Protein AF-0000000074258470 (afdb_homodimer)

Solvent-accessible surface area (backbone atoms only — not comparable to full-atom values): 28058 Å² total; per-residue (Å²): 128,80,61,56,44,29,86,65,36,49,59,51,48,69,75,36,41,70,65,49,59,72,17,57,89,40,72,42,45,65,78,63,46,34,70,73,66,73,46,57,66,68,59,48,52,48,48,52,49,54,35,34,76,55,54,28,29,44,79,52,97,84,20,34,22,38,29,35,35,23,44,48,46,49,53,50,50,51,49,46,39,46,28,39,32,20,40,32,66,36,26,75,51,38,55,65,44,69,85,88,45,95,72,46,58,67,44,31,41,75,31,51,65,37,67,38,38,89,92,47,45,59,58,34,52,48,58,54,41,64,58,26,40,80,19,71,37,34,40,36,38,35,58,57,68,54,67,83,43,49,60,56,48,47,62,29,24,31,37,94,71,18,50,27,35,38,37,24,21,64,68,30,48,52,51,44,40,71,76,38,32,70,61,51,31,51,35,37,68,71,56,54,36,44,46,27,38,25,73,62,98,50,81,45,28,38,39,33,22,49,97,59,36,30,37,38,36,34,54,48,99,85,46,56,46,22,28,35,37,27,59,49,68,62,24,40,52,50,51,50,52,56,47,51,63,34,54,73,58,38,40,81,57,49,40,63,57,52,49,50,51,48,50,51,57,60,63,66,64,56,72,128,129,80,61,55,44,30,83,66,37,50,60,51,48,69,76,36,41,67,62,49,59,72,18,59,87,40,72,41,45,66,76,61,46,34,70,74,66,74,46,59,65,69,58,48,52,50,47,52,48,55,35,34,76,54,54,28,29,43,77,52,96,84,20,34,20,37,30,34,34,23,46,46,47,48,52,50,51,51,50,48,38,46,29,41,32,19,40,31,66,36,25,75,51,38,54,67,44,68,90,82,49,94,72,46,56,66,44,30,40,76,32,50,65,39,68,37,40,89,93,48,42,61,58,34,50,48,56,56,43,59,58,27,44,72,20,70,37,33,41,35,38,33,58,60,69,55,67,83,44,51,60,55,48,48,62,34,23,31,38,94,72,19,50,27,36,38,36,23,20,63,69,30,50,52,49,44,40,70,76,41,31,71,61,50,30,51,36,37,69,70,56,57,36,45,46,27,37,26,71,62,98,51,82,46,27,38,38,32,21,48,100,57,34,29,36,38,36,34,53,48,100,85,46,59,47,23,28,37,38,28,59,47,68,63,22,42,52,49,52,50,52,56,48,50,62,36,56,73,58,38,39,80,59,49,40,62,57,52,50,51,52,48,50,50,56,61,63,65,64,55,73,129

Sequence (544 aa):
MSSPDAAEVAPVLARRRECLRALTDGPVRKRDLVDSLDMPRTTLDRAVRELTEAGLVERVSGAVRATGFGREALAAADEYRDTLDGLADASPLLDALPAATPLGAAFLRGARVSVATPPAPDRVVDDLFDSVADADSVRGVAPAALAGHMASFREHASSDGAVPELHVTPAVLRQVVEVRGGAAVESLRRGELDLLSGPVPFDFGLWLADDAEAGVVVYTDTGIRGVAVNDAGEALAWAREQYERVAERGEAVAPEHVADMLDEDRHGASPEMSSPDAAEVAPVLARRRECLRALTDGPVRKRDLVDSLDMPRTTLDRAVRELTEAGLVERVSGAVRATGFGREALAAADEYRDTLDGLADASPLLDALPAATPLGAAFLRGARVSVATPPAPDRVVDDLFDSVADADSVRGVAPAALAGHMASFREHASSDGAVPELHVTPAVLRQVVEVRGGAAVESLRRGELDLLSGPVPFDFGLWLADDAEAGVVVYTDTGIRGVAVNDAGEALAWAREQYERVAERGEAVAPEHVADMLDEDRHGASPE

Radius of gyration: 29.11 Å; Cα contacts (8 Å, |Δi|>4): 995; chains: 2; bounding box: 69×107×60 Å

Nearest PDB structures (foldseek):
  8tjj-assembly1_A  TM=3.008E-01  e=1.423E-04  uncultured bacterium
  8bif-assembly2_D-2  TM=3.215E-01  e=2.948E-04  Photorhabdus laumondii subsp. laumondii TTO1
  3lst-assembly1_A  TM=3.236E-01  e=5.749E-04  Micromonospora echinospora
  8xtg-assembly3_F  TM=3.158E-01  e=5.092E-04  Penicillium brevicompactum
  8bif-assembly2_C  TM=3.170E-01  e=3.344E-03  Photorhabdus laumondii subsp. laumondii TTO1

Foldseek 3Di:
DPQDDCVLQVVLCVVLVVVQVVQAVHWDALVVSCVVVVDDSVVSVVSQVSCVVNVQWDDDPRTIHGDPVNNVVSVVSVQVVLLVVQCVLCVLQVVLFDPPAPDGSLARRVKDKDFADPVCNCVQVVVVLVLQQPFLEKEKEAADCPVVCVVVNLVRNCPPRREYEYEYEPVNLLVNLVVPLPVVLVCQVVRSYWYKYFDQPTQWMKMDRYLAKIKIWGADPVGTGIMIMDRDNSNSVVRVVSRVVRVVGIDTDHSVNSVVSNVVVVVVPPDD/DPQDDCVLQVVLCVVLVVVQVVQAVHWDALVVSCVVVVDDSVVSVVSQVSCVVNVQWDDDPRTIHGDPVNNVVSVVSVQVVLLVVQCVLCVLQVVLFDPPAPDGSLARRVKDKDFADPVCRCVLVVVVLVLLAPFLEKEKEDADCPVVCVVVNLVRNCPPNREYEYEYEPVNLLVNLVVPLPVVLVCQVVRSYWYKYFDQPTQWMKMDRHLAKIKIWGADPVGTGIMIMDRDNSNSVVRVVSRVVRVVGIDTDHSVNSVVSNVVVVVVPPDD

Secondary structure (DSSP, 8-state):
-PPPPHHHHHHHHHHTHHHHHTTTTS-B-HHHHHHHHT--HHHHHHHHHHHHHTTSEEEETTEEEE-HHHHHHHHHHHHHHHHHHHHHHTHHHHTTS-TT-S-SHHHHTT-EEEE--TT-TTHHHHHHHHHHTT-S-EEEEESS--HHHHHHHHHHHTGGG---EEEE-HHHHHHHHHHHHHHHHHHHHTTS-EEEE---SSSEEEEEETTTEEEEEEE-SSSEEEEEEE-SHHHHHHHHHHHHHHHTT-EE--HHHHHHHHHHHHHHT---/-PPPPHHHHHHHHHHTHHHHHTTTTS-B-HHHHHHHHT--HHHHHHHHHHHHHTTSEEEETTEEEE-HHHHHHHHHHHHHHHHHHHHHHTHHHHTTS-TT-S-SHHHHTT-EEEE--TT-TTHHHHHHHHHHTT-S-EEEEESS--HHHHHHHHHHHTGGG---EEEE-HHHHHHHHHHHHHHHHHHHHTTS-EEEE---SSSEEEEEETTTEEEEEEE-SSSEEEEEEE-SHHHHHHHHHHHHHHHTT-EE--HHHHHHHHHHHHHTT---

Organism: NCBI:txid2743089

Structure (mmCIF, N/CA/C/O backbone):
data_AF-0000000074258470-model_v1
#
loop_
_entity.id
_entity.type
_entity.pdbx_description
1 polymer 'Winged helix-turn-helix transcriptional regulator'
#
loop_
_atom_site.group_PDB
_atom_site.id
_atom_site.type_symbol
_atom_site.label_atom_id
_atom_site.label_alt_id
_atom_site.label_comp_id
_atom_site.label_asym_id
_atom_site.label_entity_id
_atom_site.label_seq_id
_atom_site.pdbx_PDB_ins_code
_atom_site.Cartn_x
_atom_site.Cartn_y
_atom_site.Cartn_z
_atom_site.occupancy
_atom_site.B_iso_or_equiv
_atom_site.auth_seq_id
_atom_site.auth_comp_id
_atom_site.auth_asym_id
_atom_site.auth_atom_id
_atom_site.pdbx_PDB_model_num
ATOM 1 N N . MET A 1 1 ? -15.977 -19.109 -16.281 1 44.28 1 MET A N 1
ATOM 2 C CA . MET A 1 1 ? -16.75 -18.312 -15.328 1 44.28 1 MET A CA 1
ATOM 3 C C . MET A 1 1 ? -16.062 -16.984 -15.047 1 44.28 1 MET A C 1
ATOM 5 O O . MET A 1 1 ? -14.828 -16.906 -15.023 1 44.28 1 MET A O 1
ATOM 9 N N . SER A 1 2 ? -16.734 -15.953 -15.312 1 58.91 2 SER A N 1
ATOM 10 C CA . SER A 1 2 ? -16.188 -14.609 -15.156 1 58.91 2 SER A CA 1
ATOM 11 C C . SER A 1 2 ? -15.633 -14.398 -13.758 1 58.91 2 SER A C 1
ATOM 13 O O . SER A 1 2 ? -16.156 -14.938 -12.781 1 58.91 2 SER A O 1
ATOM 15 N N . SER A 1 3 ? -14.43 -14.031 -13.586 1 69 3 SER A N 1
ATOM 16 C CA . SER A 1 3 ? -13.828 -13.75 -12.281 1 69 3 SER A CA 1
ATOM 17 C C . SER A 1 3 ? -14.719 -12.828 -11.453 1 69 3 SER A C 1
ATOM 19 O O . SER A 1 3 ? -15.281 -11.867 -11.977 1 69 3 SER A O 1
ATOM 21 N N . PRO A 1 4 ? -15.055 -13.273 -10.258 1 79.25 4 PRO A N 1
ATOM 22 C CA . PRO A 1 4 ? -15.836 -12.375 -9.406 1 79.25 4 PRO A CA 1
ATOM 23 C C . PRO A 1 4 ? -15.203 -10.992 -9.273 1 79.25 4 PRO A C 1
ATOM 25 O O . PRO A 1 4 ? -13.984 -10.859 -9.359 1 79.25 4 PRO A O 1
ATOM 28 N N . ASP A 1 5 ? -16.094 -10.023 -9.281 1 86.81 5 ASP A N 1
ATOM 29 C CA . ASP A 1 5 ? -15.555 -8.68 -9.102 1 86.81 5 ASP A CA 1
ATOM 30 C C . ASP A 1 5 ? -15.617 -8.258 -7.637 1 86.81 5 ASP A C 1
ATOM 32 O O . ASP A 1 5 ? -16.156 -8.977 -6.797 1 86.81 5 ASP A O 1
ATOM 36 N N . ALA A 1 6 ? -15.023 -7.195 -7.344 1 89.94 6 ALA A N 1
ATOM 37 C CA . ALA A 1 6 ? -14.883 -6.688 -5.98 1 89.94 6 ALA A CA 1
ATOM 38 C C . ALA A 1 6 ? -16.25 -6.488 -5.332 1 89.94 6 ALA A C 1
ATOM 40 O O . ALA A 1 6 ? -16.422 -6.734 -4.137 1 89.94 6 ALA A O 1
ATOM 41 N N . ALA A 1 7 ? -17.234 -6.051 -6.117 1 89.56 7 ALA A N 1
ATOM 42 C CA . ALA A 1 7 ? -18.562 -5.77 -5.59 1 89.56 7 ALA A CA 1
ATOM 43 C C . ALA A 1 7 ? -19.219 -7.039 -5.039 1 89.56 7 ALA A C 1
ATOM 45 O O . ALA A 1 7 ? -20 -6.98 -4.082 1 89.56 7 ALA A O 1
ATOM 46 N N . GLU A 1 8 ? -18.875 -8.156 -5.617 1 92.38 8 GLU A N 1
ATOM 47 C CA . GLU A 1 8 ? -19.422 -9.438 -5.195 1 92.38 8 GLU A CA 1
ATOM 48 C C . GLU A 1 8 ? -18.594 -10.039 -4.059 1 92.38 8 GLU A C 1
ATOM 50 O O . GLU A 1 8 ? -19.156 -10.641 -3.135 1 92.38 8 GLU A O 1
ATOM 55 N N . VAL A 1 9 ? -17.359 -9.828 -4.09 1 96.62 9 VAL A N 1
ATOM 56 C CA . VAL A 1 9 ? -16.438 -10.523 -3.199 1 96.62 9 VAL A CA 1
ATOM 57 C C . VAL A 1 9 ? -16.359 -9.789 -1.861 1 96.62 9 VAL A C 1
ATOM 59 O O . VAL A 1 9 ? -16.344 -10.422 -0.802 1 96.62 9 VAL A O 1
ATOM 62 N N . ALA A 1 10 ? -16.359 -8.461 -1.9 1 96.31 10 ALA A N 1
ATOM 63 C CA . ALA A 1 10 ? -16.062 -7.645 -0.724 1 96.31 10 ALA A CA 1
ATOM 64 C C . ALA A 1 10 ? -17.078 -7.91 0.386 1 96.31 10 ALA A C 1
ATOM 66 O O . ALA A 1 10 ? -16.703 -8.133 1.539 1 96.31 10 ALA A O 1
ATOM 67 N N . PRO A 1 11 ? -18.391 -7.992 0.036 1 95.06 11 PRO A N 1
ATOM 68 C CA . PRO A 1 11 ? -19.359 -8.242 1.109 1 95.06 11 PRO A CA 1
ATOM 69 C C . PRO A 1 11 ? -19.188 -9.633 1.73 1 95.06 11 PRO A C 1
ATOM 71 O O . PRO A 1 11 ? -19.344 -9.789 2.945 1 95.06 11 PRO A O 1
ATOM 74 N N . VAL A 1 12 ? -18.906 -10.609 0.969 1 96.38 12 VAL A N 1
ATOM 75 C CA . VAL A 1 12 ? -18.719 -11.969 1.468 1 96.38 12 VAL A CA 1
ATOM 76 C C . VAL A 1 12 ? -17.484 -12.008 2.377 1 96.38 12 VAL A C 1
ATOM 78 O O . VAL A 1 12 ? -17.531 -12.594 3.461 1 96.38 12 VAL A O 1
ATOM 81 N N . LEU A 1 13 ? -16.453 -11.391 1.912 1 95.88 13 LEU A N 1
ATOM 82 C CA . LEU A 1 13 ? -15.219 -11.336 2.676 1 95.88 13 LEU A CA 1
ATOM 83 C C . LEU A 1 13 ? -15.438 -10.672 4.027 1 95.88 13 LEU A C 1
ATOM 85 O O . LEU A 1 13 ? -14.914 -11.133 5.047 1 95.88 13 LEU A O 1
ATOM 89 N N . ALA A 1 14 ? -16.188 -9.594 4.016 1 94.75 14 ALA A N 1
ATOM 90 C CA . ALA A 1 14 ? -16.469 -8.883 5.258 1 94.75 14 ALA A CA 1
ATOM 91 C C . ALA A 1 14 ? -17.266 -9.75 6.227 1 94.75 14 ALA A C 1
ATOM 93 O O . ALA A 1 14 ? -16.953 -9.797 7.422 1 94.75 14 ALA A O 1
ATOM 94 N N . ARG A 1 15 ? -18.203 -10.516 5.734 1 94.56 15 ARG A N 1
ATOM 95 C CA . ARG A 1 15 ? -19.125 -11.297 6.566 1 94.56 15 ARG A CA 1
ATOM 96 C C . ARG A 1 15 ? -18.469 -12.586 7.043 1 94.56 15 ARG A C 1
ATOM 98 O O . ARG A 1 15 ? -18.734 -13.055 8.148 1 94.56 15 ARG A O 1
ATOM 105 N N . ARG A 1 16 ? -17.594 -13.094 6.215 1 96.44 16 ARG A N 1
ATOM 106 C CA . ARG A 1 16 ? -17.109 -14.445 6.48 1 96.44 16 ARG A CA 1
ATOM 107 C C . ARG A 1 16 ? -15.609 -14.438 6.746 1 96.44 16 ARG A C 1
ATOM 109 O O . ARG A 1 16 ? -14.922 -15.438 6.512 1 96.44 16 ARG A O 1
ATOM 116 N N . ARG A 1 17 ? -15.133 -13.367 7.152 1 95.62 17 ARG A N 1
ATOM 117 C CA . ARG A 1 17 ? -13.695 -13.156 7.324 1 95.62 17 ARG A CA 1
ATOM 118 C C . ARG A 1 17 ? -13.102 -14.195 8.273 1 95.62 17 ARG A C 1
ATOM 120 O O . ARG A 1 17 ? -12.07 -14.797 7.969 1 95.62 17 ARG A O 1
ATOM 127 N N . GLU A 1 18 ? -13.75 -14.414 9.391 1 93.94 18 GLU A N 1
ATOM 128 C CA . GLU A 1 18 ? -13.211 -15.328 10.391 1 93.94 18 GLU A CA 1
ATOM 129 C C . GLU A 1 18 ? -13.219 -16.766 9.891 1 93.94 18 GLU A C 1
ATOM 131 O O . GLU A 1 18 ? -12.289 -17.531 10.148 1 93.94 18 GLU A O 1
ATOM 136 N N . CYS A 1 19 ? -14.258 -17.109 9.242 1 95.5 19 CYS A N 1
ATOM 137 C CA . CYS A 1 19 ? -14.312 -18.438 8.656 1 95.5 19 CYS A CA 1
ATOM 138 C C . CYS A 1 19 ? -13.18 -18.641 7.645 1 95.5 19 CYS A C 1
ATOM 140 O O . CYS A 1 19 ? -12.508 -19.672 7.656 1 95.5 19 CYS A O 1
ATOM 142 N N . LEU A 1 20 ? -13.016 -17.672 6.781 1 97.19 20 LEU A N 1
ATOM 143 C CA . LEU A 1 20 ? -11.953 -17.75 5.785 1 97.19 20 LEU A CA 1
ATOM 144 C C . LEU A 1 20 ? -10.586 -17.844 6.453 1 97.19 20 LEU A C 1
ATOM 146 O O . LEU A 1 20 ? -9.727 -18.609 6.02 1 97.19 20 LEU A O 1
ATOM 150 N N . ARG A 1 21 ? -10.375 -17.094 7.484 1 96.44 21 ARG A N 1
ATOM 151 C CA . ARG A 1 21 ? -9.109 -17.094 8.211 1 96.44 21 ARG A CA 1
ATOM 152 C C . ARG A 1 21 ? -8.789 -18.5 8.727 1 96.44 21 ARG A C 1
ATOM 154 O O . ARG A 1 21 ? -7.637 -18.938 8.68 1 96.44 21 ARG A O 1
ATOM 161 N N . ALA A 1 22 ? -9.758 -19.172 9.18 1 94.81 22 ALA A N 1
ATOM 162 C CA . ALA A 1 22 ? -9.578 -20.516 9.719 1 94.81 22 ALA A CA 1
ATOM 163 C C . ALA A 1 22 ? -9.18 -21.5 8.617 1 94.81 22 ALA A C 1
ATOM 165 O O . ALA A 1 22 ? -8.719 -22.609 8.906 1 94.81 22 ALA A O 1
ATOM 166 N N . LEU A 1 23 ? -9.328 -21.125 7.352 1 95.44 23 LEU A N 1
ATOM 167 C CA . LEU A 1 23 ? -9.117 -22.047 6.242 1 95.44 23 LEU A CA 1
ATOM 168 C C . LEU A 1 23 ? -7.832 -21.703 5.492 1 95.44 23 LEU A C 1
ATOM 170 O O . LEU A 1 23 ? -7.539 -22.281 4.449 1 95.44 23 LEU A O 1
ATOM 174 N N . THR A 1 24 ? -7.051 -20.75 5.953 1 94.12 24 THR A N 1
ATOM 175 C CA . THR A 1 24 ? -5.887 -20.266 5.219 1 94.12 24 THR A CA 1
ATOM 176 C C . THR A 1 24 ? -4.676 -21.156 5.477 1 94.12 24 THR A C 1
ATOM 178 O O . THR A 1 24 ? -3.711 -21.141 4.707 1 94.12 24 THR A O 1
ATOM 181 N N . ASP A 1 25 ? -4.656 -21.953 6.516 1 89 25 ASP A N 1
ATOM 182 C CA . ASP A 1 25 ? -3.475 -22.734 6.875 1 89 25 ASP A CA 1
ATOM 183 C C . ASP A 1 25 ? -3.531 -24.125 6.262 1 89 25 ASP A C 1
ATOM 185 O O . ASP A 1 25 ? -2.66 -24.969 6.52 1 89 25 ASP A O 1
ATOM 189 N N . GLY A 1 26 ? -4.484 -24.359 5.465 1 88.94 26 GLY A N 1
ATOM 190 C CA . GLY A 1 26 ? -4.609 -25.656 4.82 1 88.94 26 GLY A CA 1
ATOM 191 C C . GLY A 1 26 ? -6.02 -26.219 4.871 1 88.94 26 GLY A C 1
ATOM 192 O O . GLY A 1 26 ? -6.934 -25.562 5.379 1 88.94 26 GLY A O 1
ATOM 193 N N . PRO A 1 27 ? -6.105 -27.438 4.348 1 92.38 27 PRO A N 1
ATOM 194 C CA . PRO A 1 27 ? -7.434 -28.047 4.297 1 92.38 27 PRO A CA 1
ATOM 195 C C . PRO A 1 27 ? -7.941 -28.469 5.676 1 92.38 27 PRO A C 1
ATOM 197 O O . PRO A 1 27 ? -7.172 -28.969 6.496 1 92.38 27 PRO A O 1
ATOM 200 N N . VAL A 1 28 ? -9.156 -28.219 5.891 1 92.88 28 VAL A N 1
ATOM 201 C CA . VAL A 1 28 ? -9.805 -28.562 7.152 1 92.88 28 VAL A CA 1
ATOM 202 C C . VAL A 1 28 ? -11.148 -29.234 6.879 1 92.88 28 VAL A C 1
ATOM 204 O O . VAL A 1 28 ? -11.906 -28.797 6.016 1 92.88 28 VAL A O 1
ATOM 207 N N . ARG A 1 29 ? -11.367 -30.359 7.566 1 91.38 29 ARG A N 1
ATOM 208 C CA . ARG A 1 29 ? -12.68 -30.984 7.457 1 91.38 29 ARG A CA 1
ATOM 209 C C . ARG A 1 29 ? -13.75 -30.141 8.148 1 91.38 29 ARG A C 1
ATOM 211 O O . ARG A 1 29 ? -13.492 -29.531 9.188 1 91.38 29 ARG A O 1
ATOM 218 N N . LYS A 1 30 ? -14.914 -30.016 7.613 1 86.88 30 LYS A N 1
ATOM 219 C CA . LYS A 1 30 ? -16 -29.172 8.109 1 86.88 30 LYS A CA 1
ATOM 220 C C . LYS A 1 30 ? -16.297 -29.469 9.57 1 86.88 30 LYS A C 1
ATOM 222 O O . LYS A 1 30 ? -16.531 -28.547 10.359 1 86.88 30 LYS A O 1
ATOM 227 N N . ARG A 1 31 ? -16.312 -30.734 10.008 1 85.12 31 ARG A N 1
ATOM 228 C CA . ARG A 1 31 ? -16.641 -31.125 11.383 1 85.12 31 ARG A CA 1
ATOM 229 C C . ARG A 1 31 ? -15.656 -30.484 12.367 1 85.12 31 ARG A C 1
ATOM 231 O O . ARG A 1 31 ? -16.031 -30.109 13.469 1 85.12 31 ARG A O 1
ATOM 238 N N . ASP A 1 32 ? -14.477 -30.328 11.977 1 88.25 32 ASP A N 1
ATOM 239 C CA . ASP A 1 32 ? -13.445 -29.75 12.828 1 88.25 32 ASP A CA 1
ATOM 240 C C . ASP A 1 32 ? -13.586 -28.234 12.922 1 88.25 32 ASP A C 1
ATOM 242 O O . ASP A 1 32 ? -13.156 -27.625 13.898 1 88.25 32 ASP A O 1
ATOM 246 N N . LEU A 1 33 ? -14.141 -27.609 11.898 1 87.38 33 LEU A N 1
ATOM 247 C CA . LEU A 1 33 ? -14.352 -26.172 11.859 1 87.38 33 LEU A CA 1
ATOM 248 C C . LEU A 1 33 ? -15.453 -25.75 12.82 1 87.38 33 LEU A C 1
ATOM 250 O O . LEU A 1 33 ? -15.398 -24.672 13.414 1 87.38 33 LEU A O 1
ATOM 254 N N . VAL A 1 34 ? -16.453 -26.609 13.008 1 81.56 34 VAL A N 1
ATOM 255 C CA . VAL A 1 34 ? -17.578 -26.328 13.906 1 81.56 34 VAL A CA 1
ATOM 256 C C . VAL A 1 34 ? -17.047 -26.078 15.32 1 81.56 34 VAL A C 1
ATOM 258 O O . VAL A 1 34 ? -17.438 -25.125 15.984 1 81.56 34 VAL A O 1
ATOM 261 N N . ASP A 1 35 ? -16.156 -26.859 15.758 1 81.5 35 ASP A N 1
ATOM 262 C CA . ASP A 1 35 ? -15.586 -26.781 17.094 1 81.5 35 ASP A CA 1
ATOM 263 C C . ASP A 1 35 ? -14.703 -25.547 17.234 1 81.5 35 ASP A C 1
ATOM 265 O O . ASP A 1 35 ? -14.742 -24.844 18.25 1 81.5 35 ASP A O 1
ATOM 269 N N . SER A 1 36 ? -13.984 -25.188 16.25 1 83.56 36 SER A N 1
ATOM 270 C CA . SER A 1 36 ? -12.984 -24.125 16.328 1 83.56 36 SER A CA 1
ATOM 271 C C . SER A 1 36 ? -13.633 -22.75 16.234 1 83.56 36 SER A C 1
ATOM 273 O O . SER A 1 36 ? -13.188 -21.797 16.891 1 83.56 36 SER A O 1
ATOM 275 N N . LEU A 1 37 ? -14.695 -22.562 15.445 1 87.38 37 LEU A N 1
ATOM 276 C CA . LEU A 1 37 ? -15.281 -21.25 15.188 1 87.38 37 LEU A CA 1
ATOM 277 C C . LEU A 1 37 ? -16.516 -21.016 16.062 1 87.38 37 LEU A C 1
ATOM 279 O O . LEU A 1 37 ? -17.109 -19.938 16.047 1 87.38 37 LEU A O 1
ATOM 283 N N . ASP A 1 38 ? -16.859 -21.938 16.875 1 85.38 38 ASP A N 1
ATOM 284 C CA . ASP A 1 38 ? -18.031 -21.844 17.734 1 85.38 38 ASP A CA 1
ATOM 285 C C . ASP A 1 38 ? -19.266 -21.359 16.953 1 85.38 38 ASP A C 1
ATOM 287 O O . ASP A 1 38 ? -19.906 -20.391 17.344 1 85.38 38 ASP A O 1
ATOM 291 N N . MET A 1 39 ? -19.547 -21.953 15.898 1 86.88 39 MET A N 1
ATOM 292 C CA . MET A 1 39 ? -20.672 -21.625 15.039 1 86.88 39 MET A CA 1
ATOM 293 C C . MET A 1 39 ? -21.484 -22.875 14.695 1 86.88 39 MET A C 1
ATOM 295 O O . MET A 1 39 ? -20.922 -23.953 14.508 1 86.88 39 MET A O 1
ATOM 299 N N . PRO A 1 40 ? -22.844 -22.75 14.633 1 90.25 40 PRO A N 1
ATOM 300 C CA . PRO A 1 40 ? -23.656 -23.891 14.219 1 90.25 40 PRO A CA 1
ATOM 301 C C . PRO A 1 40 ? -23.281 -24.422 12.836 1 90.25 40 PRO A C 1
ATOM 303 O O . PRO A 1 40 ? -22.828 -23.656 11.984 1 90.25 40 PRO A O 1
ATOM 306 N N . ARG A 1 41 ? -23.484 -25.734 12.672 1 90.44 41 ARG A N 1
ATOM 307 C CA . ARG A 1 41 ? -23.141 -26.422 11.43 1 90.44 41 ARG A CA 1
ATOM 308 C C . ARG A 1 41 ? -23.844 -25.781 10.242 1 90.44 41 ARG A C 1
ATOM 310 O O . ARG A 1 41 ? -23.266 -25.641 9.164 1 90.44 41 ARG A O 1
ATOM 317 N N . THR A 1 42 ? -25.047 -25.328 10.398 1 92.31 42 THR A N 1
ATOM 318 C CA . THR A 1 42 ? -25.797 -24.719 9.305 1 92.31 42 THR A CA 1
ATOM 319 C C . THR A 1 42 ? -25.188 -23.391 8.883 1 92.31 42 THR A C 1
ATOM 321 O O . THR A 1 42 ? -25.125 -23.078 7.691 1 92.31 42 THR A O 1
ATOM 324 N N . THR A 1 43 ? -24.734 -22.578 9.828 1 92.25 43 THR A N 1
ATOM 325 C CA . THR A 1 43 ? -24.062 -21.312 9.555 1 92.25 43 THR A CA 1
ATOM 326 C C . THR A 1 43 ? -22.734 -21.531 8.867 1 92.25 43 THR A C 1
ATOM 328 O O . THR A 1 43 ? -22.375 -20.828 7.922 1 92.25 43 THR A O 1
ATOM 331 N N . LEU A 1 44 ? -22.094 -22.531 9.336 1 93.88 44 LEU A N 1
ATOM 332 C CA . LEU A 1 44 ? -20.812 -22.875 8.734 1 93.88 44 LEU A CA 1
ATOM 333 C C . LEU A 1 44 ? -21 -23.312 7.281 1 93.88 44 LEU A C 1
ATOM 335 O O . LEU A 1 44 ? -20.25 -22.891 6.402 1 93.88 44 LEU A O 1
ATOM 339 N N . ASP A 1 45 ? -21.953 -24.188 7.031 1 94.44 45 ASP A N 1
ATOM 340 C CA . ASP A 1 45 ? -22.234 -24.656 5.68 1 94.44 45 ASP A CA 1
ATOM 341 C C . ASP A 1 45 ? -22.562 -23.484 4.75 1 94.44 45 ASP A C 1
ATOM 343 O O . ASP A 1 45 ? -22.094 -23.453 3.605 1 94.44 45 ASP A O 1
ATOM 347 N N . ARG A 1 46 ? -23.328 -22.594 5.293 1 96.06 46 ARG A N 1
ATOM 348 C CA . ARG A 1 46 ? -23.672 -21.406 4.512 1 96.06 46 ARG A CA 1
ATOM 349 C C . ARG A 1 46 ? -22.438 -20.562 4.234 1 96.06 46 ARG A C 1
ATOM 351 O O . ARG A 1 46 ? -22.234 -20.078 3.115 1 96.06 46 ARG A O 1
ATOM 358 N N . ALA A 1 47 ? -21.609 -20.344 5.23 1 96 47 ALA A N 1
ATOM 359 C CA . ALA A 1 47 ? -20.391 -19.562 5.09 1 96 47 ALA A CA 1
ATOM 360 C C . ALA A 1 47 ? -19.453 -20.172 4.043 1 96 47 ALA A C 1
ATOM 362 O O . ALA A 1 47 ? -18.969 -19.469 3.16 1 96 47 ALA A O 1
ATOM 363 N N . VAL A 1 48 ? -19.281 -21.484 4.129 1 95.81 48 VAL A N 1
ATOM 364 C CA . VAL A 1 48 ? -18.391 -22.188 3.205 1 95.81 48 VAL A CA 1
ATOM 365 C C . VAL A 1 48 ? -18.953 -22.094 1.786 1 95.81 48 VAL A C 1
ATOM 367 O O . VAL A 1 48 ? -18.203 -21.891 0.829 1 95.81 48 VAL A O 1
ATOM 370 N N . ARG A 1 49 ? -20.219 -22.266 1.658 1 96.44 49 ARG A N 1
ATOM 371 C CA . ARG A 1 49 ? -20.859 -22.156 0.351 1 96.44 49 ARG A CA 1
ATOM 372 C C . ARG A 1 49 ? -20.656 -20.766 -0.248 1 96.44 49 ARG A C 1
ATOM 374 O O . ARG A 1 49 ? -20.266 -20.641 -1.412 1 96.44 49 ARG A O 1
ATOM 381 N N . GLU A 1 50 ? -20.953 -19.703 0.511 1 97.25 50 GLU A N 1
ATOM 382 C CA . GLU A 1 50 ? -20.766 -18.328 0.048 1 97.25 50 GLU A CA 1
ATOM 383 C C . GLU A 1 50 ? -19.312 -18.062 -0.348 1 97.25 50 GLU A C 1
ATOM 385 O O . GLU A 1 50 ? -19.047 -17.438 -1.383 1 97.25 50 GLU A O 1
ATOM 390 N N . LEU A 1 51 ? -18.406 -18.516 0.465 1 97.56 51 LEU A N 1
ATOM 391 C CA . LEU A 1 51 ? -16.984 -18.328 0.198 1 97.56 51 LEU A CA 1
ATOM 392 C C . LEU A 1 51 ? -16.562 -19.078 -1.062 1 97.56 51 LEU A C 1
ATOM 394 O O . LEU A 1 51 ? -15.742 -18.594 -1.843 1 97.56 51 LEU A O 1
ATOM 398 N N . THR A 1 52 ? -17.109 -20.297 -1.266 1 96.5 52 THR A N 1
ATOM 399 C CA . THR A 1 52 ? -16.797 -21.094 -2.445 1 96.5 52 THR A CA 1
ATOM 400 C C . THR A 1 52 ? -17.328 -20.422 -3.709 1 96.5 52 THR A C 1
ATOM 402 O O . THR A 1 52 ? -16.625 -20.328 -4.711 1 96.5 52 THR A O 1
ATOM 405 N N . GLU A 1 53 ? -18.531 -19.922 -3.637 1 96.06 53 GLU A N 1
ATOM 406 C CA . GLU A 1 53 ? -19.141 -19.25 -4.773 1 96.06 53 GLU A CA 1
ATOM 407 C C . GLU A 1 53 ? -18.375 -18 -5.16 1 96.06 53 GLU A C 1
ATOM 409 O O . GLU A 1 53 ? -18.312 -17.625 -6.336 1 96.06 53 GLU A O 1
ATOM 414 N N . ALA A 1 54 ? -17.766 -17.375 -4.172 1 96.44 54 ALA A N 1
ATOM 415 C CA . ALA A 1 54 ? -16.984 -16.156 -4.41 1 96.44 54 ALA A CA 1
ATOM 416 C C . ALA A 1 54 ? -15.562 -16.484 -4.84 1 96.44 54 ALA A C 1
ATOM 418 O O . ALA A 1 54 ? -14.75 -15.594 -5.09 1 96.44 54 ALA A O 1
ATOM 419 N N . GLY A 1 55 ? -15.195 -17.781 -4.875 1 96.12 55 GLY A N 1
ATOM 420 C CA . GLY A 1 55 ? -13.883 -18.219 -5.332 1 96.12 55 GLY A CA 1
ATOM 421 C C . GLY A 1 55 ? -12.828 -18.141 -4.25 1 96.12 55 GLY A C 1
ATOM 422 O O . GLY A 1 55 ? -11.633 -18.297 -4.527 1 96.12 55 GLY A O 1
ATOM 423 N N . LEU A 1 56 ? -13.211 -17.938 -2.979 1 97.69 56 LEU A N 1
ATOM 424 C CA . LEU A 1 56 ? -12.289 -17.703 -1.872 1 97.69 56 LEU A CA 1
ATOM 425 C C . LEU A 1 56 ? -11.914 -19.016 -1.192 1 97.69 56 LEU A C 1
ATOM 427 O O . LEU A 1 56 ? -10.898 -19.094 -0.495 1 97.69 56 LEU A O 1
ATOM 431 N N . VAL A 1 57 ? -12.68 -20.047 -1.359 1 97.06 57 VAL A N 1
ATOM 432 C CA . VAL A 1 57 ? -12.508 -21.359 -0.756 1 97.06 57 VAL A CA 1
ATOM 433 C C . VAL A 1 57 ? -12.766 -22.438 -1.797 1 97.06 57 VAL A C 1
ATOM 435 O O . VAL A 1 57 ? -13.578 -22.25 -2.711 1 97.06 57 VAL A O 1
ATOM 438 N N . GLU A 1 58 ? -12.133 -23.5 -1.704 1 96.94 58 GLU A N 1
ATOM 439 C CA . GLU A 1 58 ? -12.367 -24.656 -2.562 1 96.94 58 GLU A CA 1
ATOM 440 C C . GLU A 1 58 ? -12.43 -25.938 -1.748 1 96.94 58 GLU A C 1
ATOM 442 O O . GLU A 1 58 ? -11.93 -26 -0.621 1 96.94 58 GLU A O 1
ATOM 447 N N . ARG A 1 59 ? -13.055 -26.891 -2.303 1 94.56 59 ARG A N 1
ATOM 448 C CA . ARG A 1 59 ? -13.133 -28.219 -1.712 1 94.56 59 ARG A CA 1
ATOM 449 C C . ARG A 1 59 ? -12.031 -29.125 -2.264 1 94.56 59 ARG A C 1
ATOM 451 O O . ARG A 1 59 ? -11.75 -29.109 -3.463 1 94.56 59 ARG A O 1
ATOM 458 N N . VAL A 1 60 ? -11.375 -29.781 -1.34 1 91.75 60 VAL A N 1
ATOM 459 C CA . VAL A 1 60 ? -10.312 -30.703 -1.738 1 91.75 60 VAL A CA 1
ATOM 460 C C . VAL A 1 60 ? -10.422 -32 -0.946 1 91.75 60 VAL A C 1
ATOM 462 O O . VAL A 1 60 ? -10.18 -32.031 0.262 1 91.75 60 VAL A O 1
ATOM 465 N N . SER A 1 61 ? -10.664 -33.125 -1.613 1 91.56 61 SER A N 1
ATOM 466 C CA . SER A 1 61 ? -10.664 -34.469 -1.026 1 91.56 61 SER A CA 1
ATOM 467 C C . SER A 1 61 ? -11.484 -34.5 0.256 1 91.56 61 SER A C 1
ATOM 469 O O . SER A 1 61 ? -11 -34.938 1.298 1 91.56 61 SER A O 1
ATOM 471 N N . GLY A 1 62 ? -12.633 -33.906 0.26 1 89.44 62 GLY A N 1
ATOM 472 C CA . GLY A 1 62 ? -13.547 -33.969 1.393 1 89.44 62 GLY A CA 1
ATOM 473 C C . GLY A 1 62 ? -13.289 -32.875 2.418 1 89.44 62 GLY A C 1
ATOM 474 O O . GLY A 1 62 ? -13.961 -32.812 3.449 1 89.44 62 GLY A O 1
ATOM 475 N N . ALA A 1 63 ? -12.289 -32.094 2.227 1 94.94 63 ALA A N 1
ATOM 476 C CA . ALA A 1 63 ? -11.984 -30.938 3.084 1 94.94 63 ALA A CA 1
ATOM 477 C C . ALA A 1 63 ? -12.125 -29.625 2.32 1 94.94 63 ALA A C 1
ATOM 479 O O . ALA A 1 63 ? -12.484 -29.625 1.141 1 94.94 63 ALA A O 1
ATOM 480 N N . VAL A 1 64 ? -12.039 -28.562 3.1 1 95.81 64 VAL A N 1
ATOM 481 C CA . VAL A 1 64 ? -12.102 -27.234 2.479 1 95.81 64 VAL A CA 1
ATOM 482 C C . VAL A 1 64 ? -10.867 -26.438 2.861 1 95.81 64 VAL A C 1
ATOM 484 O O . VAL A 1 64 ? -10.336 -26.578 3.963 1 95.81 64 VAL A O 1
ATOM 487 N N . ARG A 1 65 ? -10.438 -25.625 1.942 1 96.31 65 ARG A N 1
ATOM 488 C CA . ARG A 1 65 ? -9.312 -24.734 2.205 1 96.31 65 ARG A CA 1
ATOM 489 C C . ARG A 1 65 ? -9.438 -23.438 1.408 1 96.31 65 ARG A C 1
ATOM 491 O O . ARG A 1 65 ? -10.156 -23.391 0.405 1 96.31 65 ARG A O 1
ATOM 498 N N . ALA A 1 66 ? -8.797 -22.391 1.897 1 97 66 ALA A N 1
ATOM 499 C CA . ALA A 1 66 ? -8.742 -21.141 1.145 1 97 66 ALA A CA 1
ATOM 500 C C . ALA A 1 66 ? -7.988 -21.328 -0.169 1 97 66 ALA A C 1
ATOM 502 O O . ALA A 1 66 ? -6.977 -22.031 -0.218 1 97 66 ALA A O 1
ATOM 503 N N . THR A 1 67 ? -8.492 -20.781 -1.247 1 96.12 67 THR A N 1
ATOM 504 C CA . THR A 1 67 ? -7.734 -20.688 -2.488 1 96.12 67 THR A CA 1
ATOM 505 C C . THR A 1 67 ? -6.598 -19.688 -2.359 1 96.12 67 THR A C 1
ATOM 507 O O . THR A 1 67 ? -6.512 -18.969 -1.361 1 96.12 67 THR A O 1
ATOM 510 N N . GLY A 1 68 ? -5.68 -19.703 -3.32 1 95.44 68 GLY A N 1
ATOM 511 C CA . GLY A 1 68 ? -4.699 -18.641 -3.355 1 95.44 68 GLY A CA 1
ATOM 512 C C . GLY A 1 68 ? -5.324 -17.25 -3.373 1 95.44 68 GLY A C 1
ATOM 513 O O . GLY A 1 68 ? -4.871 -16.359 -2.664 1 95.44 68 GLY A O 1
ATOM 514 N N . PHE A 1 69 ? -6.367 -17.109 -4.188 1 96.38 69 PHE A N 1
ATOM 515 C CA . PHE A 1 69 ? -7.133 -15.875 -4.223 1 96.38 69 PHE A CA 1
ATOM 516 C C . PHE A 1 69 ? -7.715 -15.555 -2.852 1 96.38 69 PHE A C 1
ATOM 518 O O . PHE A 1 69 ? -7.645 -14.414 -2.393 1 96.38 69 PHE A O 1
ATOM 525 N N . GLY A 1 70 ? -8.273 -16.531 -2.244 1 97.25 70 GLY A N 1
ATOM 526 C CA . GLY A 1 70 ? -8.852 -16.344 -0.926 1 97.25 70 GLY A CA 1
ATOM 527 C C . GLY A 1 70 ? -7.859 -15.82 0.097 1 97.25 70 GLY A C 1
ATOM 528 O O . GLY A 1 70 ? -8.18 -14.93 0.884 1 97.25 70 GLY A O 1
ATOM 529 N N . ARG A 1 71 ? -6.707 -16.375 0.111 1 97.06 71 ARG A N 1
ATOM 530 C CA . ARG A 1 71 ? -5.676 -15.969 1.054 1 97.06 71 ARG A CA 1
ATOM 531 C C . ARG A 1 71 ? -5.277 -14.508 0.827 1 97.06 71 ARG A C 1
ATOM 533 O O . ARG A 1 71 ? -5.203 -13.727 1.776 1 97.06 71 ARG A O 1
ATOM 540 N N . GLU A 1 72 ? -5.043 -14.172 -0.414 1 96.88 72 GLU A N 1
ATOM 541 C CA . GLU A 1 72 ? -4.613 -12.812 -0.729 1 96.88 72 GLU A CA 1
ATOM 542 C C . GLU A 1 72 ? -5.742 -11.812 -0.496 1 96.88 72 GLU A C 1
ATOM 544 O O . GLU A 1 72 ? -5.496 -10.672 -0.084 1 96.88 72 GLU A O 1
ATOM 549 N N . ALA A 1 73 ? -6.957 -12.195 -0.822 1 97.5 73 ALA A N 1
ATOM 550 C CA . ALA A 1 73 ? -8.109 -11.336 -0.58 1 97.5 73 ALA A CA 1
ATOM 551 C C . ALA A 1 73 ? -8.289 -11.062 0.911 1 97.5 73 ALA A C 1
ATOM 553 O O . ALA A 1 73 ? -8.602 -9.938 1.311 1 97.5 73 ALA A O 1
ATOM 554 N N . LEU A 1 74 ? -8.125 -12.102 1.708 1 97.69 74 LEU A N 1
ATOM 555 C CA . LEU A 1 74 ? -8.211 -11.922 3.152 1 97.69 74 LEU A CA 1
ATOM 556 C C . LEU A 1 74 ? -7.152 -10.938 3.641 1 97.69 74 LEU A C 1
ATOM 558 O O . LEU A 1 74 ? -7.441 -10.055 4.449 1 97.69 74 LEU A O 1
ATOM 562 N N . ALA A 1 75 ? -5.945 -11.156 3.162 1 96.75 75 ALA A N 1
ATOM 563 C CA . ALA A 1 75 ? -4.867 -10.242 3.527 1 96.75 75 ALA A CA 1
ATOM 564 C C . ALA A 1 75 ? -5.211 -8.805 3.139 1 96.75 75 ALA A C 1
ATOM 566 O O . ALA A 1 75 ? -4.977 -7.875 3.91 1 96.75 75 ALA A O 1
ATOM 567 N N . ALA A 1 76 ? -5.754 -8.602 1.979 1 97.19 76 ALA A N 1
ATOM 568 C CA . ALA A 1 76 ? -6.168 -7.281 1.514 1 97.19 76 ALA A CA 1
ATOM 569 C C . ALA A 1 76 ? -7.258 -6.699 2.412 1 97.19 76 ALA A C 1
ATOM 571 O O . ALA A 1 76 ? -7.242 -5.508 2.729 1 97.19 76 ALA A O 1
ATOM 572 N N . ALA A 1 77 ? -8.219 -7.504 2.799 1 97.44 77 ALA A N 1
ATOM 573 C CA . ALA A 1 77 ? -9.297 -7.062 3.674 1 97.44 77 ALA A CA 1
ATOM 574 C C . ALA A 1 77 ? -8.766 -6.625 5.035 1 97.44 77 ALA A C 1
ATOM 576 O O . ALA A 1 77 ? -9.195 -5.609 5.582 1 97.44 77 ALA A O 1
ATOM 577 N N . ASP A 1 78 ? -7.887 -7.43 5.535 1 96.94 78 ASP A N 1
ATOM 578 C CA . ASP A 1 78 ? -7.285 -7.09 6.82 1 96.94 78 ASP A CA 1
ATOM 579 C C . ASP A 1 78 ? -6.512 -5.773 6.734 1 96.94 78 ASP A C 1
ATOM 581 O O . ASP A 1 78 ? -6.621 -4.926 7.625 1 96.94 78 ASP A O 1
ATOM 585 N N . GLU A 1 79 ? -5.742 -5.641 5.738 1 96.56 79 GLU A N 1
ATOM 586 C CA . GLU A 1 79 ? -5.012 -4.395 5.535 1 96.56 79 GLU A CA 1
ATOM 587 C C . GLU A 1 79 ? -5.961 -3.207 5.422 1 96.56 79 GLU A C 1
ATOM 589 O O . GLU A 1 79 ? -5.684 -2.129 5.953 1 96.56 79 GLU A O 1
ATOM 594 N N . TYR A 1 80 ? -7.004 -3.393 4.711 1 97.25 80 TYR A N 1
ATOM 595 C CA . TYR A 1 80 ? -8.008 -2.348 4.551 1 97.25 80 TYR A CA 1
ATOM 596 C C . TYR A 1 80 ? -8.586 -1.937 5.902 1 97.25 80 TYR A C 1
ATOM 598 O O . TYR A 1 80 ? -8.695 -0.745 6.199 1 97.25 80 TYR A O 1
ATOM 606 N N . ARG A 1 81 ? -8.922 -2.855 6.684 1 96.81 81 ARG A N 1
ATOM 607 C CA . ARG A 1 81 ? -9.453 -2.576 8.016 1 96.81 81 ARG A CA 1
ATOM 608 C C . ARG A 1 81 ? -8.43 -1.829 8.867 1 96.81 81 ARG A C 1
ATOM 610 O O . ARG A 1 81 ? -8.766 -0.85 9.531 1 96.81 81 ARG A O 1
ATOM 617 N N . ASP A 1 82 ? -7.219 -2.328 8.828 1 96.38 82 ASP A N 1
ATOM 618 C CA . ASP A 1 82 ? -6.148 -1.647 9.555 1 96.38 82 ASP A CA 1
ATOM 619 C C . ASP A 1 82 ? -6 -0.202 9.086 1 96.38 82 ASP A C 1
ATOM 621 O O . ASP A 1 82 ? -5.758 0.696 9.891 1 96.38 82 ASP A O 1
ATOM 625 N N . THR A 1 83 ? -6.102 -0.009 7.801 1 97.69 83 THR A N 1
ATOM 626 C CA . THR A 1 83 ? -6.004 1.321 7.211 1 97.69 83 THR A CA 1
ATOM 627 C C . THR A 1 83 ? -7.113 2.229 7.73 1 97.69 83 THR A C 1
ATOM 629 O O . THR A 1 83 ? -6.852 3.348 8.172 1 97.69 83 THR A O 1
ATOM 632 N N . LEU A 1 84 ? -8.32 1.728 7.695 1 97.69 84 LEU A N 1
ATOM 633 C CA . LEU A 1 84 ? -9.445 2.525 8.164 1 97.69 84 LEU A CA 1
ATOM 634 C C . LEU A 1 84 ? -9.289 2.869 9.641 1 97.69 84 LEU A C 1
ATOM 636 O O . LEU A 1 84 ? -9.562 4 10.055 1 97.69 84 LEU A O 1
ATOM 640 N N . ASP A 1 85 ? -8.844 1.908 10.43 1 96.88 85 ASP A N 1
ATOM 641 C CA . ASP A 1 85 ? -8.609 2.168 11.844 1 96.88 85 ASP A CA 1
ATOM 642 C C . ASP A 1 85 ? -7.547 3.246 12.039 1 96.88 85 ASP A C 1
ATOM 644 O O . ASP A 1 85 ? -7.719 4.156 12.852 1 96.88 85 ASP A O 1
ATOM 648 N N . GLY A 1 86 ? -6.449 3.119 11.305 1 96.94 86 GLY A N 1
ATOM 649 C CA . GLY A 1 86 ? -5.395 4.121 11.375 1 96.94 86 GLY A CA 1
ATOM 650 C C . GLY A 1 86 ? -5.867 5.508 10.984 1 96.94 86 GLY A C 1
ATOM 651 O O . GLY A 1 86 ? -5.527 6.496 11.641 1 96.94 86 GLY A O 1
ATOM 652 N N . LEU A 1 87 ? -6.629 5.59 9.93 1 97.38 87 LEU A N 1
ATOM 653 C CA . LEU A 1 87 ? -7.164 6.867 9.461 1 97.38 87 LEU A CA 1
ATOM 654 C C . LEU A 1 87 ? -8.141 7.449 10.477 1 97.38 87 LEU A C 1
ATOM 656 O O . LEU A 1 87 ? -8.125 8.656 10.742 1 97.38 87 LEU A O 1
ATOM 660 N N . ALA A 1 88 ? -8.969 6.594 11.023 1 96.44 88 ALA A N 1
ATOM 661 C CA . ALA A 1 88 ? -9.93 7.039 12.031 1 96.44 88 ALA A CA 1
ATOM 662 C C . ALA A 1 88 ? -9.219 7.598 13.258 1 96.44 88 ALA A C 1
ATOM 664 O O . ALA A 1 88 ? -9.578 8.664 13.766 1 96.44 88 ALA A O 1
ATOM 665 N N . ASP A 1 89 ? -8.203 6.891 13.711 1 95.56 89 ASP A N 1
ATOM 666 C CA . ASP A 1 89 ? -7.414 7.344 14.852 1 95.56 89 ASP A CA 1
ATOM 667 C C . ASP A 1 89 ? -6.789 8.711 14.586 1 95.56 89 ASP A C 1
ATOM 669 O O . ASP A 1 89 ? -6.625 9.516 15.508 1 95.56 89 ASP A O 1
ATOM 673 N N . ALA A 1 90 ? -6.477 8.938 13.352 1 96.69 90 ALA A N 1
ATOM 674 C CA . ALA A 1 90 ? -5.766 10.156 12.984 1 96.69 90 ALA A CA 1
ATOM 675 C C . ALA A 1 90 ? -6.73 11.227 12.477 1 96.69 90 ALA A C 1
ATOM 677 O O . ALA A 1 90 ? -6.301 12.266 11.969 1 96.69 90 ALA A O 1
ATOM 678 N N . SER A 1 91 ? -7.992 11.016 12.578 1 95.88 91 SER A N 1
ATOM 679 C CA . SER A 1 91 ? -8.992 11.898 11.977 1 95.88 91 SER A CA 1
ATOM 680 C C . SER A 1 91 ? -8.844 13.328 12.492 1 95.88 91 SER A C 1
ATOM 682 O O . SER A 1 91 ? -8.961 14.289 11.719 1 95.88 91 SER A O 1
ATOM 684 N N . PRO A 1 92 ? -8.508 13.594 13.789 1 94.12 92 PRO A N 1
ATOM 685 C CA . PRO A 1 92 ? -8.344 14.977 14.227 1 94.12 92 PRO A CA 1
ATOM 686 C C . PRO A 1 92 ? -7.211 15.695 13.492 1 94.12 92 PRO A C 1
ATOM 688 O O . PRO A 1 92 ? -7.297 16.906 13.25 1 94.12 92 PRO A O 1
ATOM 691 N N . LEU A 1 93 ? -6.156 14.945 13.188 1 95.44 93 LEU A N 1
ATOM 692 C CA . LEU A 1 93 ? -5.047 15.523 12.438 1 95.44 93 LEU A CA 1
ATOM 693 C C . LEU A 1 93 ? -5.449 15.781 10.984 1 95.44 93 LEU A C 1
ATOM 695 O O . LEU A 1 93 ? -5.227 16.875 10.461 1 95.44 93 LEU A O 1
ATOM 699 N N . LEU A 1 94 ? -6.09 14.789 10.383 1 95.88 94 LEU A N 1
ATOM 700 C CA . LEU A 1 94 ? -6.504 14.898 8.984 1 95.88 94 LEU A CA 1
ATOM 701 C C . LEU A 1 94 ? -7.469 16.062 8.789 1 95.88 94 LEU A C 1
ATOM 703 O O . LEU A 1 94 ? -7.363 16.797 7.809 1 95.88 94 LEU A O 1
ATOM 707 N N . ASP A 1 95 ? -8.336 16.25 9.672 1 93.62 95 ASP A N 1
ATOM 708 C CA . ASP A 1 95 ? -9.406 17.234 9.531 1 93.62 95 ASP A CA 1
ATOM 709 C C . ASP A 1 95 ? -8.891 18.641 9.766 1 93.62 95 ASP A C 1
ATOM 711 O O . ASP A 1 95 ? -9.562 19.625 9.422 1 93.62 95 ASP A O 1
ATOM 715 N N . ALA A 1 96 ? -7.711 18.75 10.305 1 92.69 96 ALA A N 1
ATOM 716 C CA . ALA A 1 96 ? -7.098 20.047 10.547 1 92.69 96 ALA A CA 1
ATOM 717 C C . ALA A 1 96 ? -6.277 20.5 9.344 1 92.69 96 ALA A C 1
ATOM 719 O O . ALA A 1 96 ? -5.816 21.641 9.297 1 92.69 96 ALA A O 1
ATOM 720 N N . LEU A 1 97 ? -6.117 19.578 8.391 1 93.75 97 LEU A N 1
ATOM 721 C CA . LEU A 1 97 ? -5.281 19.875 7.23 1 93.75 97 LEU A CA 1
ATOM 722 C C . LEU A 1 97 ? -6.137 20.156 6 1 93.75 97 LEU A C 1
ATOM 724 O O . LEU A 1 97 ? -7.242 19.625 5.867 1 93.75 97 LEU A O 1
ATOM 728 N N . PRO A 1 98 ? -5.586 20.906 5.07 1 88.88 98 PRO A N 1
ATOM 729 C CA . PRO A 1 98 ? -6.301 21.109 3.805 1 88.88 98 PRO A CA 1
ATOM 730 C C . PRO A 1 98 ? -6.449 19.828 3 1 88.88 98 PRO A C 1
ATOM 732 O O . PRO A 1 98 ? -5.676 18.875 3.191 1 88.88 98 PRO A O 1
ATOM 735 N N . ALA A 1 99 ? -7.469 19.578 2.127 1 81.31 99 ALA A N 1
ATOM 736 C CA . ALA A 1 99 ? -7.816 18.391 1.353 1 81.31 99 ALA A CA 1
ATOM 737 C C . ALA A 1 99 ? -6.641 17.922 0.505 1 81.31 99 ALA A C 1
ATOM 739 O O . ALA A 1 99 ? -6.422 16.719 0.345 1 81.31 99 ALA A O 1
ATOM 740 N N . ALA A 1 100 ? -5.762 18.688 -0.024 1 81.19 100 ALA A N 1
ATOM 741 C CA . ALA A 1 100 ? -4.699 18.328 -0.958 1 81.19 100 ALA A CA 1
ATOM 742 C C . ALA A 1 100 ? -3.393 18.062 -0.222 1 81.19 100 ALA A C 1
ATOM 744 O O . ALA A 1 100 ? -2.34 17.906 -0.848 1 81.19 100 ALA A O 1
ATOM 745 N N . THR A 1 101 ? -3.543 17.812 1.015 1 90.38 101 THR A N 1
ATOM 746 C CA . THR A 1 101 ? -2.346 17.5 1.782 1 90.38 101 THR A CA 1
ATOM 747 C C . THR A 1 101 ? -1.937 16.047 1.564 1 90.38 101 THR A C 1
ATOM 749 O O . THR A 1 101 ? -2.783 15.141 1.566 1 90.38 101 THR A O 1
ATOM 752 N N . PRO A 1 102 ? -0.673 15.789 1.266 1 92.69 102 PRO A N 1
ATOM 753 C CA . PRO A 1 102 ? -0.211 14.43 1.005 1 92.69 102 PRO A CA 1
ATOM 754 C C . PRO A 1 102 ? -0.032 13.609 2.283 1 92.69 102 PRO A C 1
ATOM 756 O O . PRO A 1 102 ? 1.039 13.039 2.512 1 92.69 102 PRO A O 1
ATOM 759 N N . LEU A 1 103 ? -0.903 13.602 3.174 1 95.69 103 LEU A N 1
ATOM 760 C CA . LEU A 1 103 ? -0.94 12.766 4.367 1 95.69 103 LEU A CA 1
ATOM 761 C C . LEU A 1 103 ? -2.135 11.812 4.332 1 95.69 103 LEU A C 1
ATOM 763 O O . LEU A 1 103 ? -3.281 12.258 4.23 1 95.69 103 LEU A O 1
ATOM 767 N N . GLY A 1 104 ? -1.852 10.586 4.336 1 95.25 104 GLY A N 1
ATOM 768 C CA . GLY A 1 104 ? -2.924 9.609 4.223 1 95.25 104 GLY A CA 1
ATOM 769 C C . GLY A 1 104 ? -2.533 8.234 4.73 1 95.25 104 GLY A C 1
ATOM 770 O O . GLY A 1 104 ? -1.754 8.109 5.676 1 95.25 104 GLY A O 1
ATOM 771 N N . ALA A 1 105 ? -3.084 7.25 4.137 1 95.88 105 ALA A N 1
ATOM 772 C CA . ALA A 1 105 ? -2.988 5.871 4.609 1 95.88 105 ALA A CA 1
ATOM 773 C C . ALA A 1 105 ? -1.546 5.375 4.566 1 95.88 105 ALA A C 1
ATOM 775 O O . ALA A 1 105 ? -1.128 4.586 5.418 1 95.88 105 ALA A O 1
ATOM 776 N N . ALA A 1 106 ? -0.782 5.828 3.592 1 94.69 106 ALA A N 1
ATOM 777 C CA . ALA A 1 106 ? 0.594 5.367 3.432 1 94.69 106 ALA A CA 1
ATOM 778 C C . ALA A 1 106 ? 1.399 5.59 4.707 1 94.69 106 ALA A C 1
ATOM 780 O O . ALA A 1 106 ? 2.275 4.793 5.043 1 94.69 106 ALA A O 1
ATOM 781 N N . PHE A 1 107 ? 1.044 6.617 5.414 1 97.75 107 PHE A N 1
ATOM 782 C CA . PHE A 1 107 ? 1.768 6.93 6.641 1 97.75 107 PHE A CA 1
ATOM 783 C C . PHE A 1 107 ? 0.945 6.551 7.863 1 97.75 107 PHE A C 1
ATOM 785 O O . PHE A 1 107 ? 1.497 6.133 8.883 1 97.75 107 PHE A O 1
ATOM 792 N N . LEU A 1 108 ? -0.316 6.699 7.789 1 98.06 108 LEU A N 1
ATOM 793 C CA . LEU A 1 108 ? -1.138 6.707 8.992 1 98.06 108 LEU A CA 1
ATOM 794 C C . LEU A 1 108 ? -1.595 5.293 9.344 1 98.06 108 LEU A C 1
ATOM 796 O O . LEU A 1 108 ? -2.062 5.047 10.461 1 98.06 108 LEU A O 1
ATOM 800 N N . ARG A 1 109 ? -1.529 4.348 8.398 1 96.5 109 ARG A N 1
ATOM 801 C CA . ARG A 1 109 ? -1.823 2.961 8.75 1 96.5 109 ARG A CA 1
ATOM 802 C C . ARG A 1 109 ? -0.837 2.441 9.789 1 96.5 109 ARG A C 1
ATOM 804 O O . ARG A 1 109 ? 0.365 2.363 9.531 1 96.5 109 ARG A O 1
ATOM 811 N N . GLY A 1 110 ? -1.341 2.129 10.969 1 96.06 110 GLY A N 1
ATOM 812 C CA . GLY A 1 110 ? -0.496 1.586 12.023 1 96.06 110 GLY A CA 1
ATOM 813 C C . GLY A 1 110 ? 0.249 2.654 12.797 1 96.06 110 GLY A C 1
ATOM 814 O O . GLY A 1 110 ? 1.084 2.342 13.648 1 96.06 110 GLY A O 1
ATOM 815 N N . ALA A 1 111 ? 0.013 3.838 12.523 1 97.56 111 ALA A N 1
ATOM 816 C CA . ALA A 1 111 ? 0.688 4.926 13.227 1 97.56 111 ALA A CA 1
ATOM 817 C C . ALA A 1 111 ? 0.188 5.043 14.664 1 97.56 111 ALA A C 1
ATOM 819 O O . ALA A 1 111 ? -0.986 4.789 14.945 1 97.56 111 ALA A O 1
ATOM 820 N N . ARG A 1 112 ? 1.047 5.406 15.562 1 96.5 112 ARG A N 1
ATOM 821 C CA . ARG A 1 112 ? 0.652 5.875 16.891 1 96.5 112 ARG A CA 1
ATOM 822 C C . ARG A 1 112 ? 0.305 7.359 16.859 1 96.5 112 ARG A C 1
ATOM 824 O O . ARG A 1 112 ? 1.139 8.188 16.484 1 96.5 112 ARG A O 1
ATOM 831 N N . VAL A 1 113 ? -0.906 7.625 17.266 1 95.94 113 VAL A N 1
ATOM 832 C CA . VAL A 1 113 ? -1.4 8.992 17.141 1 95.94 113 VAL A CA 1
ATOM 833 C C . VAL A 1 113 ? -1.655 9.578 18.531 1 95.94 113 VAL A C 1
ATOM 835 O O . VAL A 1 113 ? -2.238 8.914 19.391 1 95.94 113 VAL A O 1
ATOM 838 N N . SER A 1 114 ? -1.165 10.781 18.719 1 94.06 114 SER A N 1
ATOM 839 C CA . SER A 1 114 ? -1.422 11.562 19.922 1 94.06 114 SER A CA 1
ATOM 840 C C . SER A 1 114 ? -2.035 12.914 19.594 1 94.06 114 SER A C 1
ATOM 842 O O . SER A 1 114 ? -1.479 13.672 18.797 1 94.06 114 SER A O 1
ATOM 844 N N . VAL A 1 115 ? -3.129 13.211 20.219 1 92.69 115 VAL A N 1
ATOM 845 C CA . VAL A 1 115 ? -3.828 14.469 19.984 1 92.69 115 VAL A CA 1
ATOM 846 C C . VAL A 1 115 ? -3.703 15.375 21.203 1 92.69 115 VAL A C 1
ATOM 848 O O . VAL A 1 115 ? -3.861 14.922 22.344 1 92.69 115 VAL A O 1
ATOM 851 N N . ALA A 1 116 ? -3.393 16.594 20.828 1 89.69 116 ALA A N 1
ATOM 852 C CA . ALA A 1 116 ? -3.229 17.562 21.906 1 89.69 116 ALA A CA 1
ATOM 853 C C . ALA A 1 116 ? -4.535 17.766 22.672 1 89.69 116 ALA A C 1
ATOM 855 O O . ALA A 1 116 ? -5.613 17.781 22.062 1 89.69 116 ALA A O 1
ATOM 856 N N . THR A 1 117 ? -4.348 17.766 23.969 1 84.94 117 THR A N 1
ATOM 857 C CA . THR A 1 117 ? -5.469 18.078 24.844 1 84.94 117 THR A CA 1
ATOM 858 C C . THR A 1 117 ? -5.207 19.375 25.609 1 84.94 117 THR A C 1
ATOM 860 O O . THR A 1 117 ? -4.055 19.719 25.891 1 84.94 117 THR A O 1
ATOM 863 N N . PRO A 1 118 ? -6.238 20.078 25.812 1 72.5 118 PRO A N 1
ATOM 864 C CA . PRO A 1 118 ? -6.094 21.391 26.438 1 72.5 118 PRO A CA 1
ATOM 865 C C . PRO A 1 118 ? -5.258 21.344 27.719 1 72.5 118 PRO A C 1
ATOM 867 O O . PRO A 1 118 ? -4.391 22.203 27.922 1 72.5 118 PRO A O 1
ATOM 870 N N . PRO A 1 119 ? -5.426 20.453 28.578 1 66.94 119 PRO A N 1
ATOM 871 C CA . PRO A 1 119 ? -4.664 20.5 29.812 1 66.94 119 PRO A CA 1
ATOM 872 C C . PRO A 1 119 ? -3.166 20.281 29.609 1 66.94 119 PRO A C 1
ATOM 874 O O . PRO A 1 119 ? -2.354 20.703 30.438 1 66.94 119 PRO A O 1
ATOM 877 N N . ALA A 1 120 ? -2.775 19.688 28.625 1 65.12 120 ALA A N 1
ATOM 878 C CA . ALA A 1 120 ? -1.354 19.422 28.438 1 65.12 120 ALA A CA 1
ATOM 879 C C . ALA A 1 120 ? -1.012 19.312 26.953 1 65.12 120 ALA A C 1
ATOM 881 O O . ALA A 1 120 ? -0.595 18.25 26.484 1 65.12 120 ALA A O 1
ATOM 882 N N . PRO A 1 121 ? -1.071 20.438 26.234 1 63.94 121 PRO A N 1
ATOM 883 C CA . PRO A 1 121 ? -0.912 20.391 24.781 1 63.94 121 PRO A CA 1
ATOM 884 C C . PRO A 1 121 ? 0.489 19.953 24.359 1 63.94 121 PRO A C 1
ATOM 886 O O . PRO A 1 121 ? 0.659 19.375 23.281 1 63.94 121 PRO A O 1
ATOM 889 N N . ASP A 1 122 ? 1.314 20.078 25.391 1 66.69 122 ASP A N 1
ATOM 890 C CA . ASP A 1 122 ? 2.709 19.844 25.031 1 66.69 122 ASP A CA 1
ATOM 891 C C . ASP A 1 122 ? 3.059 18.359 25.094 1 66.69 122 ASP A C 1
ATOM 893 O O . ASP A 1 122 ? 4.121 17.953 24.625 1 66.69 122 ASP A O 1
ATOM 897 N N . ARG A 1 123 ? 2.225 17.594 25.703 1 73.19 123 ARG A N 1
ATOM 898 C CA . ARG A 1 123 ? 2.518 16.172 25.828 1 73.19 123 ARG A CA 1
ATOM 899 C C . ARG A 1 123 ? 2.744 15.539 24.469 1 73.19 123 ARG A C 1
ATOM 901 O O . ARG A 1 123 ? 3.564 14.625 24.328 1 73.19 123 ARG A O 1
ATOM 908 N N . VAL A 1 124 ? 2.096 16.078 23.516 1 80.81 124 VAL A N 1
ATOM 909 C CA . VAL A 1 124 ? 2.223 15.492 22.188 1 80.81 124 VAL A CA 1
ATOM 910 C C . VAL A 1 124 ? 3.633 15.734 21.656 1 80.81 124 VAL A C 1
ATOM 912 O O . VAL A 1 124 ? 4.156 14.922 20.891 1 80.81 124 VAL A O 1
ATOM 915 N N . VAL A 1 125 ? 4.32 16.688 22.203 1 79.19 125 VAL A N 1
ATOM 916 C CA . VAL A 1 125 ? 5.676 17.031 21.766 1 79.19 125 VAL A CA 1
ATOM 917 C C . VAL A 1 125 ? 6.668 16.031 22.359 1 79.19 125 VAL A C 1
ATOM 919 O O . VAL A 1 125 ? 7.715 15.766 21.75 1 79.19 125 VAL A O 1
ATOM 922 N N . ASP A 1 126 ? 6.223 15.492 23.422 1 83.25 126 ASP A N 1
ATOM 923 C CA . ASP A 1 126 ? 7.07 14.477 24.031 1 83.25 126 ASP A CA 1
ATOM 924 C C . ASP A 1 126 ? 7.258 13.281 23.109 1 83.25 126 ASP A C 1
ATOM 926 O O . ASP A 1 126 ? 8.328 12.672 23.078 1 83.25 126 ASP A O 1
ATOM 930 N N . ASP A 1 127 ? 6.258 12.977 22.359 1 85.88 127 ASP A N 1
ATOM 931 C CA . ASP A 1 127 ? 6.363 11.867 21.406 1 85.88 127 ASP A CA 1
ATOM 932 C C . ASP A 1 127 ? 7.414 12.164 20.328 1 85.88 127 ASP A C 1
ATOM 934 O O . ASP A 1 127 ? 8.148 11.266 19.922 1 85.88 127 ASP A O 1
ATOM 938 N N . LEU A 1 128 ? 7.449 13.344 19.969 1 83.81 128 LEU A N 1
ATOM 939 C CA . LEU A 1 128 ? 8.469 13.773 19.016 1 83.81 128 LEU A CA 1
ATOM 940 C C . LEU A 1 128 ? 9.859 13.656 19.625 1 83.81 128 LEU A C 1
ATOM 942 O O . LEU A 1 128 ? 10.766 13.086 19.016 1 83.81 128 LEU A O 1
ATOM 946 N N . PHE A 1 129 ? 9.984 14.148 20.812 1 83.88 129 PHE A N 1
ATOM 947 C CA . PHE A 1 129 ? 11.281 14.148 21.484 1 83.88 129 PHE A CA 1
ATOM 948 C C . PHE A 1 129 ? 11.758 12.727 21.719 1 83.88 129 PHE A C 1
ATOM 950 O O . PHE A 1 129 ? 12.938 12.414 21.531 1 83.88 129 PHE A O 1
ATOM 957 N N . ASP A 1 130 ? 10.852 11.898 22.156 1 85.75 130 ASP A N 1
ATOM 958 C CA . ASP A 1 130 ? 11.188 10.5 22.391 1 85.75 130 ASP A CA 1
ATOM 959 C C . ASP A 1 130 ? 11.672 9.828 21.109 1 85.75 130 ASP A C 1
ATOM 961 O O . ASP A 1 130 ? 12.578 9 21.125 1 85.75 130 ASP A O 1
ATOM 965 N N . SER A 1 131 ? 11.109 10.195 20.016 1 86.44 131 SER A N 1
ATOM 966 C CA . SER A 1 131 ? 11.422 9.602 18.734 1 86.44 131 SER A CA 1
ATOM 967 C C . SER A 1 131 ? 12.828 9.961 18.266 1 86.44 131 SER A C 1
ATOM 969 O O . SER A 1 131 ? 13.539 9.133 17.688 1 86.44 131 SER A O 1
ATOM 971 N N . VAL A 1 132 ? 13.297 11.141 18.656 1 86.69 132 VAL A N 1
ATOM 972 C CA . VAL A 1 132 ? 14.555 11.617 18.094 1 86.69 132 VAL A CA 1
ATOM 973 C C . VAL A 1 132 ? 15.68 11.422 19.109 1 86.69 132 VAL A C 1
ATOM 975 O O . VAL A 1 132 ? 16.859 11.508 18.766 1 86.69 132 VAL A O 1
ATOM 978 N N . ALA A 1 133 ? 15.492 11.289 20.422 1 81.81 133 ALA A N 1
ATOM 979 C CA . ALA A 1 133 ? 16.438 11.32 21.547 1 81.81 133 ALA A CA 1
ATOM 980 C C . ALA A 1 133 ? 17.609 10.367 21.297 1 81.81 133 ALA A C 1
ATOM 982 O O . ALA A 1 133 ? 18.75 10.672 21.656 1 81.81 133 ALA A O 1
ATOM 983 N N . ASP A 1 134 ? 17.484 9.266 20.484 1 80.5 134 ASP A N 1
ATOM 984 C CA . ASP A 1 134 ? 18.562 8.289 20.359 1 80.5 134 ASP A CA 1
ATOM 985 C C . ASP A 1 134 ? 18.859 7.996 18.891 1 80.5 134 ASP A C 1
ATOM 987 O O . ASP A 1 134 ? 19.5 6.996 18.562 1 80.5 134 ASP A O 1
ATOM 991 N N . ALA A 1 135 ? 18.484 8.969 18.219 1 88.06 135 ALA A N 1
ATOM 992 C CA . ALA A 1 135 ? 18.719 8.742 16.797 1 88.06 135 ALA A CA 1
ATOM 993 C C . ALA A 1 135 ? 20.109 9.242 16.391 1 88.06 135 ALA A C 1
ATOM 995 O O . ALA A 1 135 ? 20.562 10.281 16.875 1 88.06 135 ALA A O 1
ATOM 996 N N . ASP A 1 136 ? 20.766 8.523 15.562 1 87.81 136 ASP A N 1
ATOM 997 C CA . ASP A 1 136 ? 22.062 8.93 15.023 1 87.81 136 ASP A CA 1
ATOM 998 C C . ASP A 1 136 ? 21.906 10.023 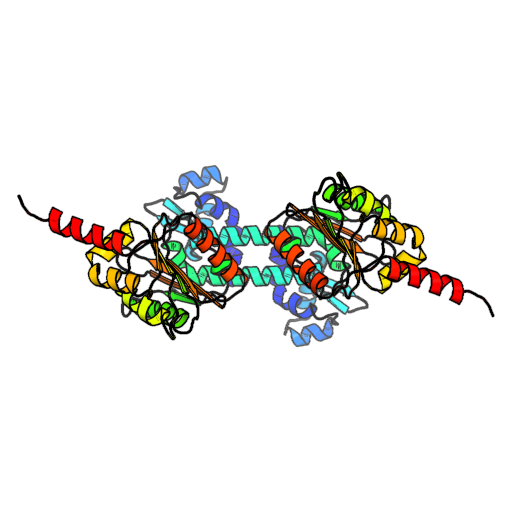13.977 1 87.81 136 ASP A C 1
ATOM 1000 O O . ASP A 1 136 ? 22.828 10.797 13.734 1 87.81 136 ASP A O 1
ATOM 1004 N N . SER A 1 137 ? 20.812 9.992 13.359 1 90.38 137 SER A N 1
ATOM 1005 C CA . SER A 1 137 ? 20.5 10.984 12.336 1 90.38 137 SER A CA 1
ATOM 1006 C C . SER A 1 137 ? 19.047 11.445 12.445 1 90.38 137 SER A C 1
ATOM 1008 O O . SER A 1 137 ? 18.141 10.625 12.609 1 90.38 137 SER A O 1
ATOM 1010 N N . VAL A 1 138 ? 18.938 12.781 12.422 1 92.19 138 VAL A N 1
ATOM 1011 C CA . VAL A 1 138 ? 17.594 13.367 12.469 1 92.19 138 VAL A CA 1
ATOM 1012 C C . VAL A 1 138 ? 17.438 14.375 11.336 1 92.19 138 VAL A C 1
ATOM 1014 O O . VAL A 1 138 ? 18.25 15.281 11.18 1 92.19 138 VAL A O 1
ATOM 1017 N N . ARG A 1 139 ? 16.438 14.156 10.57 1 93.38 139 ARG A N 1
ATOM 1018 C CA . ARG A 1 139 ? 16.047 15.094 9.523 1 93.38 139 ARG A CA 1
ATOM 1019 C C . ARG A 1 139 ? 14.609 15.57 9.719 1 93.38 139 ARG A C 1
ATOM 1021 O O . ARG A 1 139 ? 13.742 14.789 10.109 1 93.38 139 ARG A O 1
ATOM 1028 N N . GLY A 1 140 ? 14.398 16.828 9.461 1 91.25 140 GLY A N 1
ATOM 1029 C CA . GLY A 1 140 ? 13.055 17.328 9.688 1 91.25 140 GLY A CA 1
ATOM 1030 C C . GLY A 1 140 ? 12.664 18.453 8.742 1 91.25 140 GLY A C 1
ATOM 1031 O O . GLY A 1 140 ? 13.531 19.062 8.117 1 91.25 140 GLY A O 1
ATOM 1032 N N . VAL A 1 141 ? 11.414 18.609 8.555 1 92.88 141 VAL A N 1
ATOM 1033 C CA . VAL A 1 141 ? 10.789 19.719 7.836 1 92.88 141 VAL A CA 1
ATOM 1034 C C . VAL A 1 141 ? 9.828 20.453 8.766 1 92.88 141 VAL A C 1
ATOM 1036 O O . VAL A 1 141 ? 9 19.828 9.43 1 92.88 141 VAL A O 1
ATOM 1039 N N . ALA A 1 142 ? 9.984 21.75 8.836 1 89.38 142 ALA A N 1
ATOM 1040 C CA . ALA A 1 142 ? 9.102 22.547 9.695 1 89.38 142 ALA A CA 1
ATOM 1041 C C . ALA A 1 142 ? 8.562 23.766 8.961 1 89.38 142 ALA A C 1
ATOM 1043 O O . ALA A 1 142 ? 9.219 24.797 8.898 1 89.38 142 ALA A O 1
ATOM 1044 N N . PRO A 1 143 ? 7.371 23.625 8.484 1 87.06 143 PRO A N 1
ATOM 1045 C CA . PRO A 1 143 ? 6.77 24.781 7.805 1 87.06 143 PRO A CA 1
ATOM 1046 C C . PRO A 1 143 ? 6.238 25.828 8.773 1 87.06 143 PRO A C 1
ATOM 1048 O O . PRO A 1 143 ? 5.863 26.922 8.352 1 87.06 143 PRO A O 1
ATOM 1051 N N . ALA A 1 144 ? 6.207 25.531 9.969 1 81.69 144 ALA A N 1
ATOM 1052 C CA . ALA A 1 144 ? 5.754 26.469 10.984 1 81.69 144 ALA A CA 1
ATOM 1053 C C . ALA A 1 144 ? 6.699 26.484 12.18 1 81.69 144 ALA A C 1
ATOM 1055 O O . ALA A 1 144 ? 7.301 25.453 12.516 1 81.69 144 ALA A O 1
ATOM 1056 N N . ALA A 1 145 ? 6.926 27.625 12.578 1 65.12 145 ALA A N 1
ATOM 1057 C CA . ALA A 1 145 ? 7.855 27.812 13.688 1 65.12 145 ALA A CA 1
ATOM 1058 C C . ALA A 1 145 ? 7.184 27.5 15.023 1 65.12 145 ALA A C 1
ATOM 1060 O O . ALA A 1 145 ? 6.117 28.031 15.328 1 65.12 145 ALA A O 1
ATOM 1061 N N . LEU A 1 146 ? 7.438 26.312 15.461 1 63.41 146 LEU A N 1
ATOM 1062 C CA . LEU A 1 146 ? 7.164 26.25 16.891 1 63.41 146 LEU A CA 1
ATOM 1063 C C . LEU A 1 146 ? 8.359 26.75 17.703 1 63.41 146 LEU A C 1
ATOM 1065 O O . LEU A 1 146 ? 9.133 25.953 18.234 1 63.41 146 LEU A O 1
ATOM 1069 N N . ALA A 1 147 ? 8.664 27.969 17.562 1 55.88 147 ALA A N 1
ATOM 1070 C CA . ALA A 1 147 ? 9.891 28.594 18.047 1 55.88 147 ALA A CA 1
ATOM 1071 C C . ALA A 1 147 ? 10.305 28.016 19.391 1 55.88 147 ALA A C 1
ATOM 1073 O O . ALA A 1 147 ? 11.484 27.766 19.641 1 55.88 147 ALA A O 1
ATOM 1074 N N . GLY A 1 148 ? 9.328 27.891 20.234 1 58.69 148 GLY A N 1
ATOM 1075 C CA . GLY A 1 148 ? 9.68 27.406 21.562 1 58.69 148 GLY A CA 1
ATOM 1076 C C . GLY A 1 148 ? 10.164 25.969 21.578 1 58.69 148 GLY A C 1
ATOM 1077 O O . GLY A 1 148 ? 10.867 25.547 22.5 1 58.69 148 GLY A O 1
ATOM 1078 N N . HIS A 1 149 ? 9.906 25.375 20.469 1 67 149 HIS A N 1
ATOM 1079 C CA . HIS A 1 149 ? 10.227 23.953 20.562 1 67 149 HIS A CA 1
ATOM 1080 C C . HIS A 1 149 ? 11.453 23.609 19.719 1 67 149 HIS A C 1
ATOM 1082 O O . HIS A 1 149 ? 11.992 22.516 19.828 1 67 149 HIS A O 1
ATOM 1088 N N . MET A 1 150 ? 11.883 24.578 19.016 1 65.38 150 MET A N 1
ATOM 1089 C CA . MET A 1 150 ? 13.031 24.297 18.156 1 65.38 150 MET A CA 1
ATOM 1090 C C . MET A 1 150 ? 14.266 23.984 18.984 1 65.38 150 MET A C 1
ATOM 1092 O O . MET A 1 150 ? 15.016 23.062 18.672 1 65.38 150 MET A O 1
ATOM 1096 N N . ALA A 1 151 ? 14.32 24.828 20.031 1 65.38 151 ALA A N 1
ATOM 1097 C CA . ALA A 1 151 ? 15.477 24.594 20.906 1 65.38 151 ALA A CA 1
ATOM 1098 C C . ALA A 1 151 ? 15.406 23.219 21.562 1 65.38 151 ALA A C 1
ATOM 1100 O O . ALA A 1 151 ? 16.406 22.5 21.594 1 65.38 151 ALA A O 1
ATOM 1101 N N . SER A 1 152 ? 14.242 23 22 1 70.5 152 SER A N 1
ATOM 1102 C CA . SER A 1 152 ? 14.055 21.703 22.656 1 70.5 152 SER A CA 1
ATOM 1103 C C . SER A 1 152 ? 14.25 20.562 21.656 1 70.5 152 SER A C 1
ATOM 1105 O O . SER A 1 152 ? 14.867 19.547 22 1 70.5 152 SER A O 1
ATOM 1107 N N . PHE A 1 153 ? 13.789 20.688 20.5 1 73 153 PHE A N 1
ATOM 1108 C CA . PHE A 1 153 ? 13.969 19.688 19.453 1 73 153 PHE A CA 1
ATOM 1109 C C . PHE A 1 153 ? 15.453 19.438 19.188 1 73 153 PHE A C 1
ATOM 1111 O O . PHE A 1 153 ? 15.898 18.297 19.156 1 73 153 PHE A O 1
ATOM 1118 N N . ARG A 1 154 ? 16.156 20.484 19.125 1 72.81 154 ARG A N 1
ATOM 1119 C CA . ARG A 1 154 ? 17.594 20.375 18.859 1 72.81 154 ARG A CA 1
ATOM 1120 C C . ARG A 1 154 ? 18.312 19.656 19.984 1 72.81 154 ARG A C 1
ATOM 1122 O O . ARG A 1 154 ? 19.188 18.812 19.734 1 72.81 154 ARG A O 1
ATOM 1129 N N . GLU A 1 155 ? 18.016 19.984 21.125 1 75.38 155 GLU A N 1
ATOM 1130 C CA . GLU A 1 155 ? 18.641 19.391 22.297 1 75.38 155 GLU A CA 1
ATOM 1131 C C . GLU A 1 155 ? 18.438 17.875 22.328 1 75.38 155 GLU A C 1
ATOM 1133 O O . GLU A 1 155 ? 19.359 17.125 22.641 1 75.38 155 GLU A O 1
ATOM 1138 N N . HIS A 1 156 ? 17.312 17.484 21.922 1 76.75 156 HIS A N 1
ATOM 1139 C CA . HIS A 1 156 ? 17 16.062 21.953 1 76.75 156 HIS A CA 1
ATOM 1140 C C . HIS A 1 156 ? 17.531 15.344 20.719 1 76.75 156 HIS A C 1
ATOM 1142 O O . HIS A 1 156 ? 17.906 14.164 20.781 1 76.75 156 HIS A O 1
ATOM 1148 N N . ALA A 1 157 ? 17.656 16.078 19.656 1 74.75 157 ALA A N 1
ATOM 1149 C CA . ALA A 1 157 ? 18.078 15.484 18.391 1 74.75 157 ALA A CA 1
ATOM 1150 C C . ALA A 1 157 ? 19.609 15.398 18.312 1 74.75 157 ALA A C 1
ATOM 1152 O O . ALA A 1 157 ? 20.141 14.719 17.438 1 74.75 157 ALA A O 1
ATOM 1153 N N . SER A 1 158 ? 20.297 16.047 19.156 1 74.94 158 SER A N 1
ATOM 1154 C CA . SER A 1 158 ? 21.75 16.141 19.078 1 74.94 158 SER A CA 1
ATOM 1155 C C . SER A 1 158 ? 22.406 15.219 20.094 1 74.94 158 SER A C 1
ATOM 1157 O O . SER A 1 158 ? 23.609 15.359 20.375 1 74.94 158 SER A O 1
ATOM 1159 N N . SER A 1 159 ? 21.594 14.32 20.547 1 67.25 159 SER A N 1
ATOM 1160 C CA . SER A 1 159 ? 22.203 13.414 21.516 1 67.25 159 SER A CA 1
ATOM 1161 C C . SER A 1 159 ? 23.344 12.617 20.875 1 67.25 159 SER A C 1
ATOM 1163 O O . SER A 1 159 ? 23.281 12.273 19.688 1 67.25 159 SER A O 1
ATOM 1165 N N . ASP A 1 160 ? 24.438 12.539 21.547 1 70.94 160 ASP A N 1
ATOM 1166 C CA . ASP A 1 160 ? 25.609 11.75 21.203 1 70.94 160 ASP A CA 1
ATOM 1167 C C . ASP A 1 160 ? 26.344 12.359 20.016 1 70.94 160 ASP A C 1
ATOM 1169 O O . ASP A 1 160 ? 26.859 11.633 19.156 1 70.94 160 ASP A O 1
ATOM 1173 N N . GLY A 1 161 ? 26.062 13.594 19.719 1 74.12 161 GLY A N 1
ATOM 1174 C CA . GLY A 1 161 ? 26.844 14.281 18.703 1 74.12 161 GLY A CA 1
ATOM 1175 C C . GLY A 1 161 ? 26.156 14.344 17.359 1 74.12 161 GLY A C 1
ATOM 1176 O O . GLY A 1 161 ? 26.719 14.867 16.391 1 74.12 161 GLY A O 1
ATOM 1177 N N . ALA A 1 162 ? 25.031 13.781 17.25 1 79.88 162 ALA A N 1
ATOM 1178 C CA . ALA A 1 162 ? 24.297 13.852 15.984 1 79.88 162 ALA A CA 1
ATOM 1179 C C . ALA A 1 162 ? 23.922 15.289 15.641 1 79.88 162 ALA A C 1
ATOM 1181 O O . ALA A 1 162 ? 23.625 16.094 16.531 1 79.88 162 ALA A O 1
ATOM 1182 N N . VAL A 1 163 ? 24.125 15.688 14.336 1 84.06 163 VAL A N 1
ATOM 1183 C CA . VAL A 1 163 ? 23.766 17.016 13.852 1 84.06 163 VAL A CA 1
ATOM 1184 C C . VAL A 1 163 ? 22.453 16.953 13.078 1 84.06 163 VAL A C 1
ATOM 1186 O O . VAL A 1 163 ? 22.406 16.453 11.953 1 84.06 163 VAL A O 1
ATOM 1189 N N . PRO A 1 164 ? 21.422 17.438 13.672 1 89.38 164 PRO A N 1
ATOM 1190 C CA . PRO A 1 164 ? 20.141 17.422 12.969 1 89.38 164 PRO A CA 1
ATOM 1191 C C . PRO A 1 164 ? 20.109 18.328 11.75 1 89.38 164 PRO A C 1
ATOM 1193 O O . PRO A 1 164 ? 20.75 19.375 11.75 1 89.38 164 PRO A O 1
ATOM 1196 N N . GLU A 1 165 ? 19.453 17.875 10.758 1 91.56 165 GLU A N 1
ATOM 1197 C CA . GLU A 1 165 ? 19.203 18.656 9.547 1 91.56 165 GLU A CA 1
ATOM 1198 C C . GLU A 1 165 ? 17.734 19.094 9.477 1 91.56 165 GLU A C 1
ATOM 1200 O O . GLU A 1 165 ? 16.828 18.266 9.477 1 91.56 165 GLU A O 1
ATOM 1205 N N . LEU A 1 166 ? 17.547 20.438 9.43 1 90 166 LEU A N 1
ATOM 1206 C CA . LEU A 1 166 ? 16.188 20.969 9.43 1 90 166 LEU A CA 1
ATOM 1207 C C . LEU A 1 166 ? 15.93 21.812 8.188 1 90 166 LEU A C 1
ATOM 1209 O O . LEU A 1 166 ? 16.75 22.641 7.82 1 90 166 LEU A O 1
ATOM 1213 N N . HIS A 1 167 ? 14.883 21.516 7.516 1 93.12 167 HIS A N 1
ATOM 1214 C CA . HIS A 1 167 ? 14.391 22.328 6.406 1 93.12 167 HIS A CA 1
ATOM 1215 C C . HIS A 1 167 ? 13.234 23.219 6.844 1 93.12 167 HIS A C 1
ATOM 1217 O O . HIS A 1 167 ? 12.234 22.734 7.383 1 93.12 167 HIS A O 1
ATOM 1223 N N . VAL A 1 168 ? 13.375 24.516 6.637 1 91.25 168 VAL A N 1
ATOM 1224 C CA . VAL A 1 168 ? 12.328 25.453 7.035 1 91.25 168 VAL A CA 1
ATOM 1225 C C . VAL A 1 168 ? 11.992 26.375 5.867 1 91.25 168 VAL A C 1
ATOM 1227 O O . VAL A 1 168 ? 12.789 26.531 4.938 1 91.25 168 VAL A O 1
ATOM 1230 N N . THR A 1 169 ? 10.75 26.938 5.938 1 92.31 169 THR A N 1
ATOM 1231 C CA . THR A 1 169 ? 10.398 27.969 4.961 1 92.31 169 THR A CA 1
ATOM 1232 C C . THR A 1 169 ? 11.148 29.266 5.242 1 92.31 169 THR A C 1
ATOM 1234 O O . THR A 1 169 ? 11.617 29.484 6.359 1 92.31 169 THR A O 1
ATOM 1237 N N . PRO A 1 170 ? 11.234 30.125 4.227 1 91.44 170 PRO A N 1
ATOM 1238 C CA . PRO A 1 170 ? 11.859 31.422 4.465 1 91.44 170 PRO A CA 1
ATOM 1239 C C . PRO A 1 170 ? 11.164 32.219 5.57 1 91.44 170 PRO A C 1
ATOM 1241 O O . PRO A 1 170 ? 11.82 32.938 6.34 1 91.44 170 PRO A O 1
ATOM 1244 N N . ALA A 1 171 ? 9.898 32.094 5.656 1 88.56 171 ALA A N 1
ATOM 1245 C CA . ALA A 1 171 ? 9.141 32.781 6.703 1 88.56 171 ALA A CA 1
ATOM 1246 C C . ALA A 1 171 ? 9.531 32.25 8.086 1 88.56 171 ALA A C 1
ATOM 1248 O O . ALA A 1 171 ? 9.695 33.031 9.023 1 88.56 171 ALA A O 1
ATOM 1249 N N . VAL A 1 172 ? 9.664 31 8.18 1 87.31 172 VAL A N 1
ATOM 1250 C CA . VAL A 1 172 ? 10.055 30.406 9.453 1 87.31 172 VAL A CA 1
ATOM 1251 C C . VAL A 1 172 ? 11.484 30.797 9.797 1 87.31 172 VAL A C 1
ATOM 1253 O O . VAL A 1 172 ? 11.805 31.094 10.953 1 87.31 172 VAL A O 1
ATOM 1256 N N . LEU A 1 173 ? 12.344 30.781 8.812 1 88.25 173 LEU A N 1
ATOM 1257 C CA . LEU A 1 173 ? 13.719 31.203 9.031 1 88.25 173 LEU A CA 1
ATOM 1258 C C . LEU A 1 173 ? 13.758 32.625 9.594 1 88.25 173 LEU A C 1
ATOM 1260 O O . LEU A 1 173 ? 14.477 32.875 10.57 1 88.25 173 LEU A O 1
ATOM 1264 N N . ARG A 1 174 ? 12.984 33.469 9.008 1 87.5 174 ARG A N 1
ATOM 1265 C CA . ARG A 1 174 ? 12.938 34.844 9.484 1 87.5 174 ARG A CA 1
ATOM 1266 C C . ARG A 1 174 ? 12.445 34.906 10.922 1 87.5 174 ARG A C 1
ATOM 1268 O O . ARG A 1 174 ? 12.961 35.688 11.727 1 87.5 174 ARG A O 1
ATOM 1275 N N . GLN A 1 175 ? 11.531 34.125 11.234 1 83.25 175 GLN A N 1
ATOM 1276 C CA . GLN A 1 175 ? 10.992 34.094 12.594 1 83.25 175 GLN A CA 1
ATOM 1277 C C . GLN A 1 175 ? 12.031 33.594 13.578 1 83.25 175 GLN A C 1
ATOM 1279 O O . GLN A 1 175 ? 12.125 34.094 14.703 1 83.25 175 GLN A O 1
ATOM 1284 N N . VAL A 1 176 ? 12.711 32.594 13.195 1 79.19 176 VAL A N 1
ATOM 1285 C CA . VAL A 1 176 ? 13.75 32.031 14.047 1 79.19 176 VAL A CA 1
ATOM 1286 C C . VAL A 1 176 ? 14.836 33.062 14.289 1 79.19 176 VAL A C 1
ATOM 1288 O O . VAL A 1 176 ? 15.336 33.219 15.414 1 79.19 176 VAL A O 1
ATOM 1291 N N . VAL A 1 177 ? 15.195 33.781 13.258 1 81.62 177 VAL A N 1
ATOM 1292 C CA . VAL A 1 177 ? 16.203 34.812 13.375 1 81.62 177 VAL A CA 1
ATOM 1293 C C . VAL A 1 177 ? 15.727 35.906 14.32 1 81.62 177 VAL A C 1
ATOM 1295 O O . VAL A 1 177 ? 16.484 36.406 15.156 1 81.62 177 VAL A O 1
ATOM 1298 N N . GLU A 1 178 ? 14.516 36.219 14.227 1 80.94 178 GLU A N 1
ATOM 1299 C CA . GLU A 1 178 ? 13.945 37.281 15.055 1 80.94 178 GLU A CA 1
ATOM 1300 C C . GLU A 1 178 ? 13.953 36.875 16.531 1 80.94 178 GLU A C 1
ATOM 1302 O O . GLU A 1 178 ? 14.227 37.719 17.391 1 80.94 178 GLU A O 1
ATOM 1307 N N . VAL A 1 179 ? 13.656 35.656 16.828 1 76.25 179 VAL A N 1
ATOM 1308 C CA . VAL A 1 179 ? 13.453 35.219 18.219 1 76.25 179 VAL A CA 1
ATOM 1309 C C . VAL A 1 179 ? 14.773 34.719 18.812 1 76.25 179 VAL A C 1
ATOM 1311 O O . VAL A 1 179 ? 15.047 34.938 19.984 1 76.25 179 VAL A O 1
ATOM 1314 N N . ARG A 1 180 ? 15.523 34.031 17.984 1 78.75 180 ARG A N 1
ATOM 1315 C CA . ARG A 1 180 ? 16.719 33.375 18.484 1 78.75 180 ARG A CA 1
ATOM 1316 C C . ARG A 1 180 ? 17.891 33.531 17.531 1 78.75 180 ARG A C 1
ATOM 1318 O O . ARG A 1 180 ? 18.656 32.594 17.297 1 78.75 180 ARG A O 1
ATOM 1325 N N . GLY A 1 181 ? 17.969 34.656 17 1 74.31 181 GLY A N 1
ATOM 1326 C CA . GLY A 1 181 ? 18.953 34.844 15.961 1 74.31 181 GLY A CA 1
ATOM 1327 C C . GLY A 1 181 ? 20.375 34.531 16.406 1 74.31 181 GLY A C 1
ATOM 1328 O O . GLY A 1 181 ? 21.109 33.844 15.727 1 74.31 181 GLY A O 1
ATOM 1329 N N . GLY A 1 182 ? 20.688 35.125 17.562 1 77.62 182 GLY A N 1
ATOM 1330 C CA . GLY A 1 182 ? 22.031 34.906 18.062 1 77.62 182 GLY A CA 1
ATOM 1331 C C . GLY A 1 182 ? 22.344 33.438 18.297 1 77.62 182 GLY A C 1
ATOM 1332 O O . GLY A 1 182 ? 23.375 32.938 17.844 1 77.62 182 GLY A O 1
ATOM 1333 N N . ALA A 1 183 ? 21.469 32.844 18.922 1 78.88 183 ALA A N 1
ATOM 1334 C CA . ALA A 1 183 ? 21.641 31.422 19.219 1 78.88 183 ALA A CA 1
ATOM 1335 C C . ALA A 1 183 ? 21.672 30.578 17.953 1 78.88 183 ALA A C 1
ATOM 1337 O O . ALA A 1 183 ? 22.422 29.609 17.844 1 78.88 183 ALA A O 1
ATOM 1338 N N . ALA A 1 184 ? 20.922 30.922 17 1 78.5 184 ALA A N 1
ATOM 1339 C CA . ALA A 1 184 ? 20.859 30.203 15.734 1 78.5 184 ALA A CA 1
ATOM 1340 C C . ALA A 1 184 ? 22.188 30.312 14.984 1 78.5 184 ALA A C 1
ATOM 1342 O O . ALA A 1 184 ? 22.688 29.312 14.461 1 78.5 184 ALA A O 1
ATOM 1343 N N . VAL A 1 185 ? 22.703 31.469 15.016 1 80.44 185 VAL A N 1
ATOM 1344 C CA . VAL A 1 185 ? 23.984 31.703 14.336 1 80.44 185 VAL A CA 1
ATOM 1345 C C . VAL A 1 185 ? 25.062 30.859 14.984 1 80.44 185 VAL A C 1
ATOM 1347 O O . VAL A 1 185 ? 25.844 30.203 14.289 1 80.44 185 VAL A O 1
ATOM 1350 N N . GLU A 1 186 ? 25.062 30.859 16.219 1 83.88 186 GLU A N 1
ATOM 1351 C CA . GLU A 1 186 ? 26.094 30.125 16.953 1 83.88 186 GLU A CA 1
ATOM 1352 C C . GLU A 1 186 ? 25.969 28.625 16.703 1 83.88 186 GLU A C 1
ATOM 1354 O O . GLU A 1 186 ? 26.984 27.938 16.516 1 83.88 186 GLU A O 1
ATOM 1359 N N . SER A 1 187 ? 24.781 28.156 16.766 1 82.38 187 SER A N 1
ATOM 1360 C CA . SER A 1 187 ? 24.562 26.734 16.531 1 82.38 187 SER A CA 1
ATOM 1361 C C . SER A 1 187 ? 25 26.328 15.125 1 82.38 187 SER A C 1
ATOM 1363 O O . SER A 1 187 ? 25.562 25.25 14.93 1 82.38 187 SER A O 1
ATOM 1365 N N . LEU A 1 188 ? 24.812 27.156 14.141 1 83.75 188 LEU A N 1
ATOM 1366 C CA . LEU A 1 188 ? 25.203 26.906 12.758 1 83.75 188 LEU A CA 1
ATOM 1367 C C . LEU A 1 188 ? 26.719 26.906 12.617 1 83.75 188 LEU A C 1
ATOM 1369 O O . LEU A 1 188 ? 27.297 26.031 11.969 1 83.75 188 LEU A O 1
ATOM 1373 N N . ARG A 1 189 ? 27.328 27.797 13.281 1 83.75 189 ARG A N 1
ATOM 1374 C CA . ARG A 1 189 ? 28.781 27.922 13.203 1 83.75 189 ARG A CA 1
ATOM 1375 C C . ARG A 1 189 ? 29.469 26.719 13.844 1 83.75 189 ARG A C 1
ATOM 1377 O O . ARG A 1 189 ? 30.484 26.25 13.352 1 83.75 189 ARG A O 1
ATOM 1384 N N . ARG A 1 190 ? 28.906 26.234 14.859 1 85.62 190 ARG A N 1
ATOM 1385 C CA . ARG A 1 190 ? 29.484 25.125 15.594 1 85.62 190 ARG A CA 1
ATOM 1386 C C . ARG A 1 190 ? 29.125 23.781 14.945 1 85.62 190 ARG A C 1
ATOM 1388 O O . ARG A 1 190 ? 29.578 22.734 15.391 1 85.62 190 ARG A O 1
ATOM 1395 N N . GLY A 1 191 ? 28.328 23.828 13.969 1 83.5 191 GLY A N 1
ATOM 1396 C CA . GLY A 1 191 ? 27.953 22.609 13.289 1 83.5 191 GLY A CA 1
ATOM 1397 C C . GLY A 1 191 ? 27 21.75 14.109 1 83.5 191 GLY A C 1
ATOM 1398 O O . GLY A 1 191 ? 27.047 20.516 14.023 1 83.5 191 GLY A O 1
ATOM 1399 N N . GLU A 1 192 ? 26.219 22.359 14.969 1 84.25 192 GLU A N 1
ATOM 1400 C CA . GLU A 1 192 ? 25.281 21.641 15.828 1 84.25 192 GLU A CA 1
ATOM 1401 C C . GLU A 1 192 ? 23.938 21.469 15.148 1 84.25 192 GLU A C 1
ATOM 1403 O O . GLU A 1 192 ? 23.094 20.703 15.617 1 84.25 192 GLU A O 1
ATOM 1408 N N . LEU A 1 193 ? 23.844 22.172 14.055 1 86.19 193 LEU A N 1
ATOM 1409 C CA . LEU A 1 193 ? 22.594 22.172 13.297 1 86.19 193 LEU A CA 1
ATOM 1410 C C . LEU A 1 193 ? 22.844 22.5 11.828 1 86.19 193 LEU A C 1
ATOM 1412 O O . LEU A 1 193 ? 23.656 23.375 11.516 1 86.19 193 LEU A O 1
ATOM 1416 N N . ASP A 1 194 ? 22.297 21.703 11 1 90.75 194 ASP A N 1
ATOM 1417 C CA . ASP A 1 194 ? 22.266 22.047 9.586 1 90.75 194 ASP A CA 1
ATOM 1418 C C . ASP A 1 194 ? 20.875 22.578 9.188 1 90.75 194 ASP A C 1
ATOM 1420 O O . ASP A 1 194 ? 19.875 21.875 9.336 1 90.75 194 ASP A O 1
ATOM 1424 N N . LEU A 1 195 ? 20.891 23.797 8.727 1 90.62 195 LEU A N 1
ATOM 1425 C CA . LEU A 1 195 ? 19.625 24.453 8.383 1 90.62 195 LEU A CA 1
ATOM 1426 C C . LEU A 1 195 ? 19.531 24.688 6.879 1 90.62 195 LEU A C 1
ATOM 1428 O O . LEU A 1 195 ? 20.484 25.141 6.254 1 90.62 195 LEU A O 1
ATOM 1432 N N . LEU A 1 196 ? 18.469 24.219 6.316 1 94.44 196 LEU A N 1
ATOM 1433 C CA . LEU A 1 196 ? 18.125 24.516 4.926 1 94.44 196 LEU A CA 1
ATOM 1434 C C . LEU A 1 196 ? 16.859 25.344 4.832 1 94.44 196 LEU A C 1
ATOM 1436 O O . LEU A 1 196 ? 15.984 25.25 5.699 1 94.44 196 LEU A O 1
ATOM 1440 N N . SER A 1 197 ? 16.828 26.203 3.799 1 95.12 197 SER A N 1
ATOM 1441 C CA . SER A 1 197 ? 15.656 27.031 3.6 1 95.12 197 SER A CA 1
ATOM 1442 C C . SER A 1 197 ? 15.117 26.906 2.178 1 95.12 197 SER A C 1
ATOM 1444 O O . SER A 1 197 ? 15.898 26.875 1.219 1 95.12 197 SER A O 1
ATOM 1446 N N . GLY A 1 198 ? 13.852 26.719 2.059 1 95.81 198 GLY A N 1
ATOM 1447 C CA . GLY A 1 198 ? 13.148 26.594 0.791 1 95.81 198 GLY A CA 1
ATOM 1448 C C . GLY A 1 198 ? 11.656 26.375 0.954 1 95.81 198 GLY A C 1
ATOM 1449 O O . GLY A 1 198 ? 11.156 26.297 2.076 1 95.81 198 GLY A O 1
ATOM 1450 N N . PRO A 1 199 ? 10.969 26.375 -0.179 1 95.12 199 PRO A N 1
ATOM 1451 C CA . PRO A 1 199 ? 9.523 26.156 -0.102 1 95.12 199 PRO A CA 1
ATOM 1452 C C . PRO A 1 199 ? 9.156 24.766 0.408 1 95.12 199 PRO A C 1
ATOM 1454 O O . PRO A 1 199 ? 9.859 23.797 0.112 1 95.12 199 PRO A O 1
ATOM 1457 N N . VAL A 1 200 ? 8.102 24.688 1.202 1 93.31 200 VAL A N 1
ATOM 1458 C CA . VAL A 1 200 ? 7.523 23.438 1.69 1 93.31 200 VAL A CA 1
ATOM 1459 C C . VAL A 1 200 ? 6.09 23.297 1.179 1 93.31 200 VAL A C 1
ATOM 1461 O O . VAL A 1 200 ? 5.234 24.141 1.477 1 93.31 200 VAL A O 1
ATOM 1464 N N . PRO A 1 201 ? 5.766 22.234 0.474 1 92.5 201 PRO A N 1
ATOM 1465 C CA . PRO A 1 201 ? 4.484 22.125 -0.228 1 92.5 201 PRO A CA 1
ATOM 1466 C C . PRO A 1 201 ? 3.367 21.578 0.658 1 92.5 201 PRO A C 1
ATOM 1468 O O . PRO A 1 201 ? 2.303 21.219 0.158 1 92.5 201 PRO A O 1
ATOM 1471 N N . PHE A 1 202 ? 3.549 21.438 1.885 1 93.12 202 PHE A N 1
ATOM 1472 C CA . PHE A 1 202 ? 2.512 20.953 2.789 1 93.12 202 PHE A CA 1
ATOM 1473 C C . PHE A 1 202 ? 2.566 21.688 4.117 1 93.12 202 PHE A C 1
ATOM 1475 O O . PHE A 1 202 ? 3.551 22.375 4.414 1 93.12 202 PHE A O 1
ATOM 1482 N N . ASP A 1 203 ? 1.548 21.516 4.945 1 91.38 203 ASP A N 1
ATOM 1483 C CA . ASP A 1 203 ? 1.355 22.359 6.121 1 91.38 203 ASP A CA 1
ATOM 1484 C C . ASP A 1 203 ? 1.613 21.578 7.406 1 91.38 203 ASP A C 1
ATOM 1486 O O . ASP A 1 203 ? 1.13 21.953 8.477 1 91.38 203 ASP A O 1
ATOM 1490 N N . PHE A 1 204 ? 2.238 20.5 7.293 1 93.88 204 PHE A N 1
ATOM 1491 C CA . PHE A 1 204 ? 2.578 19.734 8.484 1 93.88 204 PHE A CA 1
ATOM 1492 C C . PHE A 1 204 ? 4.09 19.594 8.625 1 93.88 204 PHE A C 1
ATOM 1494 O O . PHE A 1 204 ? 4.82 19.703 7.641 1 93.88 204 PHE A O 1
ATOM 1501 N N . GLY A 1 205 ? 4.52 19.438 9.852 1 92.88 205 GLY A N 1
ATOM 1502 C CA . GLY A 1 205 ? 5.91 19.078 10.086 1 92.88 205 GLY A CA 1
ATOM 1503 C C . GLY A 1 205 ? 6.199 17.609 9.852 1 92.88 205 GLY A C 1
ATOM 1504 O O . GLY A 1 205 ? 5.312 16.766 10 1 92.88 205 GLY A O 1
ATOM 1505 N N . LEU A 1 206 ? 7.398 17.281 9.562 1 95.06 206 LEU A N 1
ATOM 1506 C CA . LEU A 1 206 ? 7.84 15.922 9.273 1 95.06 206 LEU A CA 1
ATOM 1507 C C . LEU A 1 206 ? 9.242 15.672 9.82 1 95.06 206 LEU A C 1
ATOM 1509 O O . LEU A 1 206 ? 10.109 16.547 9.734 1 95.06 206 LEU A O 1
ATOM 1513 N N . TRP A 1 207 ? 9.43 14.539 10.43 1 93.25 207 TRP A N 1
ATOM 1514 C CA . TRP A 1 207 ? 10.797 14.211 10.812 1 93.25 207 TRP A CA 1
ATOM 1515 C C . TRP A 1 207 ? 11.094 12.734 10.562 1 93.25 207 TRP A C 1
ATOM 1517 O O . TRP A 1 207 ? 10.172 11.914 10.484 1 93.25 207 TRP A O 1
ATOM 1527 N N . LEU A 1 208 ? 12.328 12.453 10.344 1 95.88 208 LEU A N 1
ATOM 1528 C CA . LEU A 1 208 ? 12.891 11.109 10.227 1 95.88 208 LEU A CA 1
ATOM 1529 C C . LEU A 1 208 ? 14 10.898 11.258 1 95.88 208 LEU A C 1
ATOM 1531 O O . LEU A 1 208 ? 14.914 11.711 11.367 1 95.88 208 LEU A O 1
ATOM 1535 N N . ALA A 1 209 ? 13.82 9.961 12.086 1 94.94 209 ALA A N 1
ATOM 1536 C CA . ALA A 1 209 ? 14.859 9.531 13.016 1 94.94 209 ALA A CA 1
ATOM 1537 C C . ALA A 1 209 ? 15.547 8.258 12.523 1 94.94 209 ALA A C 1
ATOM 1539 O O . ALA A 1 209 ? 15.008 7.16 12.68 1 94.94 209 ALA A O 1
ATOM 1540 N N . ASP A 1 210 ? 16.719 8.422 12.078 1 89.31 210 ASP A N 1
ATOM 1541 C CA . ASP A 1 210 ? 17.406 7.32 11.406 1 89.31 210 ASP A CA 1
ATOM 1542 C C . ASP A 1 210 ? 16.516 6.684 10.344 1 89.31 210 ASP A C 1
ATOM 1544 O O . ASP A 1 210 ? 15.711 7.371 9.703 1 89.31 210 ASP A O 1
ATOM 1548 N N . ASP A 1 211 ? 16.672 5.559 9.969 1 84.69 211 ASP A N 1
ATOM 1549 C CA . ASP A 1 211 ? 15.789 4.773 9.109 1 84.69 211 ASP A CA 1
ATOM 1550 C C . ASP A 1 211 ? 14.898 3.85 9.938 1 84.69 211 ASP A C 1
ATOM 1552 O O . ASP A 1 211 ? 14.523 2.77 9.477 1 84.69 211 ASP A O 1
ATOM 1556 N N . ALA A 1 212 ? 14.586 4.422 11.133 1 92.38 212 ALA A N 1
ATOM 1557 C CA . ALA A 1 212 ? 13.898 3.533 12.07 1 92.38 212 ALA A CA 1
ATOM 1558 C C . ALA A 1 212 ? 12.5 4.043 12.383 1 92.38 212 ALA A C 1
ATOM 1560 O O . ALA A 1 212 ? 11.586 3.252 12.641 1 92.38 212 ALA A O 1
ATOM 1561 N N . GLU A 1 213 ? 12.383 5.414 12.391 1 96.25 213 GLU A N 1
ATOM 1562 C CA . GLU A 1 213 ? 11.086 5.988 12.758 1 96.25 213 GLU A CA 1
ATOM 1563 C C . GLU A 1 213 ? 10.875 7.336 12.078 1 96.25 213 GLU A C 1
ATOM 1565 O O . GLU A 1 213 ? 11.828 8.055 11.789 1 96.25 213 GLU A O 1
ATOM 1570 N N . ALA A 1 214 ? 9.633 7.594 11.766 1 97.31 214 ALA A N 1
ATOM 1571 C CA . ALA A 1 214 ? 9.234 8.883 11.211 1 97.31 214 ALA A CA 1
ATOM 1572 C C . ALA A 1 214 ? 8.008 9.438 11.938 1 97.31 214 ALA A C 1
ATOM 1574 O O . ALA A 1 214 ? 7.273 8.688 12.578 1 97.31 214 ALA A O 1
ATOM 1575 N N . GLY A 1 215 ? 7.855 10.734 11.844 1 96.38 215 GLY A N 1
ATOM 1576 C CA . GLY A 1 215 ? 6.699 11.352 12.484 1 96.38 215 GLY A CA 1
ATOM 1577 C C . GLY A 1 215 ? 6.223 12.602 11.766 1 96.38 215 GLY A C 1
ATOM 1578 O O . GLY A 1 215 ? 6.945 13.164 10.938 1 96.38 215 GLY A O 1
ATOM 1579 N N . VAL A 1 216 ? 4.957 12.922 12.016 1 96.38 216 VAL A N 1
ATOM 1580 C CA . VAL A 1 216 ? 4.363 14.164 11.523 1 96.38 216 VAL A CA 1
ATOM 1581 C C . VAL A 1 216 ? 3.779 14.953 12.695 1 96.38 216 VAL A C 1
ATOM 1583 O O . VAL A 1 216 ? 3.303 14.375 13.672 1 96.38 216 VAL A O 1
ATOM 1586 N N . VAL A 1 217 ? 3.867 16.234 12.57 1 92.81 217 VAL A N 1
ATOM 1587 C CA . VAL A 1 217 ? 3.23 17.141 13.523 1 92.81 217 VAL A CA 1
ATOM 1588 C C . VAL A 1 217 ? 2.262 18.062 12.789 1 92.81 217 VAL A C 1
ATOM 1590 O O . VAL A 1 217 ? 2.621 18.672 11.781 1 92.81 217 VAL A O 1
ATOM 1593 N N . VAL A 1 218 ? 1.056 18.047 13.195 1 93.12 218 VAL A N 1
ATOM 1594 C CA . VAL A 1 218 ? 0.04 18.938 12.648 1 93.12 218 VAL A CA 1
ATOM 1595 C C . VAL A 1 218 ? -0.195 20.109 13.602 1 93.12 218 VAL A C 1
ATOM 1597 O O . VAL A 1 218 ? -0.362 19.906 14.812 1 93.12 218 VAL A O 1
ATOM 1600 N N . TYR A 1 219 ? -0.217 21.266 12.953 1 88.94 219 TYR A N 1
ATOM 1601 C CA . TYR A 1 219 ? -0.271 22.5 13.742 1 88.94 219 TYR A CA 1
ATOM 1602 C C . TYR A 1 219 ? -1.682 23.078 13.758 1 88.94 219 TYR A C 1
ATOM 1604 O O . TYR A 1 219 ? -2.51 22.719 12.914 1 88.94 219 TYR A O 1
ATOM 1612 N N . THR A 1 220 ? -1.962 23.844 14.797 1 85.44 220 THR A N 1
ATOM 1613 C CA . THR A 1 220 ? -3.072 24.797 14.82 1 85.44 220 THR A CA 1
ATOM 1614 C C . THR A 1 220 ? -2.562 26.219 14.695 1 85.44 220 THR A C 1
ATOM 1616 O O . THR A 1 220 ? -1.361 26.453 14.523 1 85.44 220 THR A O 1
ATOM 1619 N N . ASP A 1 221 ? -3.508 27.156 14.68 1 78.88 221 ASP A N 1
ATOM 1620 C CA . ASP A 1 221 ? -3.105 28.562 14.625 1 78.88 221 ASP A CA 1
ATOM 1621 C C . ASP A 1 221 ? -2.266 28.938 15.844 1 78.88 221 ASP A C 1
ATOM 1623 O O . ASP A 1 221 ? -1.409 29.812 15.766 1 78.88 221 ASP A O 1
ATOM 1627 N N . THR A 1 222 ? -2.477 28.203 16.922 1 74.88 222 THR A N 1
ATOM 1628 C CA . THR A 1 222 ? -1.846 28.641 18.172 1 74.88 222 THR A CA 1
ATOM 1629 C C . THR A 1 222 ? -0.968 27.531 18.75 1 74.88 222 THR A C 1
ATOM 1631 O O . THR A 1 222 ? -0.416 27.672 19.844 1 74.88 222 THR A O 1
ATOM 1634 N N . GLY A 1 223 ? -0.906 26.516 18.094 1 80.62 223 GLY A N 1
ATOM 1635 C CA . GLY A 1 223 ? -0.124 25.422 18.656 1 80.62 223 GLY A CA 1
ATOM 1636 C C . GLY A 1 223 ? -0.15 24.172 17.812 1 80.62 223 GLY A C 1
ATOM 1637 O O . GLY A 1 223 ? -0.084 24.234 16.578 1 80.62 223 GLY A O 1
ATOM 1638 N N . ILE A 1 224 ? -0.071 23.031 18.625 1 87.25 224 ILE A N 1
ATOM 1639 C CA . ILE A 1 224 ? -0.005 21.734 17.969 1 87.25 224 ILE A CA 1
ATOM 1640 C C . ILE A 1 224 ? -1.339 21 18.125 1 87.25 224 ILE A C 1
ATOM 1642 O O . ILE A 1 224 ? -1.885 20.922 19.219 1 87.25 224 ILE A O 1
ATOM 1646 N N . ARG A 1 225 ? -1.873 20.531 17 1 91.19 225 ARG A N 1
ATOM 1647 C CA . ARG A 1 225 ? -3.084 19.719 17.016 1 91.19 225 ARG A CA 1
ATOM 1648 C C . ARG A 1 225 ? -2.787 18.297 17.484 1 91.19 225 ARG A C 1
ATOM 1650 O O . ARG A 1 225 ? -3.578 17.703 18.219 1 91.19 225 ARG A O 1
ATOM 1657 N N . GLY A 1 226 ? -1.638 17.797 16.984 1 92.94 226 GLY A N 1
ATOM 1658 C CA . GLY A 1 226 ? -1.26 16.438 17.344 1 92.94 226 GLY A CA 1
ATOM 1659 C C . GLY A 1 226 ? -0.043 15.945 16.578 1 92.94 226 GLY A C 1
ATOM 1660 O O . GLY A 1 226 ? 0.56 16.688 15.812 1 92.94 226 GLY A O 1
ATOM 1661 N N . VAL A 1 227 ? 0.294 14.664 16.953 1 94.38 227 VAL A N 1
ATOM 1662 C CA . VAL A 1 227 ? 1.477 14.023 16.391 1 94.38 227 VAL A CA 1
ATOM 1663 C C . VAL A 1 227 ? 1.152 12.578 16.016 1 94.38 227 VAL A C 1
ATOM 1665 O O . VAL A 1 227 ? 0.318 11.938 16.672 1 94.38 227 VAL A O 1
ATOM 1668 N N . ALA A 1 228 ? 1.704 12.125 14.953 1 96.75 228 ALA A N 1
ATOM 1669 C CA . ALA A 1 228 ? 1.665 10.719 14.578 1 96.75 228 ALA A CA 1
ATOM 1670 C C . ALA A 1 228 ? 3.07 10.18 14.328 1 96.75 228 ALA A C 1
ATOM 1672 O O . ALA A 1 228 ? 3.896 10.852 13.703 1 96.75 228 ALA A O 1
ATOM 1673 N N . VAL A 1 229 ? 3.346 9.008 14.836 1 96.94 229 VAL A N 1
ATOM 1674 C CA . VAL A 1 229 ? 4.645 8.367 14.672 1 96.94 229 VAL A CA 1
ATOM 1675 C C . VAL A 1 229 ? 4.465 6.969 14.086 1 96.94 229 VAL A C 1
ATOM 1677 O O . VAL A 1 229 ? 3.51 6.266 14.422 1 96.94 229 VAL A O 1
ATOM 1680 N N . ASN A 1 230 ? 5.262 6.609 13.203 1 97.75 230 ASN A N 1
ATOM 1681 C CA . ASN A 1 230 ? 5.176 5.316 12.531 1 97.75 230 ASN A CA 1
ATOM 1682 C C . ASN A 1 230 ? 6.562 4.762 12.203 1 97.75 230 ASN A C 1
ATOM 1684 O O . ASN A 1 230 ? 7.477 5.52 11.875 1 97.75 230 ASN A O 1
ATOM 1688 N N . ASP A 1 231 ? 6.742 3.492 12.328 1 96.62 231 ASP A N 1
ATOM 1689 C CA . ASP A 1 231 ? 8.039 2.873 12.047 1 96.62 231 ASP A CA 1
ATOM 1690 C C . ASP A 1 231 ? 7.902 1.776 11 1 96.62 231 ASP A C 1
ATOM 1692 O O . ASP A 1 231 ? 8.844 1.021 10.758 1 96.62 231 ASP A O 1
ATOM 1696 N N . ALA A 1 232 ? 6.715 1.669 10.438 1 95.75 232 ALA A N 1
ATOM 1697 C CA . ALA A 1 232 ? 6.512 0.68 9.383 1 95.75 232 ALA A CA 1
ATOM 1698 C C . ALA A 1 232 ? 7.277 1.061 8.117 1 95.75 232 ALA A C 1
ATOM 1700 O O . ALA A 1 232 ? 7.449 2.244 7.824 1 95.75 232 ALA A O 1
ATOM 1701 N N . GLY A 1 233 ? 7.723 0.103 7.336 1 92.75 233 GLY A N 1
ATOM 1702 C CA . GLY A 1 233 ? 8.516 0.316 6.137 1 92.75 233 GLY A CA 1
ATOM 1703 C C . GLY A 1 233 ? 7.855 1.253 5.145 1 92.75 233 GLY A C 1
ATOM 1704 O O . GLY A 1 233 ? 8.5 2.168 4.621 1 92.75 233 GLY A O 1
ATOM 1705 N N . GLU A 1 234 ? 6.578 0.991 4.887 1 91.75 234 GLU A N 1
ATOM 1706 C CA . GLU A 1 234 ? 5.848 1.821 3.93 1 91.75 234 GLU A CA 1
ATOM 1707 C C . GLU A 1 234 ? 5.773 3.27 4.402 1 91.75 234 GLU A C 1
ATOM 1709 O O . GLU A 1 234 ? 5.91 4.199 3.602 1 91.75 234 GLU A O 1
ATOM 1714 N N . ALA A 1 235 ? 5.539 3.463 5.652 1 96.69 235 ALA A N 1
ATOM 1715 C CA . ALA A 1 235 ? 5.477 4.805 6.223 1 96.69 235 ALA A CA 1
ATOM 1716 C C . ALA A 1 235 ? 6.824 5.512 6.113 1 96.69 235 ALA A C 1
ATOM 1718 O O . ALA A 1 235 ? 6.891 6.695 5.773 1 96.69 235 ALA A O 1
ATOM 1719 N N . LEU A 1 236 ? 7.883 4.781 6.348 1 96.5 236 LEU A N 1
ATOM 1720 C CA . LEU A 1 236 ? 9.227 5.344 6.254 1 96.5 236 LEU A CA 1
ATOM 1721 C C . LEU A 1 236 ? 9.555 5.723 4.816 1 96.5 236 LEU A C 1
ATOM 1723 O O . LEU A 1 236 ? 10.141 6.777 4.566 1 96.5 236 LEU A O 1
ATOM 1727 N N . ALA A 1 237 ? 9.18 4.84 3.938 1 92.94 237 ALA A N 1
ATOM 1728 C CA . ALA A 1 237 ? 9.414 5.141 2.527 1 92.94 237 ALA A CA 1
ATOM 1729 C C . ALA A 1 237 ? 8.68 6.402 2.102 1 92.94 237 ALA A C 1
ATOM 1731 O O . ALA A 1 237 ? 9.234 7.25 1.398 1 92.94 237 ALA A O 1
ATOM 1732 N N . TRP A 1 238 ? 7.469 6.52 2.525 1 95.12 238 TRP A N 1
ATOM 1733 C CA . TRP A 1 238 ? 6.68 7.711 2.238 1 95.12 238 TRP A CA 1
ATOM 1734 C C . TRP A 1 238 ? 7.344 8.961 2.814 1 95.12 238 TRP A C 1
ATOM 1736 O O . TRP A 1 238 ? 7.465 9.977 2.129 1 95.1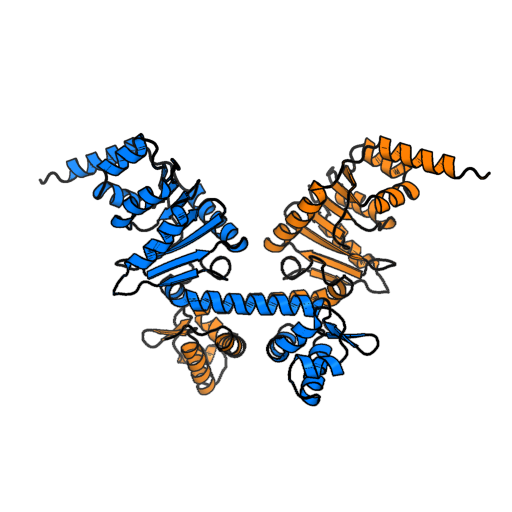2 238 TRP A O 1
ATOM 1746 N N . ALA A 1 239 ? 7.691 8.898 4.051 1 97.06 239 ALA A N 1
ATOM 1747 C CA . ALA A 1 239 ? 8.305 10.039 4.727 1 97.06 239 ALA A CA 1
ATOM 1748 C C . ALA A 1 239 ? 9.586 10.469 4.02 1 97.06 239 ALA A C 1
ATOM 1750 O O . ALA A 1 239 ? 9.828 11.664 3.836 1 97.06 239 ALA A O 1
ATOM 1751 N N . ARG A 1 240 ? 10.352 9.516 3.635 1 95.81 240 ARG A N 1
ATOM 1752 C CA . ARG A 1 240 ? 11.594 9.812 2.918 1 95.81 240 ARG A CA 1
ATOM 1753 C C . ARG A 1 240 ? 11.305 10.508 1.591 1 95.81 240 ARG A C 1
ATOM 1755 O O . ARG A 1 240 ? 11.992 11.453 1.219 1 95.81 240 ARG A O 1
ATOM 1762 N N . GLU A 1 241 ? 10.344 10 0.952 1 94.62 241 GLU A N 1
ATOM 1763 C CA . GLU A 1 241 ? 9.969 10.609 -0.32 1 94.62 241 GLU A CA 1
ATOM 1764 C C . GLU A 1 241 ? 9.547 12.062 -0.131 1 94.62 241 GLU A C 1
ATOM 1766 O O . GLU A 1 241 ? 9.938 12.938 -0.907 1 94.62 241 GLU A O 1
ATOM 1771 N N . GLN A 1 242 ? 8.711 12.305 0.873 1 96 242 GLN A N 1
ATOM 1772 C CA . GLN A 1 242 ? 8.281 13.672 1.144 1 96 242 GLN A CA 1
ATOM 1773 C C . GLN A 1 242 ? 9.461 14.57 1.502 1 96 242 GLN A C 1
ATOM 1775 O O . GLN A 1 242 ? 9.531 15.719 1.058 1 96 242 GLN A O 1
ATOM 1780 N N . TYR A 1 243 ? 10.328 14.062 2.27 1 96 243 TYR A N 1
ATOM 1781 C CA . TYR A 1 243 ? 11.5 14.828 2.674 1 96 243 TYR A CA 1
ATOM 1782 C C . TYR A 1 243 ? 12.367 15.172 1.471 1 96 243 TYR A C 1
ATOM 1784 O O . TYR A 1 243 ? 12.82 16.312 1.329 1 96 243 TYR A O 1
ATOM 1792 N N . GLU A 1 244 ? 12.625 14.172 0.674 1 95.25 244 GLU A N 1
ATOM 1793 C CA . GLU A 1 244 ? 13.477 14.375 -0.496 1 95.25 244 GLU A CA 1
ATOM 1794 C C . GLU A 1 244 ? 12.883 15.422 -1.435 1 95.25 244 GLU A C 1
ATOM 1796 O O . GLU A 1 244 ? 13.609 16.219 -2.021 1 95.25 244 GLU A O 1
ATOM 1801 N N . ARG A 1 245 ? 11.633 15.438 -1.59 1 94.12 245 ARG A N 1
ATOM 1802 C CA . ARG A 1 245 ? 10.945 16.438 -2.408 1 94.12 245 ARG A CA 1
ATOM 1803 C C . ARG A 1 245 ? 11.227 17.844 -1.897 1 94.12 245 ARG A C 1
ATOM 1805 O O . ARG A 1 245 ? 11.398 18.781 -2.689 1 94.12 245 ARG A O 1
ATOM 1812 N N . VAL A 1 246 ? 11.234 17.984 -0.628 1 95.5 246 VAL A N 1
ATOM 1813 C CA . VAL A 1 246 ? 11.477 19.281 -0.014 1 95.5 246 VAL A CA 1
ATOM 1814 C C . VAL A 1 246 ? 12.961 19.625 -0.083 1 95.5 246 VAL A C 1
ATOM 1816 O O . VAL A 1 246 ? 13.344 20.75 -0.43 1 95.5 246 VAL A O 1
ATOM 1819 N N . ALA A 1 247 ? 13.812 18.641 0.177 1 93.88 247 ALA A N 1
ATOM 1820 C CA . ALA A 1 247 ? 15.258 18.828 0.241 1 93.88 247 ALA A CA 1
ATOM 1821 C C . ALA A 1 247 ? 15.812 19.266 -1.114 1 93.88 247 ALA A C 1
ATOM 1823 O O . ALA A 1 247 ? 16.766 20.047 -1.184 1 93.88 247 ALA A O 1
ATOM 1824 N N . GLU A 1 248 ? 15.227 18.766 -2.109 1 93 248 GLU A N 1
ATOM 1825 C CA . GLU A 1 248 ? 15.68 19.078 -3.461 1 93 248 GLU A CA 1
ATOM 1826 C C . GLU A 1 248 ? 15.492 20.562 -3.771 1 93 248 GLU A C 1
ATOM 1828 O O . GLU A 1 248 ? 16.188 21.109 -4.629 1 93 248 GLU A O 1
ATOM 1833 N N . ARG A 1 249 ? 14.711 21.234 -3.113 1 92.62 249 ARG A N 1
ATOM 1834 C CA . ARG A 1 249 ? 14.383 22.625 -3.396 1 92.62 249 ARG A CA 1
ATOM 1835 C C . ARG A 1 249 ? 14.984 23.547 -2.35 1 92.62 249 ARG A C 1
ATOM 1837 O O . ARG A 1 249 ? 14.773 24.766 -2.395 1 92.62 249 ARG A O 1
ATOM 1844 N N . GLY A 1 250 ? 15.641 22.969 -1.41 1 94.62 250 GLY A N 1
ATOM 1845 C CA . GLY A 1 250 ? 16.172 23.75 -0.313 1 94.62 250 GLY A CA 1
ATOM 1846 C C . GLY A 1 250 ? 17.609 24.203 -0.547 1 94.62 250 GLY A C 1
ATOM 1847 O O . GLY A 1 250 ? 18.359 23.547 -1.267 1 94.62 250 GLY A O 1
ATOM 1848 N N . GLU A 1 251 ? 17.953 25.312 0.101 1 95.56 251 GLU A N 1
ATOM 1849 C CA . GLU A 1 251 ? 19.328 25.828 0.088 1 95.56 251 GLU A CA 1
ATOM 1850 C C . GLU A 1 251 ? 19.891 25.906 1.5 1 95.56 251 GLU A C 1
ATOM 1852 O O . GLU A 1 251 ? 19.203 26.297 2.438 1 95.56 251 GLU A O 1
ATOM 1857 N N . ALA A 1 252 ? 21.188 25.578 1.463 1 94.94 252 ALA A N 1
ATOM 1858 C CA . ALA A 1 252 ? 21.859 25.625 2.76 1 94.94 252 ALA A CA 1
ATOM 1859 C C . ALA A 1 252 ? 21.938 27.047 3.285 1 94.94 252 ALA A C 1
ATOM 1861 O O . ALA A 1 252 ? 22.203 27.984 2.523 1 94.94 252 ALA A O 1
ATOM 1862 N N . VAL A 1 253 ? 21.609 27.156 4.625 1 93.19 253 VAL A N 1
ATOM 1863 C CA . VAL A 1 253 ? 21.688 28.469 5.277 1 93.19 253 VAL A CA 1
ATOM 1864 C C . VAL A 1 253 ? 23.047 28.625 5.957 1 93.19 253 VAL A C 1
ATOM 1866 O O . VAL A 1 253 ? 23.344 27.938 6.934 1 93.19 253 VAL A O 1
ATOM 1869 N N . ALA A 1 254 ? 23.75 29.547 5.434 1 93.12 254 ALA A N 1
ATOM 1870 C CA . ALA A 1 254 ? 25.047 29.844 6.035 1 93.12 254 ALA A CA 1
ATOM 1871 C C . ALA A 1 254 ? 24.891 30.719 7.277 1 93.12 254 ALA A C 1
ATOM 1873 O O . ALA A 1 254 ? 24 31.562 7.34 1 93.12 254 ALA A O 1
ATOM 1874 N N . PRO A 1 255 ? 25.797 30.422 8.25 1 90.56 255 PRO A N 1
ATOM 1875 C CA . PRO A 1 255 ? 25.734 31.266 9.445 1 90.56 255 PRO A CA 1
ATOM 1876 C C . PRO A 1 255 ? 25.797 32.75 9.117 1 90.56 255 PRO A C 1
ATOM 1878 O O . PRO A 1 255 ? 25.125 33.562 9.773 1 90.56 255 PRO A O 1
ATOM 1881 N N . GLU A 1 256 ? 26.469 33.031 8.125 1 89.94 256 GLU A N 1
ATOM 1882 C CA . GLU A 1 256 ? 26.641 34.438 7.754 1 89.94 256 GLU A CA 1
ATOM 1883 C C . GLU A 1 256 ? 25.328 35.031 7.219 1 89.94 256 GLU A C 1
ATOM 1885 O O . GLU A 1 256 ? 25.062 36.219 7.402 1 89.94 256 GLU A O 1
ATOM 1890 N N . HIS A 1 257 ? 24.641 34.281 6.559 1 89.25 257 HIS A N 1
ATOM 1891 C CA . HIS A 1 257 ? 23.359 34.719 6.055 1 89.25 257 HIS A CA 1
ATOM 1892 C C . HIS A 1 257 ? 22.422 35.125 7.199 1 89.25 257 HIS A C 1
ATOM 1894 O O . HIS A 1 257 ? 21.734 36.125 7.129 1 89.25 257 HIS A O 1
ATOM 1900 N N . VAL A 1 258 ? 22.422 34.281 8.195 1 88.06 258 VAL A N 1
ATOM 1901 C CA . VAL A 1 258 ? 21.594 34.562 9.367 1 88.06 258 VAL A CA 1
ATOM 1902 C C . VAL A 1 258 ? 22.094 35.812 10.07 1 88.06 258 VAL A C 1
ATOM 1904 O O . VAL A 1 258 ? 21.312 36.656 10.516 1 88.06 258 VAL A O 1
ATOM 1907 N N . ALA A 1 259 ? 23.375 35.938 10.117 1 87.12 259 ALA A N 1
ATOM 1908 C CA . ALA A 1 259 ? 23.969 37.125 10.734 1 87.12 259 ALA A CA 1
ATOM 1909 C C . ALA A 1 259 ? 23.578 38.406 9.984 1 87.12 259 ALA A C 1
ATOM 1911 O O . ALA A 1 259 ? 23.281 39.438 10.602 1 87.12 259 ALA A O 1
ATOM 1912 N N . ASP A 1 260 ? 23.578 38.25 8.797 1 88.44 260 ASP A N 1
ATOM 1913 C CA . ASP A 1 260 ? 23.203 39.406 7.965 1 88.44 260 ASP A CA 1
ATOM 1914 C C . ASP A 1 260 ? 21.75 39.781 8.18 1 88.44 260 ASP A C 1
ATOM 1916 O O . ASP A 1 260 ? 21.406 40.969 8.211 1 88.44 260 ASP A O 1
ATOM 1920 N N . MET A 1 261 ? 20.969 38.844 8.32 1 87.75 261 MET A N 1
ATOM 1921 C CA . MET A 1 261 ? 19.547 39.094 8.555 1 87.75 261 MET A CA 1
ATOM 1922 C C . MET A 1 261 ? 19.328 39.781 9.898 1 87.75 261 MET A C 1
ATOM 1924 O O . MET A 1 261 ? 18.438 40.625 10.031 1 87.75 261 MET A O 1
ATOM 1928 N N . LEU A 1 262 ? 20.109 39.375 10.836 1 82.75 262 LEU A N 1
ATOM 1929 C CA . LEU A 1 262 ? 20.031 39.938 12.172 1 82.75 262 LEU A CA 1
ATOM 1930 C C . LEU A 1 262 ? 20.422 41.438 12.148 1 82.75 262 LEU A C 1
ATOM 1932 O O . LEU A 1 262 ? 19.797 42.25 12.828 1 82.75 262 LEU A O 1
ATOM 1936 N N . ASP A 1 263 ? 21.422 41.719 11.398 1 81.38 263 ASP A N 1
ATOM 1937 C CA . ASP A 1 263 ? 21.906 43.094 11.305 1 81.38 263 ASP A CA 1
ATOM 1938 C C . ASP A 1 263 ? 20.891 43.969 10.578 1 81.38 263 ASP A C 1
ATOM 1940 O O . ASP A 1 263 ? 20.703 45.125 10.945 1 81.38 263 ASP A O 1
ATOM 1944 N N . GLU A 1 264 ? 20.328 43.438 9.617 1 76.44 264 GLU A N 1
ATOM 1945 C CA . GLU A 1 264 ? 19.328 44.219 8.867 1 76.44 264 GLU A CA 1
ATOM 1946 C C . GLU A 1 264 ? 18.109 44.531 9.727 1 76.44 264 GLU A C 1
ATOM 1948 O O . GLU A 1 264 ? 17.531 45.594 9.617 1 76.44 264 GLU A O 1
ATOM 1953 N N . ASP A 1 265 ? 17.766 43.656 10.484 1 67.38 265 ASP A N 1
ATOM 1954 C CA . ASP A 1 265 ? 16.609 43.844 11.359 1 67.38 265 ASP A CA 1
ATOM 1955 C C . ASP A 1 265 ? 16.922 44.906 12.438 1 67.38 265 ASP A C 1
ATOM 1957 O O . ASP A 1 265 ? 16.031 45.656 12.852 1 67.38 265 ASP A O 1
ATOM 1961 N N . ARG A 1 266 ? 18.109 45 12.969 1 63.66 266 ARG A N 1
ATOM 1962 C CA . ARG A 1 266 ? 18.531 45.969 13.977 1 63.66 266 ARG A CA 1
ATOM 1963 C C . ARG A 1 266 ? 18.625 47.344 13.383 1 63.66 266 ARG A C 1
ATOM 1965 O O . ARG A 1 266 ? 18.25 48.344 14.031 1 63.66 266 ARG A O 1
ATOM 1972 N N . HIS A 1 267 ? 19.172 47.438 12.164 1 59.53 267 HIS A N 1
ATOM 1973 C CA . HIS A 1 267 ? 19.312 48.75 11.547 1 59.53 267 HIS A CA 1
ATOM 1974 C C . HIS A 1 267 ? 17.969 49.25 11 1 59.53 267 HIS A C 1
ATOM 1976 O O . HIS A 1 267 ? 17.75 50.469 10.898 1 59.53 267 HIS A O 1
ATOM 1982 N N . GLY A 1 268 ? 17.172 48.406 10.578 1 50.56 268 GLY A N 1
ATOM 1983 C CA . GLY A 1 268 ? 15.891 48.906 10.078 1 50.56 268 GLY A CA 1
ATOM 1984 C C . GLY A 1 268 ? 14.945 49.312 11.188 1 50.56 268 GLY A C 1
ATOM 1985 O O . GLY A 1 268 ? 13.875 49.875 10.914 1 50.56 268 GLY A O 1
ATOM 1986 N N . ALA A 1 269 ? 14.961 49.031 12.406 1 50.09 269 ALA A N 1
ATOM 1987 C CA . ALA A 1 269 ? 14.172 49.5 13.539 1 50.09 269 ALA A CA 1
ATOM 1988 C C . ALA A 1 269 ? 14.625 50.875 13.992 1 50.09 269 ALA A C 1
ATOM 1990 O O . ALA A 1 269 ? 14.156 51.375 15.016 1 50.09 269 ALA A O 1
ATOM 1991 N N . SER A 1 270 ? 15.586 51.438 13.359 1 41.28 270 SER A N 1
ATOM 1992 C CA . SER A 1 270 ? 15.805 52.812 13.797 1 41.28 270 SER A CA 1
ATOM 1993 C C . SER A 1 270 ? 14.625 53.719 13.43 1 41.28 270 SER A C 1
ATOM 1995 O O . SER A 1 270 ? 14.227 53.781 12.266 1 41.28 270 SER A O 1
ATOM 1997 N N . PRO A 1 271 ? 13.867 54.062 14.344 1 42.5 271 PRO A N 1
ATOM 1998 C CA . PRO A 1 271 ? 12.828 55.062 14.172 1 42.5 271 PRO A CA 1
ATOM 1999 C C . PRO A 1 271 ? 13.352 56.344 13.469 1 42.5 271 PRO A C 1
ATOM 2001 O O . PRO A 1 271 ? 14.531 56.656 13.594 1 42.5 271 PRO A O 1
ATOM 2004 N N . GLU A 1 272 ? 12.859 56.625 12.219 1 30.92 272 GLU A N 1
ATOM 2005 C CA . GLU A 1 272 ? 12.773 58.062 12.062 1 30.92 272 GLU A CA 1
ATOM 2006 C C . GLU A 1 272 ? 12.102 58.719 13.266 1 30.92 272 GLU A C 1
ATOM 2008 O O . GLU A 1 272 ? 11.148 58.156 13.82 1 30.92 272 GLU A O 1
ATOM 2013 N N . MET B 1 1 ? -15.555 11.828 21.781 1 44.34 1 MET B N 1
ATOM 2014 C CA . MET B 1 1 ? -16.219 10.719 21.109 1 44.34 1 MET B CA 1
ATOM 2015 C C . MET B 1 1 ? -15.188 9.766 20.5 1 44.34 1 MET B C 1
ATOM 2017 O O . MET B 1 1 ? -14.117 10.195 20.062 1 44.34 1 MET B O 1
ATOM 2021 N N . SER B 1 2 ? -15.25 8.57 20.891 1 59.91 2 SER B N 1
ATOM 2022 C CA . SER B 1 2 ? -14.297 7.555 20.453 1 59.91 2 SER B CA 1
ATOM 2023 C C . SER B 1 2 ? -14.234 7.477 18.938 1 59.91 2 SER B C 1
ATOM 2025 O O . SER B 1 2 ? -15.242 7.688 18.25 1 59.91 2 SER B O 1
ATOM 2027 N N . SER B 1 3 ? -13.133 7.605 18.328 1 69.69 3 SER B N 1
ATOM 2028 C CA . SER B 1 3 ? -12.969 7.492 16.891 1 69.69 3 SER B CA 1
ATOM 2029 C C . SER B 1 3 ? -13.633 6.23 16.344 1 69.69 3 SER B C 1
ATOM 2031 O O . SER B 1 3 ? -13.539 5.164 16.969 1 69.69 3 SER B O 1
ATOM 2033 N N . PRO B 1 4 ? -14.516 6.406 15.375 1 79.81 4 PRO B N 1
ATOM 2034 C CA . PRO B 1 4 ? -15.117 5.203 14.789 1 79.81 4 PRO B CA 1
ATOM 2035 C C . PRO B 1 4 ? -14.07 4.184 14.336 1 79.81 4 PRO B C 1
ATOM 2037 O O . PRO B 1 4 ? -12.953 4.559 13.977 1 79.81 4 PRO B O 1
ATOM 2040 N N . ASP B 1 5 ? -14.43 2.939 14.594 1 87.12 5 ASP B N 1
ATOM 2041 C CA . ASP B 1 5 ? -13.5 1.913 14.133 1 87.12 5 ASP B CA 1
ATOM 2042 C C . ASP B 1 5 ? -13.883 1.397 12.75 1 87.12 5 ASP B C 1
ATOM 2044 O O . ASP B 1 5 ? -14.922 1.784 12.211 1 87.12 5 ASP B O 1
ATOM 2048 N N . ALA B 1 6 ? -13.062 0.645 12.188 1 90.19 6 ALA B N 1
ATOM 2049 C CA . ALA B 1 6 ? -13.211 0.139 10.828 1 90.19 6 ALA B CA 1
ATOM 2050 C C . ALA B 1 6 ? -14.516 -0.641 10.68 1 90.19 6 ALA B C 1
ATOM 2052 O O . ALA B 1 6 ? -15.172 -0.569 9.633 1 90.19 6 ALA B O 1
ATOM 2053 N N . ALA B 1 7 ? -14.898 -1.371 11.719 1 89.69 7 ALA B N 1
ATOM 2054 C CA . ALA B 1 7 ? -16.094 -2.201 11.664 1 89.69 7 ALA B CA 1
ATOM 2055 C C . ALA B 1 7 ? -17.344 -1.347 11.477 1 89.69 7 ALA B C 1
ATOM 2057 O O . ALA B 1 7 ? -18.312 -1.781 10.844 1 89.69 7 ALA B O 1
ATOM 2058 N N . GLU B 1 8 ? -17.297 -0.151 11.977 1 92.56 8 GLU B N 1
ATOM 2059 C CA . GLU B 1 8 ? -18.422 0.772 11.867 1 92.56 8 GLU B CA 1
ATOM 2060 C C . GLU B 1 8 ? -18.359 1.569 10.562 1 92.56 8 GLU B C 1
ATOM 2062 O O . GLU B 1 8 ? -19.391 1.825 9.938 1 92.56 8 GLU B O 1
ATOM 2067 N N . VAL B 1 9 ? -17.234 1.877 10.148 1 96.69 9 VAL B N 1
ATOM 2068 C CA . VAL B 1 9 ? -17.031 2.816 9.055 1 96.69 9 VAL B CA 1
ATOM 2069 C C . VAL B 1 9 ? -17.125 2.082 7.719 1 96.69 9 VAL B C 1
ATOM 2071 O O . VAL B 1 9 ? -17.734 2.588 6.773 1 96.69 9 VAL B O 1
ATOM 2074 N N . ALA B 1 10 ? -16.578 0.87 7.645 1 96.38 10 ALA B N 1
ATOM 2075 C CA . ALA B 1 10 ? -16.422 0.149 6.387 1 96.38 10 ALA B CA 1
ATOM 2076 C C . ALA B 1 10 ? -17.766 -0.098 5.723 1 96.38 10 ALA B C 1
ATOM 2078 O O . ALA B 1 10 ? -17.938 0.165 4.527 1 96.38 10 ALA B O 1
ATOM 2079 N N . PRO B 1 11 ? -18.797 -0.523 6.504 1 95.12 11 PRO B N 1
ATOM 2080 C CA . PRO B 1 11 ? -20.078 -0.758 5.855 1 95.12 11 PRO B CA 1
ATOM 2081 C C . PRO B 1 11 ? -20.719 0.525 5.324 1 95.12 11 PRO B C 1
ATOM 2083 O O . PRO B 1 11 ? -21.328 0.517 4.254 1 95.12 11 PRO B O 1
ATOM 2086 N N . VAL B 1 12 ? -20.609 1.59 6.016 1 96.38 12 VAL B N 1
ATOM 2087 C CA . VAL B 1 12 ? -21.156 2.871 5.582 1 96.38 12 VAL B CA 1
ATOM 2088 C C . VAL B 1 12 ? -20.438 3.332 4.312 1 96.38 12 VAL B C 1
ATOM 2090 O O . VAL B 1 12 ? -21.094 3.768 3.355 1 96.38 12 VAL B O 1
ATOM 2093 N N . LEU B 1 13 ? -19.156 3.215 4.348 1 95.94 13 LEU B N 1
ATOM 2094 C CA . LEU B 1 13 ? -18.344 3.607 3.199 1 95.94 13 LEU B CA 1
ATOM 2095 C C . LEU B 1 13 ? -18.734 2.809 1.959 1 95.94 13 LEU B C 1
ATOM 2097 O O . LEU B 1 13 ? -18.828 3.363 0.862 1 95.94 13 LEU B O 1
ATOM 2101 N N . ALA B 1 14 ? -18.938 1.523 2.145 1 94.75 14 ALA B N 1
ATOM 2102 C CA . ALA B 1 14 ? -19.328 0.666 1.024 1 94.75 14 ALA B CA 1
ATOM 2103 C C . ALA B 1 14 ? -20.688 1.069 0.462 1 94.75 14 ALA B C 1
ATOM 2105 O O . ALA B 1 14 ? -20.859 1.149 -0.756 1 94.75 14 ALA B O 1
ATOM 2106 N N . ARG B 1 15 ? -21.625 1.43 1.304 1 94.56 15 ARG B N 1
ATOM 2107 C CA . ARG B 1 15 ? -23 1.709 0.905 1 94.56 15 ARG B CA 1
ATOM 2108 C C . ARG B 1 15 ? -23.125 3.115 0.328 1 94.56 15 ARG B C 1
ATOM 2110 O O . ARG B 1 15 ? -23.938 3.352 -0.573 1 94.56 15 ARG B O 1
ATOM 2117 N N . ARG B 1 16 ? -22.297 3.996 0.841 1 96.44 16 ARG B N 1
ATOM 2118 C CA . ARG B 1 16 ? -22.516 5.402 0.522 1 96.44 16 ARG B CA 1
ATOM 2119 C C . ARG B 1 16 ? -21.328 5.98 -0.244 1 96.44 16 ARG B C 1
ATOM 2121 O O . ARG B 1 16 ? -21.078 7.184 -0.18 1 96.44 16 ARG B O 1
ATOM 2128 N N . ARG B 1 17 ? -20.641 5.156 -0.865 1 95.62 17 ARG B N 1
ATOM 2129 C CA . ARG B 1 17 ? -19.406 5.527 -1.537 1 95.62 17 ARG B CA 1
ATOM 2130 C C . ARG B 1 17 ? -19.641 6.641 -2.551 1 95.62 17 ARG B C 1
ATOM 2132 O O . ARG B 1 17 ? -18.891 7.629 -2.584 1 95.62 17 ARG B O 1
ATOM 2139 N N . GLU B 1 18 ? -20.672 6.512 -3.361 1 94.06 18 GLU B N 1
ATOM 2140 C CA . GLU B 1 18 ? -20.922 7.484 -4.418 1 94.06 18 GLU B CA 1
ATOM 2141 C C . GLU B 1 18 ? -21.344 8.836 -3.836 1 94.06 18 GLU B C 1
ATOM 2143 O O . GLU B 1 18 ? -20.938 9.883 -4.344 1 94.06 18 GLU B O 1
ATOM 2148 N N . CYS B 1 19 ? -22.125 8.773 -2.846 1 95.5 19 CYS B N 1
ATOM 2149 C CA . CYS B 1 19 ? -22.5 10.016 -2.176 1 95.5 19 CYS B CA 1
ATOM 2150 C C . CYS B 1 19 ? -21.266 10.719 -1.606 1 95.5 19 CYS B C 1
ATOM 2152 O O . CYS B 1 19 ? -21.109 11.93 -1.773 1 95.5 19 CYS B O 1
ATOM 2154 N N . LEU B 1 20 ? -20.438 9.969 -0.929 1 97.12 20 LEU B N 1
ATOM 2155 C CA . LEU B 1 20 ? -19.219 10.539 -0.358 1 97.12 20 LEU B CA 1
ATOM 2156 C C . LEU B 1 20 ? -18.328 11.125 -1.449 1 97.12 20 LEU B C 1
ATOM 2158 O O . LEU B 1 20 ? -17.766 12.203 -1.279 1 97.12 20 LEU B O 1
ATOM 2162 N N . ARG B 1 21 ? -18.219 10.438 -2.537 1 96.44 21 ARG B N 1
ATOM 2163 C CA . ARG B 1 21 ? -17.406 10.906 -3.654 1 96.44 21 ARG B CA 1
ATOM 2164 C C . ARG B 1 21 ? -17.875 12.273 -4.141 1 96.44 21 ARG B C 1
ATOM 2166 O O . ARG B 1 21 ? -17.047 13.133 -4.469 1 96.44 21 ARG B O 1
ATOM 2173 N N . ALA B 1 22 ? -19.109 12.469 -4.188 1 94.81 22 ALA B N 1
ATOM 2174 C CA . ALA B 1 22 ? -19.688 13.734 -4.648 1 94.81 22 ALA B CA 1
ATOM 2175 C C . ALA B 1 22 ? -19.359 14.875 -3.689 1 94.81 22 ALA B C 1
ATOM 2177 O O . ALA B 1 22 ? -19.516 16.047 -4.031 1 94.81 22 ALA B O 1
ATOM 2178 N N . LEU B 1 23 ? -18.891 14.562 -2.477 1 95.44 23 LEU B N 1
ATOM 2179 C CA . LEU B 1 23 ? -18.688 15.57 -1.443 1 95.44 23 LEU B CA 1
ATOM 2180 C C . LEU B 1 23 ? -17.203 15.828 -1.215 1 95.44 23 LEU B C 1
ATOM 2182 O O . LEU B 1 23 ? -16.828 16.562 -0.295 1 95.44 23 LEU B O 1
ATOM 2186 N N . THR B 1 24 ? -16.312 15.234 -1.991 1 94.19 24 THR B N 1
ATOM 2187 C CA . THR B 1 24 ? -14.883 15.312 -1.745 1 94.19 24 THR B CA 1
ATOM 2188 C C . THR B 1 24 ? -14.305 16.594 -2.338 1 94.19 24 THR B C 1
ATOM 2190 O O . THR B 1 24 ? -13.211 17.031 -1.953 1 94.19 24 THR B O 1
ATOM 2193 N N . ASP B 1 25 ? -14.969 17.25 -3.258 1 89.06 25 ASP B N 1
ATOM 2194 C CA . ASP B 1 25 ? -14.414 18.422 -3.941 1 89.06 25 ASP B CA 1
ATOM 2195 C C . ASP B 1 25 ? -14.812 19.719 -3.24 1 89.06 25 ASP B C 1
ATOM 2197 O O . ASP B 1 25 ? -14.516 20.812 -3.727 1 89.06 25 ASP B O 1
ATOM 2201 N N . GLY B 1 26 ? -15.43 19.609 -2.133 1 89.06 26 GLY B N 1
ATOM 2202 C CA . GLY B 1 26 ? -15.836 20.781 -1.386 1 89.06 26 GLY B CA 1
ATOM 2203 C C . GLY B 1 26 ? -17.266 20.719 -0.907 1 89.06 26 GLY B C 1
ATOM 2204 O O . GLY B 1 26 ? -17.953 19.719 -1.114 1 89.06 26 GLY B O 1
ATOM 2205 N N . PRO B 1 27 ? -17.641 21.828 -0.288 1 92.44 27 PRO B N 1
ATOM 2206 C CA . PRO B 1 27 ? -19 21.859 0.264 1 92.44 27 PRO B CA 1
ATOM 2207 C C . PRO B 1 27 ? -20.078 21.938 -0.817 1 92.44 27 PRO B C 1
ATOM 2209 O O . PRO B 1 27 ? -19.906 22.641 -1.811 1 92.44 27 PRO B O 1
ATOM 2212 N N . VAL B 1 28 ? -21.078 21.203 -0.623 1 93.12 28 VAL B N 1
ATOM 2213 C CA . VAL B 1 28 ? -22.203 21.156 -1.552 1 93.12 28 VAL B CA 1
ATOM 2214 C C . VAL B 1 28 ? -23.516 21.25 -0.779 1 93.12 28 VAL B C 1
ATOM 2216 O O . VAL B 1 28 ? -23.688 20.609 0.259 1 93.12 28 VAL B O 1
ATOM 2219 N N . ARG B 1 29 ? -24.406 22.125 -1.281 1 91.62 29 ARG B N 1
ATOM 2220 C CA . ARG B 1 29 ? -25.734 22.188 -0.677 1 91.62 29 ARG B CA 1
ATOM 2221 C C . ARG B 1 29 ? -26.547 20.938 -1.01 1 91.62 29 ARG B C 1
ATOM 2223 O O . ARG B 1 29 ? -26.438 20.406 -2.115 1 91.62 29 ARG B O 1
ATOM 2230 N N . LYS B 1 30 ? -27.297 20.375 -0.116 1 87 30 LYS B N 1
ATOM 2231 C CA . LYS B 1 30 ? -28.062 19.141 -0.263 1 87 30 LYS B CA 1
ATOM 2232 C C . LYS B 1 30 ? -28.938 19.188 -1.508 1 87 30 LYS B C 1
ATOM 2234 O O . LYS B 1 30 ? -29.047 18.188 -2.232 1 87 30 LYS B O 1
ATOM 2239 N N . ARG B 1 31 ? -29.594 20.328 -1.814 1 85.25 31 ARG B N 1
ATOM 2240 C CA . ARG B 1 31 ? -30.484 20.438 -2.963 1 85.25 31 ARG B CA 1
ATOM 2241 C C . ARG B 1 31 ? -29.734 20.172 -4.266 1 85.25 31 ARG B C 1
ATOM 2243 O O . ARG B 1 31 ? -30.297 19.594 -5.199 1 85.25 31 ARG B O 1
ATOM 2250 N N . ASP B 1 32 ? -28.547 20.531 -4.32 1 88.38 32 ASP B N 1
ATOM 2251 C CA . ASP B 1 32 ? -27.734 20.344 -5.523 1 88.38 32 ASP B CA 1
ATOM 2252 C C . ASP B 1 32 ? -27.281 18.891 -5.668 1 88.38 32 ASP B C 1
ATOM 2254 O O . ASP B 1 32 ? -27.016 18.422 -6.777 1 88.38 32 ASP B O 1
ATOM 2258 N N . LEU B 1 33 ? -27.141 18.188 -4.562 1 87.44 33 LEU B N 1
ATOM 2259 C CA . LEU B 1 33 ? -26.734 16.797 -4.562 1 87.44 33 LEU B CA 1
ATOM 2260 C C . LEU B 1 33 ? -27.844 15.898 -5.105 1 87.44 33 LEU B C 1
ATOM 2262 O O . LEU B 1 33 ? -27.578 14.891 -5.758 1 87.44 33 LEU B O 1
ATOM 2266 N N . VAL B 1 34 ? -29.109 16.25 -4.863 1 81.75 34 VAL B N 1
ATOM 2267 C CA . VAL B 1 34 ? -30.25 15.492 -5.34 1 81.75 34 VAL B CA 1
ATOM 2268 C C . VAL B 1 34 ? -30.203 15.383 -6.859 1 81.75 34 VAL B C 1
ATOM 2270 O O . VAL B 1 34 ? -30.391 14.297 -7.418 1 81.75 34 VAL B O 1
ATOM 2273 N N . ASP B 1 35 ? -29.906 16.422 -7.516 1 81.81 35 ASP B N 1
ATOM 2274 C CA . ASP B 1 35 ? -29.844 16.469 -8.977 1 81.81 35 ASP B CA 1
ATOM 2275 C C . ASP B 1 35 ? -28.656 15.68 -9.508 1 81.81 35 ASP B C 1
ATOM 2277 O O . ASP B 1 35 ? -28.766 14.953 -10.492 1 81.81 35 ASP B O 1
ATOM 2281 N N . SER B 1 36 ? -27.562 15.727 -8.859 1 83.62 36 SER B N 1
ATOM 2282 C CA . SER B 1 36 ? -26.328 15.156 -9.359 1 83.62 36 SER B CA 1
ATOM 2283 C C . SER B 1 36 ? -26.281 13.641 -9.156 1 83.62 36 SER B C 1
ATOM 2285 O O . SER B 1 36 ? -25.75 12.906 -9.984 1 83.62 36 SER B O 1
ATOM 2287 N N . LEU B 1 37 ? -26.828 13.094 -8.062 1 87.44 37 LEU B N 1
ATOM 2288 C CA . LEU B 1 37 ? -26.703 11.688 -7.719 1 87.44 37 LEU B CA 1
ATOM 2289 C C . LEU B 1 37 ? -27.969 10.922 -8.125 1 87.44 37 LEU B C 1
ATOM 2291 O O . LEU B 1 37 ? -28.031 9.695 -7.988 1 87.44 37 LEU B O 1
ATOM 2295 N N . ASP B 1 38 ? -28.922 11.547 -8.703 1 85.44 38 ASP B N 1
ATOM 2296 C CA . ASP B 1 38 ? -30.172 10.938 -9.109 1 85.44 38 ASP B CA 1
ATOM 2297 C C . ASP B 1 38 ? -30.75 10.062 -7.996 1 85.44 38 ASP B C 1
ATOM 2299 O O . ASP B 1 38 ? -31.031 8.883 -8.211 1 85.44 38 ASP B O 1
ATOM 2303 N N . MET B 1 39 ? -30.875 10.555 -6.859 1 86.81 39 MET B N 1
ATOM 2304 C CA . MET B 1 39 ? -31.406 9.859 -5.691 1 86.81 39 MET B CA 1
ATOM 2305 C C . MET B 1 39 ? -32.469 10.695 -4.992 1 86.81 39 MET B C 1
ATOM 2307 O O . MET B 1 39 ? -32.344 11.922 -4.938 1 86.81 39 MET B O 1
ATOM 2311 N N . PRO B 1 40 ? -33.531 10.062 -4.477 1 90.12 40 PRO B N 1
ATOM 2312 C CA . PRO B 1 40 ? -34.562 10.805 -3.717 1 90.12 40 PRO B CA 1
ATOM 2313 C C . PRO B 1 40 ? -33.969 11.547 -2.52 1 90.12 40 PRO B C 1
ATOM 2315 O O . PRO B 1 40 ? -32.969 11.086 -1.928 1 90.12 40 PRO B O 1
ATOM 2318 N N . ARG B 1 41 ? -34.594 12.68 -2.193 1 90.38 41 ARG B N 1
ATOM 2319 C CA . ARG B 1 41 ? -34.156 13.523 -1.098 1 90.38 41 ARG B CA 1
ATOM 2320 C C . ARG B 1 41 ? -34.094 12.742 0.21 1 90.38 41 ARG B C 1
ATOM 2322 O O . ARG B 1 41 ? -33.156 12.93 1.002 1 90.38 41 ARG B O 1
ATOM 2329 N N . THR B 1 42 ? -34.969 11.852 0.441 1 92.31 42 THR B N 1
ATOM 2330 C CA . THR B 1 42 ? -35 11.078 1.679 1 92.31 42 THR B CA 1
ATOM 2331 C C . THR B 1 42 ? -33.812 10.141 1.764 1 92.31 42 THR B C 1
ATOM 2333 O O . THR B 1 42 ? -33.219 9.969 2.836 1 92.31 42 THR B O 1
ATOM 2336 N N . THR B 1 43 ? -33.406 9.508 0.673 1 92.19 43 THR B N 1
ATOM 2337 C CA . THR B 1 43 ? -32.25 8.633 0.598 1 92.19 43 THR B CA 1
ATOM 2338 C C . THR B 1 43 ? -30.969 9.43 0.798 1 92.19 43 THR B C 1
ATOM 2340 O O . THR B 1 43 ? -30.062 8.984 1.507 1 92.19 43 THR B O 1
ATOM 2343 N N . LEU B 1 44 ? -30.969 10.562 0.216 1 93.88 44 LEU B N 1
ATOM 2344 C CA . LEU B 1 44 ? -29.812 11.43 0.364 1 93.88 44 LEU B CA 1
ATOM 2345 C C . LEU B 1 44 ? -29.641 11.867 1.814 1 93.88 44 LEU B C 1
ATOM 2347 O O . LEU B 1 44 ? -28.531 11.852 2.348 1 93.88 44 LEU B O 1
ATOM 2351 N N . ASP B 1 45 ? -30.719 12.297 2.438 1 94.44 45 ASP B N 1
ATOM 2352 C CA . ASP B 1 45 ? -30.672 12.711 3.836 1 94.44 45 ASP B CA 1
ATOM 2353 C C . ASP B 1 45 ? -30.156 11.586 4.73 1 94.44 45 ASP B C 1
ATOM 2355 O O . ASP B 1 45 ? -29.375 11.82 5.641 1 94.44 45 ASP B O 1
ATOM 2359 N N . ARG B 1 46 ? -30.641 10.422 4.422 1 96.06 46 ARG B N 1
ATOM 2360 C CA . ARG B 1 46 ? -30.188 9.266 5.18 1 96.06 46 ARG B CA 1
ATOM 2361 C C . ARG B 1 46 ? -28.703 9.008 4.941 1 96.06 46 ARG B C 1
ATOM 2363 O O . ARG B 1 46 ? -27.969 8.727 5.887 1 96.06 46 ARG B O 1
ATOM 2370 N N . ALA B 1 47 ? -28.266 9.062 3.719 1 96 47 ALA B N 1
ATOM 2371 C CA . ALA B 1 47 ? -26.875 8.852 3.363 1 96 47 ALA B CA 1
ATOM 2372 C C . ALA B 1 47 ? -25.969 9.859 4.066 1 96 47 ALA B C 1
ATOM 2374 O O . ALA B 1 47 ? -24.953 9.484 4.668 1 96 47 ALA B O 1
ATOM 2375 N N . VAL B 1 48 ? -26.375 11.125 4.02 1 95.81 48 VAL B N 1
ATOM 2376 C CA . VAL B 1 48 ? -25.578 12.188 4.629 1 95.81 48 VAL B CA 1
ATOM 2377 C C . VAL B 1 48 ? -25.516 11.992 6.141 1 95.81 48 VAL B C 1
ATOM 2379 O O . VAL B 1 48 ? -24.469 12.18 6.762 1 95.81 48 VAL B O 1
ATOM 2382 N N . ARG B 1 49 ? -26.625 11.648 6.719 1 96.44 49 ARG B N 1
ATOM 2383 C CA . ARG B 1 49 ? -26.656 11.383 8.156 1 96.44 49 ARG B CA 1
ATOM 2384 C C . ARG B 1 49 ? -25.719 10.25 8.531 1 96.44 49 ARG B C 1
ATOM 2386 O O . ARG B 1 49 ? -24.938 10.375 9.477 1 96.44 49 ARG B O 1
ATOM 2393 N N . GLU B 1 50 ? -25.812 9.109 7.836 1 97.25 50 GLU B N 1
ATOM 2394 C CA . GLU B 1 50 ? -24.938 7.957 8.102 1 97.25 50 GLU B CA 1
ATOM 2395 C C . GLU B 1 50 ? -23.469 8.328 7.949 1 97.25 50 GLU B C 1
ATOM 2397 O O . GLU B 1 50 ? -22.641 7.945 8.773 1 97.25 50 GLU B O 1
ATOM 2402 N N . LEU B 1 51 ? -23.156 9.055 6.91 1 97.56 51 LEU B N 1
ATOM 2403 C CA . LEU B 1 51 ? -21.781 9.469 6.652 1 97.56 51 LEU B CA 1
ATOM 2404 C C . LEU B 1 51 ? -21.281 10.414 7.742 1 97.56 51 LEU B C 1
ATOM 2406 O O . LEU B 1 51 ? -20.125 10.344 8.148 1 97.56 51 LEU B O 1
ATOM 2410 N N . THR B 1 52 ? -22.172 11.328 8.211 1 96.5 52 THR B N 1
ATOM 2411 C CA . THR B 1 52 ? -21.812 12.273 9.266 1 96.5 52 THR B CA 1
ATOM 2412 C C . THR B 1 52 ? -21.562 11.539 10.586 1 96.5 52 THR B C 1
ATOM 2414 O O . THR B 1 52 ? -20.578 11.805 11.266 1 96.5 52 THR B O 1
ATOM 2417 N N . GLU B 1 53 ? -22.406 10.586 10.891 1 96.12 53 GLU B N 1
ATOM 2418 C CA . GLU B 1 53 ? -22.266 9.812 12.117 1 96.12 53 GLU B CA 1
ATOM 2419 C C . GLU B 1 53 ? -20.969 9 12.109 1 96.12 53 GLU B C 1
ATOM 2421 O O . GLU B 1 53 ? -20.359 8.781 13.164 1 96.12 53 GLU B O 1
ATOM 2426 N N . ALA B 1 54 ? -20.547 8.602 10.93 1 96.5 54 ALA B N 1
ATOM 2427 C CA . ALA B 1 54 ? -19.312 7.82 10.797 1 96.5 54 ALA B CA 1
ATOM 2428 C C . ALA B 1 54 ? -18.094 8.727 10.727 1 96.5 54 ALA B C 1
ATOM 2430 O O . ALA B 1 54 ? -16.969 8.25 10.594 1 96.5 54 ALA B O 1
ATOM 2431 N N . GLY B 1 55 ? -18.297 10.062 10.734 1 96.12 55 GLY B N 1
ATOM 2432 C CA . GLY B 1 55 ? -17.188 11.008 10.742 1 96.12 55 GLY B CA 1
ATOM 2433 C C . GLY B 1 55 ? -16.641 11.289 9.359 1 96.12 55 GLY B C 1
ATOM 2434 O O . GLY B 1 55 ? -15.586 11.922 9.219 1 96.12 55 GLY B O 1
ATOM 2435 N N . LEU B 1 56 ? -17.328 10.859 8.281 1 97.69 56 LEU B N 1
ATOM 2436 C CA . LEU B 1 56 ? -16.844 10.938 6.914 1 97.69 56 LEU B CA 1
ATOM 2437 C C . LEU B 1 56 ? -17.281 12.234 6.25 1 97.69 56 LEU B C 1
ATOM 2439 O O . LEU B 1 56 ? -16.703 12.664 5.254 1 97.69 56 LEU B O 1
ATOM 2443 N N . VAL B 1 57 ? -18.281 12.875 6.75 1 97.06 57 VAL B N 1
ATOM 2444 C CA . VAL B 1 57 ? -18.875 14.102 6.223 1 97.06 57 VAL B CA 1
ATOM 2445 C C . VAL B 1 57 ? -19.172 15.062 7.371 1 97.06 57 VAL B C 1
ATOM 2447 O O . VAL B 1 57 ? -19.453 14.641 8.492 1 97.06 57 VAL B O 1
ATOM 2450 N N . GLU B 1 58 ? -19.078 16.266 7.148 1 96.94 58 GLU B N 1
ATOM 2451 C CA . GLU B 1 58 ? -19.438 17.297 8.117 1 96.94 58 GLU B CA 1
ATOM 2452 C C . GLU B 1 58 ? -20.281 18.375 7.477 1 96.94 58 GLU B C 1
ATOM 2454 O O . GLU B 1 58 ? -20.281 18.547 6.254 1 96.94 58 GLU B O 1
ATOM 2459 N N . ARG B 1 59 ? -21.016 19.031 8.281 1 94.56 59 ARG B N 1
ATOM 2460 C CA . ARG B 1 59 ? -21.812 20.172 7.855 1 94.56 59 ARG B CA 1
ATOM 2461 C C . ARG B 1 59 ? -21.047 21.484 8.055 1 94.56 59 ARG B C 1
ATOM 2463 O O . ARG B 1 59 ? -20.375 21.672 9.07 1 94.56 59 ARG B O 1
ATOM 2470 N N . VAL B 1 60 ? -21.078 22.281 7.008 1 91.88 60 VAL B N 1
ATOM 2471 C CA . VAL B 1 60 ? -20.406 23.562 7.078 1 91.88 60 VAL B CA 1
ATOM 2472 C C . VAL B 1 60 ? -21.297 24.656 6.477 1 91.88 60 VAL B C 1
ATOM 2474 O O . VAL B 1 60 ? -21.531 24.672 5.262 1 91.88 60 VAL B O 1
ATOM 2477 N N . SER B 1 61 ? -21.719 25.625 7.262 1 91.5 61 SER B N 1
ATOM 2478 C CA . SER B 1 61 ? -22.453 26.812 6.812 1 91.5 61 SER B CA 1
ATOM 2479 C C . SER B 1 61 ? -23.609 26.422 5.906 1 91.5 61 SER B C 1
ATOM 2481 O O . SER B 1 61 ? -23.734 26.953 4.797 1 91.5 61 SER B O 1
ATOM 2483 N N . GLY B 1 62 ? -24.359 25.422 6.254 1 89.44 62 GLY B N 1
ATOM 2484 C CA . GLY B 1 62 ? -25.547 25.016 5.516 1 89.44 62 GLY B CA 1
ATOM 2485 C C . GLY B 1 62 ? -25.25 24.047 4.387 1 89.44 62 GLY B C 1
ATOM 2486 O O . GLY B 1 62 ? -26.156 23.656 3.648 1 89.44 62 GLY B O 1
ATOM 2487 N N . ALA B 1 63 ? -24.016 23.75 4.168 1 94.94 63 ALA B N 1
ATOM 2488 C CA . ALA B 1 63 ? -23.594 22.766 3.174 1 94.94 63 ALA B CA 1
ATOM 2489 C C . ALA B 1 63 ? -22.938 21.562 3.84 1 94.94 63 ALA B C 1
ATOM 2491 O O . ALA B 1 63 ? -22.828 21.5 5.066 1 94.94 63 ALA B O 1
ATOM 2492 N N . VAL B 1 64 ? -22.703 20.562 3.006 1 95.88 64 VAL B N 1
ATOM 2493 C CA . VAL B 1 64 ? -22.016 19.391 3.512 1 95.88 64 VAL B CA 1
ATOM 2494 C C . VAL B 1 64 ? -20.781 19.109 2.664 1 95.88 64 VAL B C 1
ATOM 2496 O O . VAL B 1 64 ? -20.766 19.375 1.461 1 95.88 64 VAL B O 1
ATOM 2499 N N . ARG B 1 65 ? -19.766 18.625 3.311 1 96.31 65 ARG B N 1
ATOM 2500 C CA . ARG B 1 65 ? -18.547 18.234 2.609 1 96.31 65 ARG B CA 1
ATOM 2501 C C . ARG B 1 65 ? -17.859 17.062 3.299 1 96.31 65 ARG B C 1
ATOM 2503 O O . ARG B 1 65 ? -18.094 16.797 4.48 1 96.31 65 ARG B O 1
ATOM 2510 N N . ALA B 1 66 ? -17.062 16.312 2.537 1 96.94 66 ALA B N 1
ATOM 2511 C CA . ALA B 1 66 ? -16.25 15.258 3.125 1 96.94 66 ALA B CA 1
ATOM 2512 C C . ALA B 1 66 ? -15.234 15.828 4.105 1 96.94 66 ALA B C 1
ATOM 2514 O O . ALA B 1 66 ? -14.641 16.875 3.857 1 96.94 66 ALA B O 1
ATOM 2515 N N . THR B 1 67 ? -15.062 15.211 5.238 1 96.06 67 THR B N 1
ATOM 2516 C CA . THR B 1 67 ? -13.953 15.531 6.133 1 96.06 67 THR B CA 1
ATOM 2517 C C . THR B 1 67 ? -12.633 15.047 5.539 1 96.06 67 THR B C 1
ATOM 2519 O O . THR B 1 67 ? -12.617 14.359 4.523 1 96.06 67 THR B O 1
ATOM 2522 N N . GLY B 1 68 ? -11.531 15.516 6.133 1 95.44 68 GLY B N 1
ATOM 2523 C CA . GLY B 1 68 ? -10.258 14.93 5.742 1 95.44 68 GLY B CA 1
ATOM 2524 C C . GLY B 1 68 ? -10.227 13.422 5.871 1 95.44 68 GLY B C 1
ATOM 2525 O O . GLY B 1 68 ? -9.727 12.727 4.984 1 95.44 68 GLY B O 1
ATOM 2526 N N . PHE B 1 69 ? -10.773 12.93 6.98 1 96.31 69 PHE B N 1
ATOM 2527 C CA . PHE B 1 69 ? -10.914 11.5 7.188 1 96.31 69 PHE B CA 1
ATOM 2528 C C . PHE B 1 69 ? -11.758 10.867 6.082 1 96.31 69 PHE B C 1
ATOM 2530 O O . PHE B 1 69 ? -11.398 9.82 5.539 1 96.31 69 PHE B O 1
ATOM 2537 N N . GLY B 1 70 ? -12.828 11.492 5.781 1 97.19 70 GLY B N 1
ATOM 2538 C CA . GLY B 1 70 ? -13.703 10.984 4.734 1 97.19 70 GLY B CA 1
ATOM 2539 C C . GLY B 1 70 ? -13.008 10.836 3.395 1 97.19 70 GLY B C 1
ATOM 2540 O O . GLY B 1 70 ? -13.188 9.836 2.699 1 97.19 70 GLY B O 1
ATOM 2541 N N . ARG B 1 71 ? -12.258 11.812 3.027 1 97 71 ARG B N 1
ATOM 2542 C CA . ARG B 1 71 ? -11.539 11.773 1.758 1 97 71 ARG B CA 1
ATOM 2543 C C . ARG B 1 71 ? -10.539 10.617 1.723 1 97 71 ARG B C 1
ATOM 2545 O O . ARG B 1 71 ? -10.492 9.867 0.751 1 97 71 ARG B O 1
ATOM 2552 N N . GLU B 1 72 ? -9.781 10.5 2.777 1 96.88 72 GLU B N 1
ATOM 2553 C CA . GLU B 1 72 ? -8.766 9.453 2.82 1 96.88 72 GLU B CA 1
ATOM 2554 C C . GLU B 1 72 ? -9.398 8.07 2.916 1 96.88 72 GLU B C 1
ATOM 2556 O O . GLU B 1 72 ? -8.883 7.098 2.359 1 96.88 72 GLU B O 1
ATOM 2561 N N . ALA B 1 73 ? -10.469 7.953 3.67 1 97.5 73 ALA B N 1
ATOM 2562 C CA . ALA B 1 73 ? -11.188 6.684 3.775 1 97.5 73 ALA B CA 1
ATOM 2563 C C . ALA B 1 73 ? -11.75 6.258 2.422 1 97.5 73 ALA B C 1
ATOM 2565 O O . ALA B 1 73 ? -11.703 5.074 2.07 1 97.5 73 ALA B O 1
ATOM 2566 N N . LEU B 1 74 ? -12.305 7.219 1.693 1 97.69 74 LEU B N 1
ATOM 2567 C CA . LEU B 1 74 ? -12.805 6.91 0.358 1 97.69 74 LEU B CA 1
ATOM 2568 C C . LEU B 1 74 ? -11.68 6.406 -0.54 1 97.69 74 LEU B C 1
ATOM 2570 O O . LEU B 1 74 ? -11.852 5.418 -1.261 1 97.69 74 LEU B O 1
ATOM 2574 N N . ALA B 1 75 ? -10.578 7.117 -0.492 1 96.81 75 ALA B N 1
ATOM 2575 C CA . ALA B 1 75 ? -9.43 6.684 -1.275 1 96.81 75 ALA B CA 1
ATOM 2576 C C . ALA B 1 75 ? -9.016 5.266 -0.9 1 96.81 75 ALA B C 1
ATOM 2578 O O . ALA B 1 75 ? -8.703 4.449 -1.773 1 96.81 75 ALA B O 1
ATOM 2579 N N . ALA B 1 76 ? -8.984 4.945 0.354 1 97.19 76 ALA B N 1
ATOM 2580 C CA . ALA B 1 76 ? -8.648 3.607 0.833 1 97.19 76 ALA B CA 1
ATOM 2581 C C . ALA B 1 76 ? -9.656 2.574 0.328 1 97.19 76 ALA B C 1
ATOM 2583 O O . ALA B 1 76 ? -9.273 1.471 -0.067 1 97.19 76 ALA B O 1
ATOM 2584 N N . ALA B 1 77 ? -10.93 2.898 0.365 1 97.44 77 ALA B N 1
ATOM 2585 C CA . ALA B 1 77 ? -11.977 1.996 -0.112 1 97.44 77 ALA B CA 1
ATOM 2586 C C . ALA B 1 77 ? -11.812 1.71 -1.603 1 97.44 77 ALA B C 1
ATOM 2588 O O . ALA B 1 77 ? -11.961 0.566 -2.041 1 97.44 77 ALA B O 1
ATOM 2589 N N . ASP B 1 78 ? -11.562 2.752 -2.312 1 96.94 78 ASP B N 1
ATOM 2590 C CA . ASP B 1 78 ? -11.359 2.586 -3.75 1 96.94 78 ASP B CA 1
ATOM 2591 C C . ASP B 1 78 ? -10.148 1.701 -4.035 1 96.94 78 ASP B C 1
ATOM 2593 O O . ASP B 1 78 ? -10.211 0.816 -4.891 1 96.94 78 ASP B O 1
ATOM 2597 N N . GLU B 1 79 ? -9.094 1.963 -3.383 1 96.56 79 GLU B N 1
ATOM 2598 C CA . GLU B 1 79 ? -7.906 1.132 -3.543 1 96.56 79 GLU B CA 1
ATOM 2599 C C . GLU B 1 79 ? -8.195 -0.325 -3.195 1 96.56 79 GLU B C 1
ATOM 2601 O O . GLU B 1 79 ? -7.715 -1.238 -3.867 1 96.56 79 GLU B O 1
ATOM 2606 N N . TYR B 1 80 ? -8.906 -0.523 -2.145 1 97.25 80 TYR B N 1
ATOM 2607 C CA . TYR B 1 80 ? -9.281 -1.869 -1.729 1 97.25 80 TYR B CA 1
ATOM 2608 C C . TYR B 1 80 ? -10.078 -2.576 -2.82 1 97.25 80 TYR B C 1
ATOM 2610 O O . TYR B 1 80 ? -9.797 -3.73 -3.152 1 97.25 80 TYR B O 1
ATOM 2618 N N . ARG B 1 81 ? -11.008 -1.923 -3.367 1 96.88 81 ARG B N 1
ATOM 2619 C CA . ARG B 1 81 ? -11.805 -2.49 -4.449 1 96.88 81 ARG B CA 1
ATOM 2620 C C . ARG B 1 81 ? -10.938 -2.828 -5.656 1 96.88 81 ARG B C 1
ATOM 2622 O O . ARG B 1 81 ? -11.062 -3.91 -6.234 1 96.88 81 ARG B O 1
ATOM 2629 N N . ASP B 1 82 ? -10.102 -1.888 -6.004 1 96.38 82 ASP B N 1
ATOM 2630 C CA . ASP B 1 82 ? -9.172 -2.137 -7.105 1 96.38 82 ASP B CA 1
ATOM 2631 C C . ASP B 1 82 ? -8.305 -3.363 -6.828 1 96.38 82 ASP B C 1
ATOM 2633 O O . ASP B 1 82 ? -8.023 -4.148 -7.734 1 96.38 82 ASP B O 1
ATOM 2637 N N . THR B 1 83 ? -7.863 -3.484 -5.609 1 97.69 83 THR B N 1
ATOM 2638 C CA . THR B 1 83 ? -7.043 -4.617 -5.191 1 97.69 83 THR B CA 1
ATOM 2639 C C . THR B 1 83 ? -7.805 -5.93 -5.359 1 97.69 83 THR B C 1
ATOM 2641 O O . THR B 1 83 ? -7.289 -6.879 -5.949 1 97.69 83 THR B O 1
ATOM 2644 N N . LEU B 1 84 ? -9.016 -5.953 -4.863 1 97.62 84 LEU B N 1
ATOM 2645 C CA . LEU B 1 84 ? -9.82 -7.168 -4.977 1 97.62 84 LEU B CA 1
ATOM 2646 C C . LEU B 1 84 ? -10.055 -7.531 -6.438 1 97.62 84 LEU B C 1
ATOM 2648 O O . LEU B 1 84 ? -9.977 -8.703 -6.809 1 97.62 84 LEU B O 1
ATOM 2652 N N . ASP B 1 85 ? -10.328 -6.531 -7.262 1 96.88 85 ASP B N 1
ATOM 2653 C CA . ASP B 1 85 ? -10.523 -6.785 -8.688 1 96.88 85 ASP B CA 1
ATOM 2654 C C . ASP B 1 85 ? -9.25 -7.359 -9.312 1 96.88 85 ASP B C 1
ATOM 2656 O O . ASP B 1 85 ? -9.32 -8.328 -10.078 1 96.88 85 ASP B O 1
ATOM 2660 N N . GLY B 1 86 ? -8.117 -6.754 -9 1 97 86 GLY B N 1
ATOM 2661 C CA . GLY B 1 86 ? -6.852 -7.258 -9.508 1 97 86 GLY B CA 1
ATOM 2662 C C . GLY B 1 86 ? -6.559 -8.68 -9.078 1 97 86 GLY B C 1
ATOM 2663 O O . GLY B 1 86 ? -6.105 -9.5 -9.883 1 97 86 GLY B O 1
ATOM 2664 N N . LEU B 1 87 ? -6.805 -8.977 -7.828 1 97.38 87 LEU B N 1
ATOM 2665 C CA . LEU B 1 87 ? -6.586 -10.32 -7.305 1 97.38 87 LEU B CA 1
ATOM 2666 C C . LEU B 1 87 ? -7.535 -11.32 -7.961 1 97.38 87 LEU B C 1
ATOM 2668 O O . LEU B 1 87 ? -7.133 -12.438 -8.297 1 97.38 87 LEU B O 1
ATOM 2672 N N . ALA B 1 88 ? -8.781 -10.914 -8.117 1 96.44 88 ALA B N 1
ATOM 2673 C CA . ALA B 1 88 ? -9.766 -11.781 -8.758 1 96.44 88 ALA B CA 1
ATOM 2674 C C . ALA B 1 88 ? -9.359 -12.102 -10.195 1 96.44 88 ALA B C 1
ATOM 2676 O O . ALA B 1 88 ? -9.414 -13.258 -10.617 1 96.44 88 ALA B O 1
ATOM 2677 N N . ASP B 1 89 ? -8.945 -11.086 -10.914 1 95.62 89 ASP B N 1
ATOM 2678 C CA . ASP B 1 89 ? -8.492 -11.273 -12.289 1 95.62 89 ASP B CA 1
ATOM 2679 C C . ASP B 1 89 ? -7.32 -12.25 -12.359 1 95.62 89 ASP B C 1
ATOM 2681 O O . ASP B 1 89 ? -7.18 -12.992 -13.328 1 95.62 89 ASP B O 1
ATOM 2685 N N . ALA B 1 90 ? -6.535 -12.234 -11.336 1 96.69 90 ALA B N 1
ATOM 2686 C CA . ALA B 1 90 ? -5.316 -13.039 -11.328 1 96.69 90 ALA B CA 1
ATOM 2687 C C . ALA B 1 90 ? -5.531 -14.359 -10.594 1 96.69 90 ALA B C 1
ATOM 2689 O O . ALA B 1 90 ? -4.578 -15.102 -10.336 1 96.69 90 ALA B O 1
ATOM 2690 N N . SER B 1 91 ? -6.723 -14.688 -10.227 1 95.88 91 SER B N 1
ATOM 2691 C CA . SER B 1 91 ? -7.008 -15.844 -9.383 1 95.88 91 SER B CA 1
ATOM 2692 C C . SER B 1 91 ? -6.492 -17.125 -10.016 1 95.88 91 SER B C 1
ATOM 2694 O O . SER B 1 91 ? -5.941 -18 -9.328 1 95.88 91 SER B O 1
ATOM 2696 N N . PRO B 1 92 ? -6.547 -17.344 -11.375 1 94.25 92 PRO B N 1
ATOM 2697 C CA . PRO B 1 92 ? -5.996 -18.562 -11.945 1 94.25 92 PRO B CA 1
ATOM 2698 C C . PRO B 1 92 ? -4.496 -18.719 -11.695 1 94.25 92 PRO B C 1
ATOM 2700 O O . PRO B 1 92 ? -4 -19.828 -11.531 1 94.25 92 PRO B O 1
ATOM 2703 N N . LEU B 1 93 ? -3.797 -17.578 -11.727 1 95.44 93 LEU B N 1
ATOM 2704 C CA . LEU B 1 93 ? -2.363 -17.609 -11.453 1 95.44 93 LEU B CA 1
ATOM 2705 C C . LEU B 1 93 ? -2.102 -17.906 -9.977 1 95.44 93 LEU B C 1
ATOM 2707 O O . LEU B 1 93 ? -1.294 -18.766 -9.641 1 95.44 93 LEU B O 1
ATOM 2711 N N . LEU B 1 94 ? -2.828 -17.203 -9.117 1 95.94 94 LEU B N 1
ATOM 2712 C CA . LEU B 1 94 ? -2.652 -17.344 -7.676 1 95.94 94 LEU B CA 1
ATOM 2713 C C . LEU B 1 94 ? -2.941 -18.781 -7.238 1 95.94 94 LEU B C 1
ATOM 2715 O O . LEU B 1 94 ? -2.219 -19.344 -6.414 1 95.94 94 LEU B O 1
ATOM 2719 N N . ASP B 1 95 ? -3.908 -19.375 -7.781 1 93.62 95 ASP B N 1
ATOM 2720 C CA . ASP B 1 95 ? -4.375 -20.688 -7.348 1 93.62 95 ASP B CA 1
ATOM 2721 C C . ASP B 1 95 ? -3.449 -21.797 -7.848 1 93.62 95 ASP B C 1
ATOM 2723 O O . ASP B 1 95 ? -3.512 -22.922 -7.367 1 93.62 95 ASP B O 1
ATOM 2727 N N . ALA B 1 96 ? -2.6 -21.453 -8.773 1 92.75 96 ALA B N 1
ATOM 2728 C CA . ALA B 1 96 ? -1.644 -22.422 -9.312 1 92.75 96 ALA B CA 1
ATOM 2729 C C . ALA B 1 96 ? -0.351 -22.406 -8.5 1 92.75 96 ALA B C 1
ATOM 2731 O O . ALA B 1 96 ? 0.512 -23.266 -8.695 1 92.75 96 ALA B O 1
ATOM 2732 N N . LEU B 1 97 ? -0.254 -21.453 -7.598 1 93.75 97 LEU B N 1
ATOM 2733 C CA . LEU B 1 97 ? 0.975 -21.297 -6.828 1 93.75 97 LEU B CA 1
ATOM 2734 C C . LEU B 1 97 ? 0.792 -21.797 -5.402 1 93.75 97 LEU B C 1
ATOM 2736 O O . LEU B 1 97 ? -0.312 -21.75 -4.855 1 93.75 97 LEU B O 1
ATOM 2740 N N . PRO B 1 98 ? 1.861 -22.219 -4.762 1 89.06 98 PRO B N 1
ATOM 2741 C CA . PRO B 1 98 ? 1.777 -22.594 -3.35 1 89.06 98 PRO B CA 1
ATOM 2742 C C . PRO B 1 98 ? 1.418 -21.422 -2.441 1 89.06 98 PRO B C 1
ATOM 2744 O O . PRO B 1 98 ? 1.633 -20.266 -2.811 1 89.06 98 PRO B O 1
ATOM 2747 N N . ALA B 1 99 ? 0.728 -21.625 -1.177 1 81.25 99 ALA B N 1
ATOM 2748 C CA . ALA B 1 99 ? 0.221 -20.641 -0.229 1 81.25 99 ALA B CA 1
ATOM 2749 C C . ALA B 1 99 ? 1.338 -19.719 0.25 1 81.25 99 ALA B C 1
ATOM 2751 O O . ALA B 1 99 ? 1.101 -18.547 0.534 1 81.25 99 ALA B O 1
ATOM 2752 N N . ALA B 1 100 ? 2.561 -19.703 0.185 1 81.19 100 ALA B N 1
ATOM 2753 C CA . ALA B 1 100 ? 3.652 -18.891 0.71 1 81.19 100 ALA B CA 1
ATOM 2754 C C . ALA B 1 100 ? 4.402 -18.188 -0.418 1 81.19 100 ALA B C 1
ATOM 2756 O O . ALA B 1 100 ? 5.453 -17.578 -0.191 1 81.19 100 ALA B O 1
ATOM 2757 N N . THR B 1 101 ? 3.783 -18.203 -1.493 1 90.44 101 THR B N 1
ATOM 2758 C CA . THR B 1 101 ? 4.402 -17.484 -2.605 1 90.44 101 THR B CA 1
ATOM 2759 C C . THR B 1 101 ? 4.246 -15.984 -2.439 1 90.44 101 THR B C 1
ATOM 2761 O O . THR B 1 101 ? 3.17 -15.5 -2.086 1 90.44 101 THR B O 1
ATOM 2764 N N . PRO B 1 102 ? 5.328 -15.242 -2.564 1 92.75 102 PRO B N 1
ATOM 2765 C CA . PRO B 1 102 ? 5.266 -13.789 -2.385 1 92.75 102 PRO B CA 1
ATOM 2766 C C . PRO B 1 102 ? 4.652 -13.07 -3.584 1 92.75 102 PRO B C 1
ATOM 2768 O O . PRO B 1 102 ? 5.262 -12.148 -4.137 1 92.75 102 PRO B O 1
ATOM 2771 N N . LEU B 1 103 ? 3.594 -13.461 -4.105 1 95.75 103 LEU B N 1
ATOM 2772 C CA . LEU B 1 103 ? 2.812 -12.805 -5.148 1 95.75 103 LEU B CA 1
ATOM 2773 C C . LEU B 1 103 ? 1.432 -12.414 -4.629 1 95.75 103 LEU B C 1
ATOM 2775 O O . LEU B 1 103 ? 0.674 -13.273 -4.168 1 95.75 103 LEU B O 1
ATOM 2779 N N . GLY B 1 104 ? 1.185 -11.188 -4.637 1 95.25 104 GLY B N 1
ATOM 2780 C CA . GLY B 1 104 ? -0.077 -10.711 -4.09 1 95.25 104 GLY B CA 1
ATOM 2781 C C . GLY B 1 104 ? -0.472 -9.344 -4.594 1 95.25 104 GLY B C 1
ATOM 2782 O O . GLY B 1 104 ? -0.188 -8.992 -5.742 1 95.25 104 GLY B O 1
ATOM 2783 N N . ALA B 1 105 ? -1.134 -8.617 -3.771 1 95.94 105 ALA B N 1
ATOM 2784 C CA . ALA B 1 105 ? -1.767 -7.355 -4.145 1 95.94 105 ALA B CA 1
ATOM 2785 C C . ALA B 1 105 ? -0.726 -6.328 -4.574 1 95.94 105 ALA B C 1
ATOM 2787 O O . ALA B 1 105 ? -0.984 -5.504 -5.457 1 95.94 105 ALA B O 1
ATOM 2788 N N . ALA B 1 106 ? 0.441 -6.355 -3.963 1 94.81 106 ALA B N 1
ATOM 2789 C CA . ALA B 1 106 ? 1.479 -5.375 -4.262 1 94.81 106 ALA B CA 1
ATOM 2790 C C . ALA B 1 106 ? 1.807 -5.355 -5.754 1 94.81 106 ALA B C 1
ATOM 2792 O O . ALA B 1 106 ? 2.117 -4.305 -6.312 1 94.81 106 ALA B O 1
ATOM 2793 N N . PHE B 1 107 ? 1.67 -6.492 -6.363 1 97.75 107 PHE B N 1
ATOM 2794 C CA . PHE B 1 107 ? 1.982 -6.582 -7.785 1 97.75 107 PHE B CA 1
ATOM 2795 C C . PHE B 1 107 ? 0.707 -6.664 -8.617 1 97.75 107 PHE B C 1
ATOM 2797 O O . PHE B 1 107 ? 0.651 -6.137 -9.727 1 97.75 107 PHE B O 1
ATOM 2804 N N . LEU B 1 108 ? -0.279 -7.293 -8.109 1 98.06 108 LEU B N 1
ATOM 2805 C CA . LEU B 1 108 ? -1.394 -7.719 -8.953 1 98.06 108 LEU B CA 1
ATOM 2806 C C . LEU B 1 108 ? -2.467 -6.641 -9.023 1 98.06 108 LEU B C 1
ATOM 2808 O O . LEU B 1 108 ? -3.348 -6.688 -9.883 1 98.06 108 LEU B O 1
ATOM 2812 N N . ARG B 1 109 ? -2.457 -5.68 -8.086 1 96.62 109 ARG B N 1
ATOM 2813 C CA . ARG B 1 109 ? -3.385 -4.562 -8.211 1 96.62 109 ARG B CA 1
ATOM 2814 C C . ARG B 1 109 ? -3.121 -3.771 -9.484 1 96.62 109 ARG B C 1
ATOM 2816 O O . ARG B 1 109 ? -2.045 -3.197 -9.656 1 96.62 109 ARG B O 1
ATOM 2823 N N . GLY B 1 110 ? -4.078 -3.773 -10.391 1 96.12 110 GLY B N 1
ATOM 2824 C CA . GLY B 1 110 ? -3.945 -3.021 -11.633 1 96.12 110 GLY B CA 1
ATOM 2825 C C . GLY B 1 110 ? -3.154 -3.758 -12.695 1 96.12 110 GLY B C 1
ATOM 2826 O O . GLY B 1 110 ? -2.871 -3.205 -13.758 1 96.12 110 GLY B O 1
ATOM 2827 N N . ALA B 1 111 ? -2.777 -4.91 -12.438 1 97.56 111 ALA B N 1
ATOM 2828 C CA . ALA B 1 111 ? -2.012 -5.688 -13.406 1 97.56 111 ALA B CA 1
ATOM 2829 C C . ALA B 1 111 ? -2.885 -6.109 -14.586 1 97.56 111 ALA B C 1
ATOM 2831 O O . ALA B 1 111 ? -4.078 -6.367 -14.422 1 97.56 111 ALA B O 1
ATOM 2832 N N . ARG B 1 112 ? -2.33 -6.168 -15.766 1 96.44 112 ARG B N 1
ATOM 2833 C CA . ARG B 1 112 ? -2.934 -6.863 -16.891 1 96.44 112 ARG B CA 1
ATOM 2834 C C . ARG B 1 112 ? -2.623 -8.352 -16.859 1 96.44 112 ARG B C 1
ATOM 2836 O O . ARG B 1 112 ? -1.455 -8.75 -16.859 1 96.44 112 ARG B O 1
ATOM 2843 N N . VAL B 1 113 ? -3.689 -9.117 -16.828 1 95.94 113 VAL B N 1
ATOM 2844 C CA . VAL B 1 113 ? -3.521 -10.555 -16.641 1 95.94 113 VAL B CA 1
ATOM 2845 C C . VAL B 1 113 ? -3.986 -11.297 -17.891 1 95.94 113 VAL B C 1
ATOM 2847 O O . VAL B 1 113 ? -5.047 -10.992 -18.438 1 95.94 113 VAL B O 1
ATOM 2850 N N . SER B 1 114 ? -3.154 -12.211 -18.344 1 94.06 114 SER B N 1
ATOM 2851 C CA . SER B 1 114 ? -3.479 -13.125 -19.438 1 94.06 114 SER B CA 1
ATOM 2852 C C . SER B 1 114 ? -3.342 -14.578 -19 1 94.06 114 SER B C 1
ATOM 2854 O O . SER B 1 114 ? -2.291 -14.984 -18.5 1 94.06 114 SER B O 1
ATOM 2856 N N . VAL B 1 115 ? -4.371 -15.336 -19.219 1 92.69 115 VAL B N 1
ATOM 2857 C CA . VAL B 1 115 ? -4.379 -16.75 -18.844 1 92.69 115 VAL B CA 1
ATOM 2858 C C . VAL B 1 115 ? -4.332 -17.625 -20.094 1 92.69 115 VAL B C 1
ATOM 2860 O O . VAL B 1 115 ? -5.039 -17.359 -21.062 1 92.69 115 VAL B O 1
ATOM 2863 N N . ALA B 1 116 ? -3.459 -18.578 -19.938 1 89.5 116 ALA B N 1
ATOM 2864 C CA . ALA B 1 116 ? -3.305 -19.484 -21.062 1 89.5 116 ALA B CA 1
ATOM 2865 C C . ALA B 1 116 ? -4.602 -20.25 -21.344 1 89.5 116 ALA B C 1
ATOM 2867 O O . ALA B 1 116 ? -5.297 -20.656 -20.406 1 89.5 116 ALA B O 1
ATOM 2868 N N . THR B 1 117 ? -4.895 -20.281 -22.625 1 84.44 117 THR B N 1
ATOM 2869 C CA . THR B 1 117 ? -6.023 -21.078 -23.078 1 84.44 117 THR B CA 1
ATOM 2870 C C . THR B 1 117 ? -5.555 -22.219 -23.984 1 84.44 117 THR B C 1
ATOM 2872 O O . THR B 1 117 ? -4.539 -22.094 -24.672 1 84.44 117 THR B O 1
ATOM 2875 N N . PRO B 1 118 ? -6.219 -23.297 -23.844 1 72.19 118 PRO B N 1
ATOM 2876 C CA . PRO B 1 118 ? -5.797 -24.5 -24.578 1 72.19 118 PRO B CA 1
ATOM 2877 C C . PRO B 1 118 ? -5.539 -24.219 -26.062 1 72.19 118 PRO B C 1
ATOM 2879 O O . PRO B 1 118 ? -4.535 -24.688 -26.609 1 72.19 118 PRO B O 1
ATOM 2882 N N . PRO B 1 119 ? -6.328 -23.516 -26.75 1 66.5 119 PRO B N 1
ATOM 2883 C CA . PRO B 1 119 ? -6.078 -23.375 -28.188 1 66.5 119 PRO B CA 1
ATOM 2884 C C . PRO B 1 119 ? -4.801 -22.594 -28.484 1 66.5 119 PRO B C 1
ATOM 2886 O O . PRO B 1 119 ? -4.215 -22.75 -29.562 1 66.5 119 PRO B O 1
ATOM 2889 N N . ALA B 1 120 ? -4.367 -21.797 -27.703 1 64.69 120 ALA B N 1
ATOM 2890 C CA . ALA B 1 120 ? -3.172 -21.016 -27.984 1 64.69 120 ALA B CA 1
ATOM 2891 C C . ALA B 1 120 ? -2.439 -20.641 -26.703 1 64.69 120 ALA B C 1
ATOM 2893 O O . ALA B 1 120 ? -2.344 -19.453 -26.359 1 64.69 120 ALA B O 1
ATOM 2894 N N . PRO B 1 121 ? -1.824 -21.625 -26.031 1 63.69 121 PRO B N 1
ATOM 2895 C CA . PRO B 1 121 ? -1.234 -21.375 -24.719 1 63.69 121 PRO B CA 1
ATOM 2896 C C . PRO B 1 121 ? -0.063 -20.406 -24.766 1 63.69 121 PRO B C 1
ATOM 2898 O O . PRO B 1 121 ? 0.201 -19.703 -23.797 1 63.69 121 PRO B O 1
ATOM 2901 N N . ASP B 1 122 ? 0.365 -20.297 -26.031 1 66.38 122 ASP B N 1
ATOM 2902 C CA . ASP B 1 122 ? 1.591 -19.516 -26.141 1 66.38 122 ASP B CA 1
ATOM 2903 C C . ASP B 1 122 ? 1.279 -18.016 -26.25 1 66.38 122 ASP B C 1
ATOM 2905 O O . ASP B 1 122 ? 2.18 -17.188 -26.172 1 66.38 122 ASP B O 1
ATOM 2909 N N . ARG B 1 123 ? 0.05 -17.703 -26.5 1 72.94 123 ARG B N 1
ATOM 2910 C CA . ARG B 1 123 ? -0.31 -16.297 -26.656 1 72.94 123 ARG B CA 1
ATOM 2911 C C . ARG B 1 123 ? 0.081 -15.492 -25.422 1 72.94 123 ARG B C 1
ATOM 2913 O O . ARG B 1 123 ? 0.447 -14.32 -25.516 1 72.94 123 ARG B O 1
ATOM 2920 N N . VAL B 1 124 ? 0.068 -16.141 -24.328 1 80.69 124 VAL B N 1
ATOM 2921 C CA . VAL B 1 124 ? 0.384 -15.438 -23.094 1 80.69 124 VAL B CA 1
ATOM 2922 C C . VAL B 1 124 ? 1.858 -15.039 -23.094 1 80.69 124 VAL B C 1
ATOM 2924 O O . VAL B 1 124 ? 2.234 -14.023 -22.5 1 80.69 124 VAL B O 1
ATOM 2927 N N . VAL B 1 125 ? 2.65 -15.688 -23.906 1 79.06 125 VAL B N 1
ATOM 2928 C CA . VAL B 1 125 ? 4.082 -15.422 -24 1 79.06 125 VAL B CA 1
ATOM 2929 C C . VAL B 1 125 ? 4.324 -14.156 -24.812 1 79.06 125 VAL B C 1
ATOM 2931 O O . VAL B 1 125 ? 5.309 -13.445 -24.594 1 79.06 125 VAL B O 1
ATOM 2934 N N . ASP B 1 126 ? 3.355 -13.93 -25.625 1 83.06 126 ASP B N 1
ATOM 2935 C CA . ASP B 1 126 ? 3.459 -12.711 -26.422 1 83.06 126 ASP B CA 1
ATOM 2936 C C . ASP B 1 126 ? 3.461 -11.469 -25.531 1 83.06 126 ASP B C 1
ATOM 2938 O O . ASP B 1 126 ? 4.137 -10.484 -25.828 1 83.06 126 ASP B O 1
ATOM 2942 N N . ASP B 1 127 ? 2.75 -11.539 -24.438 1 85.56 127 ASP B N 1
ATOM 2943 C CA . ASP B 1 127 ? 2.729 -10.414 -23.516 1 85.56 127 ASP B CA 1
ATOM 2944 C C . ASP B 1 127 ? 4.109 -10.18 -22.906 1 85.56 127 ASP B C 1
ATOM 2946 O O . ASP B 1 127 ? 4.52 -9.039 -22.703 1 85.56 127 ASP B O 1
ATOM 2950 N N . LEU B 1 128 ? 4.738 -11.234 -22.656 1 83.62 128 LEU B N 1
ATOM 2951 C CA . LEU B 1 128 ? 6.102 -11.148 -22.156 1 83.62 128 LEU B CA 1
ATOM 2952 C C . LEU B 1 128 ? 7.027 -10.523 -23.203 1 83.62 128 LEU B C 1
ATOM 2954 O O . LEU B 1 128 ? 7.781 -9.602 -22.891 1 83.62 128 LEU B O 1
ATOM 2958 N N . PHE B 1 129 ? 6.922 -11.016 -24.391 1 83.69 129 PHE B N 1
ATOM 2959 C CA . PHE B 1 129 ? 7.793 -10.547 -25.453 1 83.69 129 PHE B CA 1
ATOM 2960 C C . PHE B 1 129 ? 7.543 -9.07 -25.75 1 83.69 129 PHE B C 1
ATOM 2962 O O . PHE B 1 129 ? 8.484 -8.305 -25.953 1 83.69 129 PHE B O 1
ATOM 2969 N N . ASP B 1 130 ? 6.289 -8.711 -25.766 1 85.5 130 ASP B N 1
ATOM 2970 C CA . ASP B 1 130 ? 5.934 -7.312 -25.984 1 85.5 130 ASP B CA 1
ATOM 2971 C C . ASP B 1 130 ? 6.52 -6.414 -24.906 1 85.5 130 ASP B C 1
ATOM 2973 O O . ASP B 1 130 ? 6.953 -5.293 -25.188 1 85.5 130 ASP B O 1
ATOM 2977 N N . SER B 1 131 ? 6.531 -6.883 -23.703 1 86.06 131 SER B N 1
ATOM 2978 C CA . SER B 1 131 ? 7.008 -6.117 -22.562 1 86.06 131 SER B CA 1
ATOM 2979 C C . SER B 1 131 ? 8.508 -5.859 -22.656 1 86.06 131 SER B C 1
ATOM 2981 O O . SER B 1 131 ? 8.977 -4.777 -22.297 1 86.06 131 SER B O 1
ATOM 2983 N N . VAL B 1 132 ? 9.172 -6.77 -23.156 1 86.69 132 VAL B N 1
ATOM 2984 C CA . VAL B 1 132 ? 10.625 -6.645 -23.125 1 86.69 132 VAL B CA 1
ATOM 2985 C C . VAL B 1 132 ? 11.125 -6.074 -24.453 1 86.69 132 VAL B C 1
ATOM 2987 O O . VAL B 1 132 ? 12.281 -5.672 -24.562 1 86.69 132 VAL B O 1
ATOM 2990 N N . ALA B 1 133 ? 10.039 -5.953 -25.266 1 81.56 133 ALA B N 1
ATOM 2991 C CA . ALA B 1 133 ? 10.406 -5.445 -26.594 1 81.56 133 ALA B CA 1
ATOM 2992 C C . ALA B 1 133 ? 10.883 -3.998 -26.516 1 81.56 133 ALA B C 1
ATOM 2994 O O . ALA B 1 133 ? 10.25 -3.168 -25.859 1 81.56 133 ALA B O 1
ATOM 2995 N N . ASP B 1 134 ? 12.078 -3.709 -26.75 1 80.5 134 ASP B N 1
ATOM 2996 C CA . ASP B 1 134 ? 12.648 -2.375 -26.922 1 80.5 134 ASP B CA 1
ATOM 2997 C C . ASP B 1 134 ? 13.211 -1.854 -25.594 1 80.5 134 ASP B C 1
ATOM 2999 O O . ASP B 1 134 ? 13.492 -0.662 -25.453 1 80.5 134 ASP B O 1
ATOM 3003 N N . ALA B 1 135 ? 13.078 -2.707 -24.625 1 88.12 135 ALA B N 1
ATOM 3004 C CA . ALA B 1 135 ? 13.68 -2.293 -23.359 1 88.12 135 ALA B CA 1
ATOM 3005 C C . ALA B 1 135 ? 15.188 -2.164 -23.484 1 88.12 135 ALA B C 1
ATOM 3007 O O . ALA B 1 135 ? 15.836 -2.965 -24.156 1 88.12 135 ALA B O 1
ATOM 3008 N N . ASP B 1 136 ? 15.703 -1.169 -22.859 1 87.81 136 ASP B N 1
ATOM 3009 C CA . ASP B 1 136 ? 17.156 -0.982 -22.828 1 87.81 136 ASP B CA 1
ATOM 3010 C C . ASP B 1 136 ? 17.812 -1.965 -21.859 1 87.81 136 ASP B C 1
ATOM 3012 O O . ASP B 1 136 ? 18.984 -2.293 -22.016 1 87.81 136 ASP B O 1
ATOM 3016 N N . SER B 1 137 ? 17.078 -2.334 -20.906 1 90.38 137 SER B N 1
ATOM 3017 C CA . SER B 1 137 ? 17.562 -3.285 -19.906 1 90.38 137 SER B CA 1
ATOM 3018 C C . SER B 1 137 ? 16.469 -4.289 -19.531 1 90.38 137 SER B C 1
ATOM 3020 O O . SER B 1 137 ? 15.32 -3.916 -19.312 1 90.38 137 SER B O 1
ATOM 3022 N N . VAL B 1 138 ? 16.906 -5.551 -19.578 1 92.19 138 VAL B N 1
ATOM 3023 C CA . VAL B 1 138 ? 15.992 -6.625 -19.203 1 92.19 138 VAL B CA 1
ATOM 3024 C C . VAL B 1 138 ? 16.641 -7.523 -18.156 1 92.19 138 VAL B C 1
ATOM 3026 O O . VAL B 1 138 ? 17.766 -8.008 -18.359 1 92.19 138 VAL B O 1
ATOM 3029 N N . ARG B 1 139 ? 15.969 -7.66 -17.078 1 93.44 139 ARG B N 1
ATOM 3030 C CA . ARG B 1 139 ? 16.375 -8.594 -16.031 1 93.44 139 ARG B CA 1
ATOM 3031 C C . ARG B 1 139 ? 15.273 -9.617 -15.758 1 93.44 139 ARG B C 1
ATOM 3033 O O . ARG B 1 139 ? 14.094 -9.273 -15.758 1 93.44 139 ARG B O 1
ATOM 3040 N N . GLY B 1 140 ? 15.68 -10.836 -15.547 1 91.31 140 GLY B N 1
ATOM 3041 C CA . GLY B 1 140 ? 14.664 -11.859 -15.336 1 91.31 140 GLY B CA 1
ATOM 3042 C C . GLY B 1 140 ? 15.109 -12.961 -14.398 1 91.31 140 GLY B C 1
ATOM 3043 O O . GLY B 1 140 ? 16.312 -13.133 -14.156 1 91.31 140 GLY B O 1
ATOM 3044 N N . VAL B 1 141 ? 14.18 -13.578 -13.789 1 92.88 141 VAL B N 1
ATOM 3045 C CA . VAL B 1 141 ? 14.336 -14.781 -12.992 1 92.88 141 VAL B CA 1
ATOM 3046 C C . VAL B 1 141 ? 13.492 -15.914 -13.578 1 92.88 141 VAL B C 1
ATOM 3048 O O . VAL B 1 141 ? 12.312 -15.719 -13.875 1 92.88 141 VAL B O 1
ATOM 3051 N N . ALA B 1 142 ? 14.117 -17.047 -13.781 1 89.44 142 ALA B N 1
ATOM 3052 C CA . ALA B 1 142 ? 13.391 -18.188 -14.344 1 89.44 142 ALA B CA 1
ATOM 3053 C C . ALA B 1 142 ? 13.664 -19.453 -13.547 1 89.44 142 ALA B C 1
ATOM 3055 O O . ALA B 1 142 ? 14.664 -20.141 -13.797 1 89.44 142 ALA B O 1
ATOM 3056 N N . PRO B 1 143 ? 12.758 -19.766 -12.688 1 87.06 143 PRO B N 1
ATOM 3057 C CA . PRO B 1 143 ? 12.945 -21 -11.922 1 87.06 143 PRO B CA 1
ATOM 3058 C C . PRO B 1 143 ? 12.586 -22.25 -12.719 1 87.06 143 PRO B C 1
ATOM 3060 O O . PRO B 1 143 ? 12.844 -23.375 -12.273 1 87.06 143 PRO B O 1
ATOM 3063 N N . ALA B 1 144 ? 12.031 -22.078 -13.805 1 81.62 144 ALA B N 1
ATOM 3064 C CA . ALA B 1 144 ? 11.672 -23.203 -14.664 1 81.62 144 ALA B CA 1
ATOM 3065 C C . ALA B 1 144 ? 12.07 -22.938 -16.109 1 81.62 144 ALA B C 1
ATOM 3067 O O . ALA B 1 144 ? 12.07 -21.781 -16.562 1 81.62 144 ALA B O 1
ATOM 3068 N N . ALA B 1 145 ? 12.578 -23.906 -16.656 1 65.31 145 ALA B N 1
ATOM 3069 C CA . ALA B 1 145 ? 13.062 -23.812 -18.031 1 65.31 145 ALA B CA 1
ATOM 3070 C C . ALA B 1 145 ? 11.906 -23.891 -19.016 1 65.31 145 ALA B C 1
ATOM 3072 O O . ALA B 1 145 ? 11.109 -24.828 -18.984 1 65.31 145 ALA B O 1
ATOM 3073 N N . LEU B 1 146 ? 11.477 -22.734 -19.422 1 63.59 146 LEU B N 1
ATOM 3074 C CA . LEU B 1 146 ? 10.719 -22.891 -20.656 1 63.59 146 LEU B CA 1
ATOM 3075 C C . LEU B 1 146 ? 11.656 -22.922 -21.859 1 63.59 146 LEU B C 1
ATOM 3077 O O . LEU B 1 146 ? 11.789 -21.938 -22.578 1 63.59 146 LEU B O 1
ATOM 3081 N N . ALA B 1 147 ? 12.469 -23.906 -21.922 1 56.12 147 ALA B N 1
ATOM 3082 C CA . ALA B 1 147 ? 13.594 -24.016 -22.859 1 56.12 147 ALA B CA 1
ATOM 3083 C C . ALA B 1 147 ?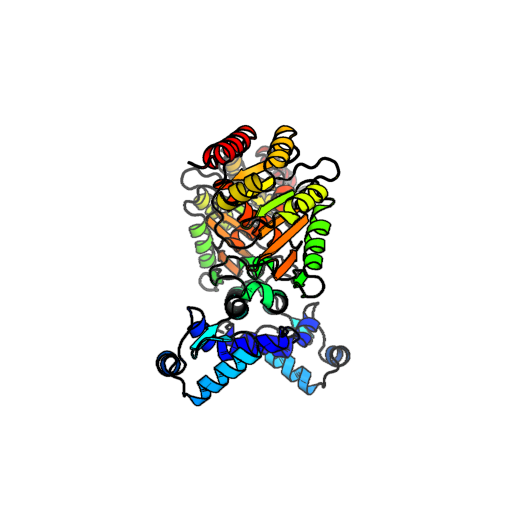 13.242 -23.422 -24.219 1 56.12 147 ALA B C 1
ATOM 3085 O O . ALA B 1 147 ? 14.055 -22.734 -24.828 1 56.12 147 ALA B O 1
ATOM 3086 N N . GLY B 1 148 ? 12.062 -23.766 -24.656 1 58.91 148 GLY B N 1
ATOM 3087 C CA . GLY B 1 148 ? 11.711 -23.297 -25.984 1 58.91 148 GLY B CA 1
ATOM 3088 C C . GLY B 1 148 ? 11.547 -21.781 -26.062 1 58.91 148 GLY B C 1
ATOM 3089 O O . GLY B 1 148 ? 11.656 -21.203 -27.141 1 58.91 148 GLY B O 1
ATOM 3090 N N . HIS B 1 149 ? 11.469 -21.266 -24.891 1 67.19 149 HIS B N 1
ATOM 3091 C CA . HIS B 1 149 ? 11.141 -19.844 -24.984 1 67.19 149 HIS B CA 1
ATOM 3092 C C . HIS B 1 149 ? 12.336 -18.969 -24.609 1 67.19 149 HIS B C 1
ATOM 3094 O O . HIS B 1 149 ? 12.312 -17.75 -24.812 1 67.19 149 HIS B O 1
ATOM 3100 N N . MET B 1 150 ? 13.336 -19.641 -24.156 1 65.56 150 MET B N 1
ATOM 3101 C CA . MET B 1 150 ? 14.484 -18.844 -23.734 1 65.56 150 MET B CA 1
ATOM 3102 C C . MET B 1 150 ? 15.133 -18.141 -24.922 1 65.56 150 MET B C 1
ATOM 3104 O O . MET B 1 150 ? 15.508 -16.969 -24.812 1 65.56 150 MET B O 1
ATOM 3108 N N . ALA B 1 151 ? 15.148 -18.953 -25.969 1 65.5 151 ALA B N 1
ATOM 3109 C CA . ALA B 1 151 ? 15.734 -18.359 -27.172 1 65.5 151 ALA B CA 1
ATOM 3110 C C . ALA B 1 151 ? 14.898 -17.172 -27.641 1 65.5 151 ALA B C 1
ATOM 3112 O O . ALA B 1 151 ? 15.438 -16.109 -27.984 1 65.5 151 ALA B O 1
ATOM 3113 N N . SER B 1 152 ? 13.664 -17.469 -27.656 1 70.25 152 SER B N 1
ATOM 3114 C CA . SER B 1 152 ? 12.766 -16.422 -28.094 1 70.25 152 SER B CA 1
ATOM 3115 C C . SER B 1 152 ? 12.82 -15.219 -27.156 1 70.25 152 SER B C 1
ATOM 3117 O O . SER B 1 152 ? 12.812 -14.07 -27.594 1 70.25 152 SER B O 1
ATOM 3119 N N . PHE B 1 153 ? 12.883 -15.43 -25.906 1 73.12 153 PHE B N 1
ATOM 3120 C CA . PHE B 1 153 ? 12.992 -14.367 -24.922 1 73.12 153 PHE B CA 1
ATOM 3121 C C . PHE B 1 153 ? 14.242 -13.523 -25.172 1 73.12 153 PHE B C 1
ATOM 3123 O O . PHE B 1 153 ? 14.18 -12.297 -25.203 1 73.12 153 PHE B O 1
ATOM 3130 N N . ARG B 1 154 ? 15.289 -14.195 -25.438 1 72.94 154 ARG B N 1
ATOM 3131 C CA . ARG B 1 154 ? 16.562 -13.5 -25.672 1 72.94 154 ARG B CA 1
ATOM 3132 C C . ARG B 1 154 ? 16.484 -12.641 -26.922 1 72.94 154 ARG B C 1
ATOM 3134 O O . ARG B 1 154 ? 16.969 -11.5 -26.922 1 72.94 154 ARG B O 1
ATOM 3141 N N . GLU B 1 155 ? 15.969 -13.172 -27.906 1 75.44 155 GLU B N 1
ATOM 3142 C CA . GLU B 1 155 ? 15.867 -12.453 -29.188 1 75.44 155 GLU B CA 1
ATOM 3143 C C . GLU B 1 155 ? 15.07 -11.164 -29.031 1 75.44 155 GLU B C 1
ATOM 3145 O O . GLU B 1 155 ? 15.445 -10.125 -29.578 1 75.44 155 GLU B O 1
ATOM 3150 N N . HIS B 1 156 ? 14.102 -11.203 -28.219 1 76.62 156 HIS B N 1
ATOM 3151 C CA . HIS B 1 156 ? 13.25 -10.039 -28.047 1 76.62 156 HIS B CA 1
ATOM 3152 C C . HIS B 1 156 ? 13.852 -9.07 -27.016 1 76.62 156 HIS B C 1
ATOM 3154 O O . HIS B 1 156 ? 13.672 -7.855 -27.125 1 76.62 156 HIS B O 1
ATOM 3160 N N . ALA B 1 157 ? 14.609 -9.617 -26.125 1 74.62 157 ALA B N 1
ATOM 3161 C CA . ALA B 1 157 ? 15.172 -8.812 -25.047 1 74.62 157 ALA B CA 1
ATOM 3162 C C . ALA B 1 157 ? 16.453 -8.117 -25.5 1 74.62 157 ALA B C 1
ATOM 3164 O O . ALA B 1 157 ? 16.953 -7.215 -24.812 1 74.62 157 ALA B O 1
ATOM 3165 N N . SER B 1 158 ? 17.016 -8.492 -26.578 1 74.94 158 SER B N 1
ATOM 3166 C CA . SER B 1 158 ? 18.312 -7.988 -27.016 1 74.94 158 SER B CA 1
ATOM 3167 C C . SER B 1 158 ? 18.156 -6.957 -28.125 1 74.94 158 SER B C 1
ATOM 3169 O O . SER B 1 158 ? 19.125 -6.641 -28.828 1 74.94 158 SER B O 1
ATOM 3171 N N . SER B 1 159 ? 16.938 -6.484 -28.188 1 67.38 159 SER B N 1
ATOM 3172 C CA . SER B 1 159 ? 16.766 -5.48 -29.234 1 67.38 159 SER B CA 1
ATOM 3173 C C . SER B 1 159 ? 17.656 -4.262 -28.984 1 67.38 159 SER B C 1
ATOM 3175 O O . SER B 1 159 ? 17.875 -3.881 -27.844 1 67.38 159 SER B O 1
ATOM 3177 N N . ASP B 1 160 ? 18.344 -3.811 -30 1 71.12 160 ASP B N 1
ATOM 3178 C CA . ASP B 1 160 ? 19.156 -2.604 -30.031 1 71.12 160 ASP B CA 1
ATOM 3179 C C . ASP B 1 160 ? 20.438 -2.791 -29.219 1 71.12 160 ASP B C 1
ATOM 3181 O O . ASP B 1 160 ? 20.922 -1.857 -28.578 1 71.12 160 ASP B O 1
ATOM 3185 N N . GLY B 1 161 ? 20.797 -4.012 -28.953 1 74.44 161 GLY B N 1
ATOM 3186 C CA . GLY B 1 161 ? 22.078 -4.27 -28.328 1 74.44 161 GLY B CA 1
ATOM 3187 C C . GLY B 1 161 ? 21.984 -4.488 -26.828 1 74.44 161 GLY B C 1
ATOM 3188 O O . GLY B 1 161 ? 23.016 -4.668 -26.156 1 74.44 161 GLY B O 1
ATOM 3189 N N . ALA B 1 162 ? 20.844 -4.41 -26.297 1 80.19 162 ALA B N 1
ATOM 3190 C CA . ALA B 1 162 ? 20.688 -4.664 -24.859 1 80.19 162 ALA B CA 1
ATOM 3191 C C . ALA B 1 162 ? 21.062 -6.102 -24.516 1 80.19 162 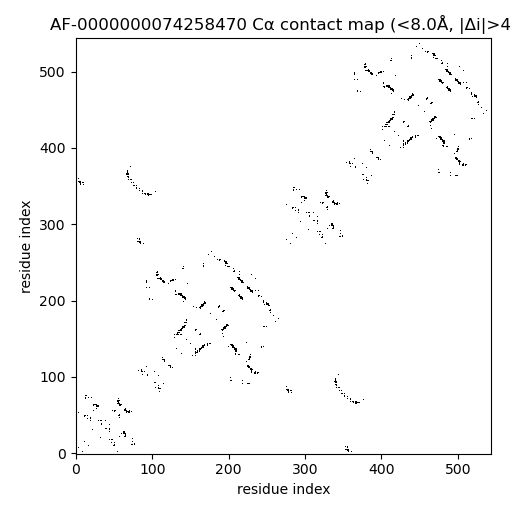ALA B C 1
ATOM 3193 O O . ALA B 1 162 ? 20.812 -7.023 -25.297 1 80.19 162 ALA B O 1
ATOM 3194 N N . VAL B 1 163 ? 21.828 -6.293 -23.375 1 84.44 163 VAL B N 1
ATOM 3195 C CA . VAL B 1 163 ? 22.219 -7.617 -22.906 1 84.44 163 VAL B CA 1
ATOM 3196 C C . VAL B 1 163 ? 21.344 -8.023 -21.719 1 84.44 163 VAL B C 1
ATOM 3198 O O . VAL B 1 163 ? 21.5 -7.5 -20.609 1 84.44 163 VAL B O 1
ATOM 3201 N N . PRO B 1 164 ? 20.453 -8.906 -21.953 1 89.44 164 PRO B N 1
ATOM 3202 C CA . PRO B 1 164 ? 19.594 -9.344 -20.859 1 89.44 164 PRO B CA 1
ATOM 3203 C C . PRO B 1 164 ? 20.359 -10.102 -19.781 1 89.44 164 PRO B C 1
ATOM 3205 O O . PRO B 1 164 ? 21.328 -10.797 -20.078 1 89.44 164 PRO B O 1
ATOM 3208 N N . GLU B 1 165 ? 19.953 -9.867 -18.578 1 91.62 165 GLU B N 1
ATOM 3209 C CA . GLU B 1 165 ? 20.469 -10.594 -17.422 1 91.62 165 GLU B CA 1
ATOM 3210 C C . GLU B 1 165 ? 19.422 -11.578 -16.875 1 91.62 165 GLU B C 1
ATOM 3212 O O . GLU B 1 165 ? 18.328 -11.18 -16.516 1 91.62 165 GLU B O 1
ATOM 3217 N N . LEU B 1 166 ? 19.812 -12.883 -16.875 1 90.06 166 LEU B N 1
ATOM 3218 C CA . LEU B 1 166 ? 18.875 -13.906 -16.438 1 90.06 166 LEU B CA 1
ATOM 3219 C C . LEU B 1 166 ? 19.422 -14.688 -15.25 1 90.06 166 LEU B C 1
ATOM 3221 O O . LEU B 1 166 ? 20.578 -15.086 -15.25 1 90.06 166 LEU B O 1
ATOM 3225 N N . HIS B 1 167 ? 18.641 -14.781 -14.242 1 93.19 167 HIS B N 1
ATOM 3226 C CA . HIS B 1 167 ? 18.938 -15.633 -13.094 1 93.19 167 HIS B CA 1
ATOM 3227 C C . HIS B 1 167 ? 18.156 -16.938 -13.164 1 93.19 167 HIS B C 1
ATOM 3229 O O . HIS B 1 167 ? 16.922 -16.938 -13.289 1 93.19 167 HIS B O 1
ATOM 3235 N N . VAL B 1 168 ? 18.859 -18.062 -13.109 1 91.31 168 VAL B N 1
ATOM 3236 C CA . VAL B 1 168 ? 18.219 -19.359 -13.18 1 91.31 168 VAL B CA 1
ATOM 3237 C C . VAL B 1 168 ? 18.703 -20.25 -12.039 1 91.31 168 VAL B C 1
ATOM 3239 O O . VAL B 1 168 ? 19.75 -19.984 -11.453 1 91.31 168 VAL B O 1
ATOM 3242 N N . THR B 1 169 ? 17.859 -21.266 -11.719 1 92.44 169 THR B N 1
ATOM 3243 C CA . THR B 1 169 ? 18.312 -22.266 -10.758 1 92.44 169 THR B CA 1
ATOM 3244 C C . THR B 1 169 ? 19.375 -23.172 -11.375 1 92.44 169 THR B C 1
ATOM 3246 O O . THR B 1 169 ? 19.469 -23.281 -12.602 1 92.44 169 THR B O 1
ATOM 3249 N N . PRO B 1 170 ? 20.141 -23.844 -10.516 1 91.56 170 PRO B N 1
ATOM 3250 C CA . PRO B 1 170 ? 21.094 -24.812 -11.047 1 91.56 170 PRO B CA 1
ATOM 3251 C C . PRO B 1 170 ? 20.438 -25.891 -11.898 1 91.56 170 PRO B C 1
ATOM 3253 O O . PRO B 1 170 ? 21.016 -26.328 -12.898 1 91.56 170 PRO B O 1
ATOM 3256 N N . ALA B 1 171 ? 19.281 -26.281 -11.523 1 88.88 171 ALA B N 1
ATOM 3257 C CA . ALA B 1 171 ? 18.547 -27.297 -12.289 1 88.88 171 ALA B CA 1
ATOM 3258 C C . ALA B 1 171 ? 18.203 -26.781 -13.68 1 88.88 171 ALA B C 1
ATOM 3260 O O . ALA B 1 171 ? 18.328 -27.5 -14.672 1 88.88 171 ALA B O 1
ATOM 3261 N N . VAL B 1 172 ? 17.766 -25.578 -13.719 1 87.5 172 VAL B N 1
ATOM 3262 C CA . VAL B 1 172 ? 17.422 -24.984 -15 1 87.5 172 VAL B CA 1
ATOM 3263 C C . VAL B 1 172 ? 18.672 -24.797 -15.852 1 87.5 172 VAL B C 1
ATOM 3265 O O . VAL B 1 172 ? 18.656 -25.031 -17.062 1 87.5 172 VAL B O 1
ATOM 3268 N N . LEU B 1 173 ? 19.734 -24.359 -15.234 1 88.44 173 LEU B N 1
ATOM 3269 C CA . LEU B 1 173 ? 21 -24.234 -15.945 1 88.44 173 LEU B CA 1
ATOM 3270 C C . LEU B 1 173 ? 21.406 -25.547 -16.594 1 88.44 173 LEU B C 1
ATOM 3272 O O . LEU B 1 173 ? 21.781 -25.578 -17.766 1 88.44 173 LEU B O 1
ATOM 3276 N N . ARG B 1 174 ? 21.281 -26.578 -15.828 1 87.69 174 ARG B N 1
ATOM 3277 C CA . ARG B 1 174 ? 21.625 -27.891 -16.359 1 87.69 174 ARG B CA 1
ATOM 3278 C C . ARG B 1 174 ? 20.734 -28.25 -17.531 1 87.69 174 ARG B C 1
ATOM 3280 O O . ARG B 1 174 ? 21.203 -28.812 -18.531 1 87.69 174 ARG B O 1
ATOM 3287 N N . GLN B 1 175 ? 19.547 -27.953 -17.453 1 83.5 175 GLN B N 1
ATOM 3288 C CA . GLN B 1 175 ? 18.609 -28.234 -18.516 1 83.5 175 GLN B CA 1
ATOM 3289 C C . GLN B 1 175 ? 18.938 -27.438 -19.781 1 83.5 175 GLN B C 1
ATOM 3291 O O . GLN B 1 175 ? 18.828 -27.938 -20.891 1 83.5 175 GLN B O 1
ATOM 3296 N N . VAL B 1 176 ? 19.25 -26.219 -19.578 1 79.38 176 VAL B N 1
ATOM 3297 C CA . VAL B 1 176 ? 19.609 -25.359 -20.703 1 79.38 176 VAL B CA 1
ATOM 3298 C C . VAL B 1 176 ? 20.859 -25.891 -21.391 1 79.38 176 VAL B C 1
ATOM 3300 O O . VAL B 1 176 ? 20.953 -25.906 -22.625 1 79.38 176 VAL B O 1
ATOM 3303 N N . VAL B 1 177 ? 21.812 -26.312 -20.594 1 81.94 177 VAL B N 1
ATOM 3304 C CA . VAL B 1 177 ? 23.047 -26.859 -21.125 1 81.94 177 VAL B CA 1
ATOM 3305 C C . VAL B 1 177 ? 22.75 -28.125 -21.922 1 81.94 177 VAL B C 1
ATOM 3307 O O . VAL B 1 177 ? 23.297 -28.344 -23.016 1 81.94 177 VAL B O 1
ATOM 3310 N N . GLU B 1 178 ? 21.875 -28.875 -21.438 1 81.31 178 GLU B N 1
ATOM 3311 C CA . GLU B 1 178 ? 21.531 -30.141 -22.094 1 81.31 178 GLU B CA 1
ATOM 3312 C C . GLU B 1 178 ? 20.859 -29.906 -23.438 1 81.31 178 GLU B C 1
ATOM 3314 O O . GLU B 1 178 ? 21.125 -30.625 -24.406 1 81.31 178 GLU B O 1
ATOM 3319 N N . VAL B 1 179 ? 20.016 -28.906 -23.531 1 76.56 179 VAL B N 1
ATOM 3320 C CA . VAL B 1 179 ? 19.203 -28.719 -24.719 1 76.56 179 VAL B CA 1
ATOM 3321 C C . VAL B 1 179 ? 19.906 -27.781 -25.688 1 76.56 179 VAL B C 1
ATOM 3323 O O . VAL B 1 179 ? 19.812 -27.938 -26.906 1 76.56 179 VAL B O 1
ATOM 3326 N N . ARG B 1 180 ? 20.578 -26.781 -25.125 1 79.25 180 ARG B N 1
ATOM 3327 C CA . ARG B 1 180 ? 21.141 -25.719 -25.969 1 79.25 180 ARG B CA 1
ATOM 3328 C C . ARG B 1 180 ? 22.531 -25.328 -25.484 1 79.25 180 ARG B C 1
ATOM 3330 O O . ARG B 1 180 ? 22.875 -24.141 -25.469 1 79.25 180 ARG B O 1
ATOM 3337 N N . GLY B 1 181 ? 23.219 -26.281 -25.109 1 74.75 181 GLY B N 1
ATOM 3338 C CA . GLY B 1 181 ? 24.5 -25.984 -24.5 1 74.75 181 GLY B CA 1
ATOM 3339 C C . GLY B 1 181 ? 25.422 -25.172 -25.391 1 74.75 181 GLY B C 1
ATOM 3340 O O . GLY B 1 181 ? 25.984 -24.172 -24.953 1 74.75 181 GLY B O 1
ATOM 3341 N N . GLY B 1 182 ? 25.531 -25.672 -26.609 1 77.94 182 GLY B N 1
ATOM 3342 C CA . GLY B 1 182 ? 26.406 -24.969 -27.531 1 77.94 182 GLY B CA 1
ATOM 3343 C C . GLY B 1 182 ? 26 -23.531 -27.766 1 77.94 182 GLY B C 1
ATOM 3344 O O . GLY B 1 182 ? 26.828 -22.625 -27.656 1 77.94 182 GLY B O 1
ATOM 3345 N N . ALA B 1 183 ? 24.797 -23.359 -27.984 1 79.25 183 ALA B N 1
ATOM 3346 C CA . ALA B 1 183 ? 24.266 -22.016 -28.234 1 79.25 183 ALA B CA 1
ATOM 3347 C C . ALA B 1 183 ? 24.406 -21.141 -26.984 1 79.25 183 ALA B C 1
ATOM 3349 O O . ALA B 1 183 ? 24.688 -19.953 -27.078 1 79.25 183 ALA B O 1
ATOM 3350 N N . ALA B 1 184 ? 24.234 -21.703 -25.859 1 78.56 184 ALA B N 1
ATOM 3351 C CA . ALA B 1 184 ? 24.344 -20.969 -24.609 1 78.56 184 ALA B CA 1
ATOM 3352 C C . ALA B 1 184 ? 25.766 -20.484 -24.375 1 78.56 184 ALA B C 1
ATOM 3354 O O . ALA B 1 184 ? 25.984 -19.328 -23.984 1 78.56 184 ALA B O 1
ATOM 3355 N N . VAL B 1 185 ? 26.656 -21.328 -24.672 1 80.38 185 VAL B N 1
ATOM 3356 C CA . VAL B 1 185 ? 28.062 -20.984 -24.5 1 80.38 185 VAL B CA 1
ATOM 3357 C C . VAL B 1 185 ? 28.422 -19.828 -25.422 1 80.38 185 VAL B C 1
ATOM 3359 O O . VAL B 1 185 ? 29.078 -18.859 -25 1 80.38 185 VAL B O 1
ATOM 3362 N N . GLU B 1 186 ? 28 -19.922 -26.578 1 84.12 186 GLU B N 1
ATOM 3363 C CA . GLU B 1 186 ? 28.328 -18.891 -27.562 1 84.12 186 GLU B CA 1
ATOM 3364 C C . GLU B 1 186 ? 27.719 -17.547 -27.188 1 84.12 186 GLU B C 1
ATOM 3366 O O . GLU B 1 186 ? 28.359 -16.5 -27.297 1 84.12 186 GLU B O 1
ATOM 3371 N N . SER B 1 187 ? 26.5 -17.594 -26.797 1 82.62 187 SER B N 1
ATOM 3372 C CA . SER B 1 187 ? 25.828 -16.359 -26.391 1 82.62 187 SER B CA 1
ATOM 3373 C C . SER B 1 187 ? 26.531 -15.719 -25.203 1 82.62 187 SER B C 1
ATOM 3375 O O . SER B 1 187 ? 26.641 -14.492 -25.141 1 82.62 187 SER B O 1
ATOM 3377 N N . LEU B 1 188 ? 27.031 -16.469 -24.281 1 83.94 188 LEU B N 1
ATOM 3378 C CA . LEU B 1 188 ? 27.75 -15.969 -23.109 1 83.94 188 LEU B CA 1
ATOM 3379 C C . LEU B 1 188 ? 29.094 -15.367 -23.5 1 83.94 188 LEU B C 1
ATOM 3381 O O . LEU B 1 188 ? 29.453 -14.281 -23.031 1 83.94 188 LEU B O 1
ATOM 3385 N N . ARG B 1 189 ? 29.719 -15.992 -24.391 1 84.06 189 ARG B N 1
ATOM 3386 C CA . ARG B 1 189 ? 31.031 -15.523 -24.828 1 84.06 189 ARG B CA 1
ATOM 3387 C C . ARG B 1 189 ? 30.922 -14.203 -25.578 1 84.0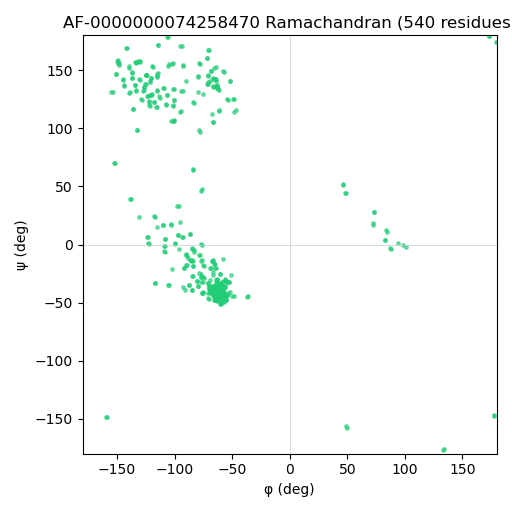6 189 ARG B C 1
ATOM 3389 O O . ARG B 1 189 ? 31.766 -13.328 -25.438 1 84.06 189 ARG B O 1
ATOM 3396 N N . ARG B 1 190 ? 29.891 -14.062 -26.297 1 85.81 190 ARG B N 1
ATOM 3397 C CA . ARG B 1 190 ? 29.688 -12.867 -27.109 1 85.81 190 ARG B CA 1
ATOM 3398 C C . ARG B 1 190 ? 29.094 -11.734 -26.281 1 85.81 190 ARG B C 1
ATOM 3400 O O . ARG B 1 190 ? 28.906 -10.625 -26.781 1 85.81 190 ARG B O 1
ATOM 3407 N N . GLY B 1 191 ? 28.766 -12.016 -25.109 1 84.12 191 GLY B N 1
ATOM 3408 C CA . GLY B 1 191 ? 28.188 -10.992 -24.25 1 84.12 191 GLY B CA 1
ATOM 3409 C C . GLY B 1 191 ? 26.75 -10.641 -24.625 1 84.12 191 GLY B C 1
ATOM 3410 O O . GLY B 1 191 ? 26.328 -9.492 -24.469 1 84.12 191 GLY B O 1
ATOM 3411 N N . GLU B 1 192 ? 26.047 -11.586 -25.203 1 84.5 192 GLU B N 1
ATOM 3412 C CA . GLU B 1 192 ? 24.656 -11.367 -25.625 1 84.5 192 GLU B CA 1
ATOM 3413 C C . GLU B 1 192 ? 23.672 -11.68 -24.516 1 84.5 192 GLU B C 1
ATOM 3415 O O . GLU B 1 192 ? 22.484 -11.359 -24.609 1 84.5 192 GLU B O 1
ATOM 3420 N N . LEU B 1 193 ? 24.25 -12.305 -23.516 1 86.31 193 LEU B N 1
ATOM 3421 C CA . LEU B 1 193 ? 23.453 -12.727 -22.375 1 86.31 193 LEU B CA 1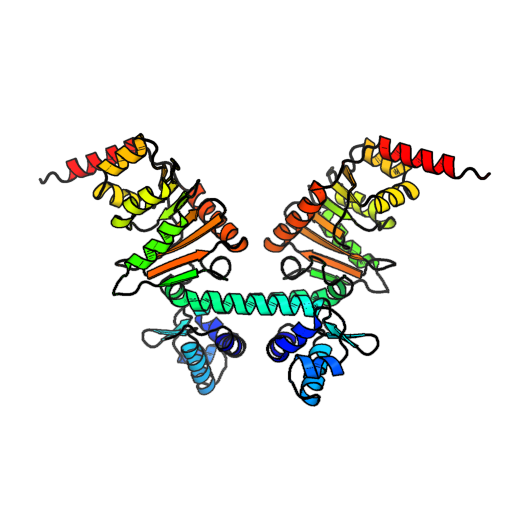
ATOM 3422 C C . LEU B 1 193 ? 24.312 -12.82 -21.109 1 86.31 193 LEU B C 1
ATOM 3424 O O . LEU B 1 193 ? 25.453 -13.281 -21.156 1 86.31 193 LEU B O 1
ATOM 3428 N N . ASP B 1 194 ? 23.812 -12.242 -20.078 1 90.88 194 ASP B N 1
ATOM 3429 C CA . ASP B 1 194 ? 24.406 -12.477 -18.766 1 90.88 194 ASP B CA 1
ATOM 3430 C C . ASP B 1 194 ? 23.578 -13.477 -17.969 1 90.88 194 ASP B C 1
ATOM 3432 O O . ASP B 1 194 ? 22.406 -13.25 -17.703 1 90.88 194 ASP B O 1
ATOM 3436 N N . LEU B 1 195 ? 24.25 -14.555 -17.625 1 90.69 195 LEU B N 1
ATOM 3437 C CA . LEU B 1 195 ? 23.547 -15.625 -16.906 1 90.69 195 LEU B CA 1
ATOM 3438 C C . LEU B 1 195 ? 24.078 -15.758 -15.484 1 90.69 195 LEU B C 1
ATOM 3440 O O . LEU B 1 195 ? 25.297 -15.758 -15.258 1 90.69 195 LEU B O 1
ATOM 3444 N N . LEU B 1 196 ? 23.172 -15.727 -14.555 1 94.62 196 LEU B N 1
ATOM 3445 C CA . LEU B 1 196 ? 23.484 -16.016 -13.164 1 94.62 196 LEU B CA 1
ATOM 3446 C C . LEU B 1 196 ? 22.766 -17.266 -12.695 1 94.62 196 LEU B C 1
ATOM 3448 O O . LEU B 1 196 ? 21.688 -17.609 -13.195 1 94.62 196 LEU B O 1
ATOM 3452 N N . SER B 1 197 ? 23.469 -17.984 -11.789 1 95.19 197 SER B N 1
ATOM 3453 C CA . SER B 1 197 ? 22.859 -19.203 -11.25 1 95.19 197 SER B CA 1
ATOM 3454 C C . SER B 1 197 ? 22.859 -19.188 -9.727 1 95.19 197 SER B C 1
ATOM 3456 O O . SER B 1 197 ? 23.828 -18.781 -9.094 1 95.19 197 SER B O 1
ATOM 3458 N N . GLY B 1 198 ? 21.75 -19.516 -9.156 1 95.88 198 GLY B N 1
ATOM 3459 C CA . GLY B 1 198 ? 21.547 -19.594 -7.719 1 95.88 198 GLY B CA 1
ATOM 3460 C C . GLY B 1 198 ? 20.125 -19.984 -7.34 1 95.88 198 GLY B C 1
ATOM 3461 O O . GLY B 1 198 ? 19.281 -20.203 -8.211 1 95.88 198 GLY B O 1
ATOM 3462 N N . PRO B 1 199 ? 19.922 -20.188 -6.035 1 95.19 199 PRO B N 1
ATOM 3463 C CA . PRO B 1 199 ? 18.578 -20.562 -5.594 1 95.19 199 PRO B CA 1
ATOM 3464 C C . PRO B 1 199 ? 17.547 -19.469 -5.844 1 95.19 199 PRO B C 1
ATOM 3466 O O . PRO B 1 199 ? 17.859 -18.281 -5.742 1 95.19 199 PRO B O 1
ATOM 3469 N N . VAL B 1 200 ? 16.344 -19.891 -6.219 1 93.5 200 VAL B N 1
ATOM 3470 C CA . VAL B 1 200 ? 15.188 -19.016 -6.383 1 93.5 200 VAL B CA 1
ATOM 3471 C C . VAL B 1 200 ? 14.094 -19.422 -5.395 1 93.5 200 VAL B C 1
ATOM 3473 O O . VAL B 1 200 ? 13.594 -20.547 -5.43 1 93.5 200 VAL B O 1
ATOM 3476 N N . PRO B 1 201 ? 13.641 -18.5 -4.539 1 92.62 201 PRO B N 1
ATOM 3477 C CA . PRO B 1 201 ? 12.758 -18.859 -3.428 1 92.62 201 PRO B CA 1
ATOM 3478 C C . PRO B 1 201 ? 11.281 -18.875 -3.826 1 92.62 201 PRO B C 1
ATOM 3480 O O . PRO B 1 201 ? 10.406 -18.922 -2.961 1 92.62 201 PRO B O 1
ATOM 3483 N N . PHE B 1 202 ? 10.953 -18.766 -5.027 1 93.25 202 PHE B N 1
ATOM 3484 C CA . PHE B 1 202 ? 9.562 -18.812 -5.473 1 93.25 202 PHE B CA 1
ATOM 3485 C C . PHE B 1 202 ? 9.445 -19.578 -6.789 1 93.25 202 PHE B C 1
ATOM 3487 O O . PHE B 1 202 ? 10.445 -19.828 -7.461 1 93.25 202 PHE B O 1
ATOM 3494 N N . ASP B 1 203 ? 8.219 -19.891 -7.188 1 91.5 203 ASP B N 1
ATOM 3495 C CA . ASP B 1 203 ? 7.98 -20.828 -8.281 1 91.5 203 ASP B CA 1
ATOM 3496 C C . ASP B 1 203 ? 7.441 -20.109 -9.516 1 91.5 203 ASP B C 1
ATOM 3498 O O . ASP B 1 203 ? 6.812 -20.719 -10.375 1 91.5 203 ASP B O 1
ATOM 3502 N N . PHE B 1 204 ? 7.578 -18.859 -9.555 1 93.88 204 PHE B N 1
ATOM 3503 C CA . PHE B 1 204 ? 7.148 -18.125 -10.734 1 93.88 204 PHE B CA 1
ATOM 3504 C C . PHE B 1 204 ? 8.328 -17.391 -11.375 1 93.88 204 PHE B C 1
ATOM 3506 O O . PHE B 1 204 ? 9.336 -17.125 -10.711 1 93.88 204 PHE B O 1
ATOM 3513 N N . GLY B 1 205 ? 8.195 -17.172 -12.664 1 92.88 205 GLY B N 1
ATOM 3514 C CA . GLY B 1 205 ? 9.156 -16.312 -13.336 1 92.88 205 GLY B CA 1
ATOM 3515 C C . GLY B 1 205 ? 8.898 -14.844 -13.109 1 92.88 205 GLY B C 1
ATOM 3516 O O . GLY B 1 205 ? 7.754 -14.438 -12.883 1 92.88 205 GLY B O 1
ATOM 3517 N N . LEU B 1 206 ? 9.883 -14.047 -13.234 1 95.06 206 LEU B N 1
ATOM 3518 C CA . LEU B 1 206 ? 9.812 -12.602 -13.016 1 95.06 206 LEU B CA 1
ATOM 3519 C C . LEU B 1 206 ? 10.719 -11.867 -14 1 95.06 206 LEU B C 1
ATOM 3521 O O . LEU B 1 206 ? 11.828 -12.312 -14.281 1 95.06 206 LEU B O 1
ATOM 3525 N N . TRP B 1 207 ? 10.211 -10.789 -14.547 1 93.31 207 TRP B N 1
ATOM 3526 C CA . TRP B 1 207 ? 11.109 -9.969 -15.359 1 93.31 207 TRP B CA 1
ATOM 3527 C C . TRP B 1 207 ? 10.859 -8.484 -15.125 1 93.31 207 TRP B C 1
ATOM 3529 O O . TRP B 1 207 ? 9.773 -8.094 -14.672 1 93.31 207 TRP B O 1
ATOM 3539 N N . LEU B 1 208 ? 11.867 -7.715 -15.312 1 95.88 208 LEU B N 1
ATOM 3540 C CA . LEU B 1 208 ? 11.852 -6.258 -15.297 1 95.88 208 LEU B CA 1
ATOM 3541 C C . LEU B 1 208 ? 12.352 -5.699 -16.625 1 95.88 208 LEU B C 1
ATOM 3543 O O . LEU B 1 208 ? 13.414 -6.09 -17.109 1 95.88 208 LEU B O 1
ATOM 3547 N N . ALA B 1 209 ? 11.539 -4.973 -17.281 1 94.94 209 ALA B N 1
ATOM 3548 C CA . ALA B 1 209 ? 11.93 -4.234 -18.469 1 94.94 209 ALA B CA 1
ATOM 3549 C C . ALA B 1 209 ? 12.172 -2.762 -18.156 1 94.94 209 ALA B C 1
ATOM 3551 O O . ALA B 1 209 ? 11.219 -1.983 -18.031 1 94.94 209 ALA B O 1
ATOM 3552 N N . ASP B 1 210 ? 13.391 -2.406 -18.141 1 89.56 210 ASP B N 1
ATOM 3553 C CA . ASP B 1 210 ? 13.758 -1.073 -17.672 1 89.56 210 ASP B CA 1
ATOM 3554 C C . ASP B 1 210 ? 13.102 -0.759 -16.328 1 89.56 210 ASP B C 1
ATOM 3556 O O . ASP B 1 210 ? 12.898 -1.654 -15.516 1 89.56 210 ASP B O 1
ATOM 3560 N N . ASP B 1 211 ? 12.938 0.365 -15.953 1 84.69 211 ASP B N 1
ATOM 3561 C CA . ASP B 1 211 ? 12.164 0.8 -14.797 1 84.69 211 ASP B CA 1
ATOM 3562 C C . ASP B 1 211 ? 10.758 1.223 -15.195 1 84.69 211 ASP B C 1
ATOM 3564 O O . ASP B 1 211 ? 10.156 2.094 -14.562 1 84.69 211 ASP B O 1
ATOM 3568 N N . ALA B 1 212 ? 10.312 0.461 -16.25 1 92.38 212 ALA B N 1
ATOM 3569 C CA . ALA B 1 212 ? 9.055 0.926 -16.828 1 92.38 212 ALA B CA 1
ATOM 3570 C C . ALA B 1 212 ? 7.957 -0.124 -16.672 1 92.38 212 ALA B C 1
ATOM 3572 O O . ALA B 1 212 ? 6.777 0.215 -16.547 1 92.38 212 ALA B O 1
ATOM 3573 N N . GLU B 1 213 ? 8.398 -1.427 -16.734 1 96.19 213 GLU B N 1
ATOM 3574 C CA . GLU B 1 213 ? 7.406 -2.494 -16.672 1 96.19 213 GLU B CA 1
ATOM 3575 C C . GLU B 1 213 ? 7.996 -3.762 -16.047 1 96.19 213 GLU B C 1
ATOM 3577 O O . GLU B 1 213 ? 9.195 -4.016 -16.172 1 96.19 213 GLU B O 1
ATOM 3582 N N . ALA B 1 214 ? 7.148 -4.457 -15.352 1 97.25 214 ALA B N 1
ATOM 3583 C CA . ALA B 1 214 ? 7.52 -5.754 -14.789 1 97.25 214 ALA B CA 1
ATOM 3584 C C . ALA B 1 214 ? 6.449 -6.801 -15.078 1 97.25 214 ALA B C 1
ATOM 3586 O O . ALA B 1 214 ? 5.297 -6.461 -15.359 1 97.25 214 ALA B O 1
ATOM 3587 N N . GLY B 1 215 ? 6.859 -8.039 -15.047 1 96.31 215 GLY B N 1
ATOM 3588 C CA . GLY B 1 215 ? 5.906 -9.117 -15.273 1 96.31 215 GLY B CA 1
ATOM 3589 C C . GLY B 1 215 ? 6.25 -10.391 -14.531 1 96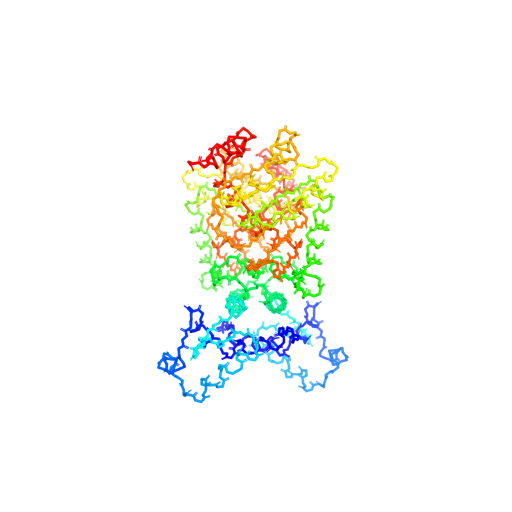.31 215 GLY B C 1
ATOM 3590 O O . GLY B 1 215 ? 7.375 -10.555 -14.055 1 96.31 215 GLY B O 1
ATOM 3591 N N . VAL B 1 216 ? 5.211 -11.211 -14.352 1 96.38 216 VAL B N 1
ATOM 3592 C CA . VAL B 1 216 ? 5.375 -12.547 -13.781 1 96.38 216 VAL B CA 1
ATOM 3593 C C . VAL B 1 216 ? 4.793 -13.594 -14.727 1 96.38 216 VAL B C 1
ATOM 3595 O O . VAL B 1 216 ? 3.818 -13.328 -15.43 1 96.38 216 VAL B O 1
ATOM 3598 N N . VAL B 1 217 ? 5.434 -14.727 -14.734 1 92.88 217 VAL B N 1
ATOM 3599 C CA . VAL B 1 217 ? 4.918 -15.875 -15.469 1 92.88 217 VAL B CA 1
ATOM 3600 C C . VAL B 1 217 ? 4.727 -17.062 -14.508 1 92.88 217 VAL B C 1
ATOM 3602 O O . VAL B 1 217 ? 5.629 -17.391 -13.742 1 92.88 217 VAL B O 1
ATOM 3605 N N . VAL B 1 218 ? 3.549 -17.531 -14.469 1 93.12 218 VAL B N 1
ATOM 3606 C CA . VAL B 1 218 ? 3.238 -18.719 -13.664 1 93.12 218 VAL B CA 1
ATOM 3607 C C . VAL B 1 218 ? 3.17 -19.953 -14.562 1 93.12 218 VAL B C 1
ATOM 3609 O O . VAL B 1 218 ? 2.525 -19.922 -15.617 1 93.12 218 VAL B O 1
ATOM 3612 N N . TYR B 1 219 ? 3.852 -20.969 -14.031 1 88.88 219 TYR B N 1
ATOM 3613 C CA . TYR B 1 219 ? 4.02 -22.172 -14.844 1 88.88 219 TYR B CA 1
ATOM 3614 C C . TYR B 1 219 ? 3.049 -23.266 -14.406 1 88.88 219 TYR B C 1
ATOM 3616 O O . TYR B 1 219 ? 2.504 -23.219 -13.297 1 88.88 219 TYR B O 1
ATOM 3624 N N . THR B 1 220 ? 2.756 -24.172 -15.336 1 85.31 220 THR B N 1
ATOM 3625 C CA . THR B 1 220 ? 2.184 -25.484 -15.031 1 85.31 220 THR B CA 1
ATOM 3626 C C . THR B 1 220 ? 3.23 -26.578 -15.203 1 85.31 220 THR B C 1
ATOM 3628 O O . THR B 1 220 ? 4.395 -26.297 -15.484 1 85.31 220 THR B O 1
ATOM 3631 N N . ASP B 1 221 ? 2.805 -27.812 -14.914 1 78.88 221 ASP B N 1
ATOM 3632 C CA . ASP B 1 221 ? 3.723 -28.922 -15.109 1 78.88 221 ASP B CA 1
ATOM 3633 C C . ASP B 1 221 ? 4.156 -29.031 -16.562 1 78.88 221 ASP B C 1
ATOM 3635 O O . ASP B 1 221 ? 5.262 -29.5 -16.859 1 78.88 221 ASP B O 1
ATOM 3639 N N . THR B 1 222 ? 3.303 -28.531 -17.453 1 74.81 222 THR B N 1
ATOM 3640 C CA . THR B 1 222 ? 3.572 -28.766 -18.875 1 74.81 222 THR B CA 1
ATOM 3641 C C . THR B 1 222 ? 3.684 -27.438 -19.625 1 74.81 222 THR B C 1
ATOM 3643 O O . THR B 1 222 ? 3.834 -27.438 -20.859 1 74.81 222 THR B O 1
ATOM 3646 N N . GLY B 1 223 ? 3.557 -26.438 -18.969 1 80.62 223 GLY B N 1
ATOM 3647 C CA . GLY B 1 223 ? 3.596 -25.188 -19.703 1 80.62 223 GLY B CA 1
ATOM 3648 C C . GLY B 1 223 ? 3.367 -23.984 -18.812 1 80.62 223 GLY B C 1
ATOM 3649 O O . GLY B 1 223 ? 3.879 -23.922 -17.688 1 80.62 223 GLY B O 1
ATOM 3650 N N . ILE B 1 224 ? 2.688 -22.969 -19.516 1 87.19 224 ILE B N 1
ATOM 3651 C CA . ILE B 1 224 ? 2.459 -21.703 -18.828 1 87.19 224 ILE B CA 1
ATOM 3652 C C . ILE B 1 224 ? 0.984 -21.578 -18.453 1 87.19 224 ILE B C 1
ATOM 3654 O O . ILE B 1 224 ? 0.103 -21.812 -19.281 1 87.19 224 ILE B O 1
ATOM 3658 N N . ARG B 1 225 ? 0.739 -21.281 -17.188 1 91.25 225 ARG B N 1
ATOM 3659 C CA . ARG B 1 225 ? -0.617 -21.016 -16.719 1 91.25 225 ARG B CA 1
ATOM 3660 C C . ARG B 1 225 ? -1.096 -19.641 -17.156 1 91.25 225 ARG B C 1
ATOM 3662 O O . ARG B 1 225 ? -2.26 -19.469 -17.516 1 91.25 225 ARG B O 1
ATOM 3669 N N . GLY B 1 226 ? -0.155 -18.688 -17.047 1 92.94 226 GLY B N 1
ATOM 3670 C CA . GLY B 1 226 ? -0.5 -17.328 -17.422 1 92.94 226 GLY B CA 1
ATOM 3671 C C . GLY B 1 226 ? 0.595 -16.328 -17.094 1 92.94 226 GLY B C 1
ATOM 3672 O O . GLY B 1 226 ? 1.674 -16.703 -16.641 1 92.94 226 GLY B O 1
ATOM 3673 N N . VAL B 1 227 ? 0.241 -15.047 -17.469 1 94.44 227 VAL B N 1
ATOM 3674 C CA . VAL B 1 227 ? 1.184 -13.938 -17.297 1 94.44 227 VAL B CA 1
ATOM 3675 C C . VAL B 1 227 ? 0.46 -12.719 -16.734 1 94.44 227 VAL B C 1
ATOM 3677 O O . VAL B 1 227 ? -0.725 -12.516 -17.016 1 94.44 227 VAL B O 1
ATOM 3680 N N . ALA B 1 228 ? 1.11 -12.008 -15.906 1 96.75 228 ALA B N 1
ATOM 3681 C CA . ALA B 1 228 ? 0.646 -10.703 -15.438 1 96.75 228 ALA B CA 1
ATOM 3682 C C . ALA B 1 228 ? 1.712 -9.633 -15.648 1 96.75 228 ALA B C 1
ATOM 3684 O O . ALA B 1 228 ? 2.896 -9.875 -15.398 1 96.75 228 ALA B O 1
ATOM 3685 N N . VAL B 1 229 ? 1.306 -8.492 -16.141 1 96.94 229 VAL B N 1
ATOM 3686 C CA . VAL B 1 229 ? 2.211 -7.375 -16.391 1 96.94 229 VAL B CA 1
ATOM 3687 C C . VAL B 1 229 ? 1.702 -6.125 -15.672 1 96.94 229 VAL B C 1
ATOM 3689 O O . VAL B 1 229 ? 0.493 -5.887 -15.617 1 96.94 229 VAL B O 1
ATOM 3692 N N . ASN B 1 230 ? 2.547 -5.418 -15.094 1 97.75 230 ASN B N 1
ATOM 3693 C CA . ASN B 1 230 ? 2.193 -4.219 -14.344 1 97.75 230 ASN B CA 1
ATOM 3694 C C . ASN B 1 230 ? 3.26 -3.135 -14.484 1 97.75 230 ASN B C 1
ATOM 3696 O O . ASN B 1 230 ? 4.453 -3.439 -14.555 1 97.75 230 ASN B O 1
ATOM 3700 N N . ASP B 1 231 ? 2.863 -1.903 -14.578 1 96.62 231 ASP B N 1
ATOM 3701 C CA . ASP B 1 231 ? 3.811 -0.801 -14.719 1 96.62 231 ASP B CA 1
ATOM 3702 C C . ASP B 1 231 ? 3.625 0.229 -13.609 1 96.62 231 ASP B C 1
ATOM 3704 O O . ASP B 1 231 ? 4.211 1.312 -13.656 1 96.62 231 ASP B O 1
ATOM 3708 N N . ALA B 1 232 ? 2.762 -0.104 -12.664 1 95.75 232 ALA B N 1
ATOM 3709 C CA . ALA B 1 232 ? 2.559 0.799 -11.531 1 95.75 232 ALA B CA 1
ATOM 3710 C C . ALA B 1 232 ? 3.797 0.854 -10.648 1 95.75 232 ALA B C 1
ATOM 3712 O O . ALA B 1 232 ? 4.52 -0.137 -10.516 1 95.75 232 ALA B O 1
ATOM 3713 N N . GLY B 1 233 ? 4.07 1.972 -10 1 92.81 233 GLY B N 1
ATOM 3714 C CA . GLY B 1 233 ? 5.246 2.184 -9.172 1 92.81 233 GLY B CA 1
ATOM 3715 C C . GLY B 1 233 ? 5.402 1.139 -8.078 1 92.81 233 GLY B C 1
ATOM 3716 O O . GLY B 1 233 ? 6.492 0.6 -7.883 1 92.81 233 GLY B O 1
ATOM 3717 N N . GLU B 1 234 ? 4.297 0.888 -7.379 1 91.81 234 GLU B N 1
ATOM 3718 C CA . GLU B 1 234 ? 4.344 -0.089 -6.293 1 91.81 234 GLU B CA 1
ATOM 3719 C C . GLU B 1 234 ? 4.695 -1.479 -6.816 1 91.81 234 GLU B C 1
ATOM 3721 O O . GLU B 1 234 ? 5.461 -2.211 -6.184 1 91.81 234 GLU B O 1
ATOM 3726 N N . ALA B 1 235 ? 4.141 -1.848 -7.914 1 96.75 235 ALA B N 1
ATOM 3727 C CA . ALA B 1 235 ? 4.43 -3.143 -8.523 1 96.75 235 ALA B CA 1
ATOM 3728 C C . ALA B 1 235 ? 5.895 -3.24 -8.945 1 96.75 235 ALA B C 1
ATOM 3730 O O . ALA B 1 235 ? 6.535 -4.27 -8.734 1 96.75 235 ALA B O 1
ATOM 3731 N N . LEU B 1 236 ? 6.41 -2.166 -9.484 1 96.5 236 LEU B N 1
ATOM 3732 C CA . LEU B 1 236 ? 7.809 -2.137 -9.906 1 96.5 236 LEU B CA 1
ATOM 3733 C C . LEU B 1 236 ? 8.742 -2.238 -8.703 1 96.5 236 LEU B C 1
ATOM 3735 O O . LEU B 1 236 ? 9.75 -2.949 -8.75 1 96.5 236 LEU B O 1
ATOM 3739 N N . ALA B 1 237 ? 8.375 -1.519 -7.684 1 93 237 ALA B N 1
ATOM 3740 C CA . ALA B 1 237 ? 9.188 -1.588 -6.469 1 93 237 ALA B CA 1
ATOM 3741 C C . ALA B 1 237 ? 9.211 -3.006 -5.906 1 93 237 ALA B C 1
ATOM 3743 O O . ALA B 1 237 ? 10.266 -3.502 -5.504 1 93 237 ALA B O 1
ATOM 3744 N N . TRP B 1 238 ? 8.086 -3.623 -5.895 1 95.19 238 TRP B N 1
ATOM 3745 C CA . TRP B 1 238 ? 7.992 -5.004 -5.438 1 95.19 238 TRP B CA 1
ATOM 3746 C C . TRP B 1 238 ? 8.859 -5.922 -6.297 1 95.19 238 TRP B C 1
ATOM 3748 O O . TRP B 1 238 ? 9.602 -6.754 -5.773 1 95.19 238 TRP B O 1
ATOM 3758 N N . ALA B 1 239 ? 8.695 -5.832 -7.57 1 97.12 239 ALA B N 1
ATOM 3759 C CA . ALA B 1 239 ? 9.438 -6.68 -8.5 1 97.12 239 ALA B CA 1
ATOM 3760 C C . ALA B 1 239 ? 10.945 -6.512 -8.312 1 97.12 239 ALA B C 1
ATOM 3762 O O . ALA B 1 239 ? 11.688 -7.496 -8.312 1 97.12 239 ALA B O 1
ATOM 3763 N N . ARG B 1 240 ? 11.352 -5.297 -8.156 1 95.81 240 ARG B N 1
ATOM 3764 C CA . ARG B 1 240 ? 12.766 -5.016 -7.938 1 95.81 240 ARG B CA 1
ATOM 3765 C C . ARG B 1 240 ? 13.258 -5.664 -6.648 1 95.81 240 ARG B C 1
ATOM 3767 O O . ARG B 1 240 ? 14.352 -6.23 -6.609 1 95.81 240 ARG B O 1
ATOM 3774 N N . GLU B 1 241 ? 12.469 -5.539 -5.676 1 94.69 241 GLU B N 1
ATOM 3775 C CA . GLU B 1 241 ? 12.836 -6.145 -4.402 1 94.69 241 GLU B CA 1
ATOM 3776 C C . GLU B 1 241 ? 12.992 -7.656 -4.535 1 94.69 241 GLU B C 1
ATOM 3778 O O . GLU B 1 241 ? 13.945 -8.242 -4.012 1 94.69 241 GLU B O 1
ATOM 3783 N N . GLN B 1 242 ? 12.039 -8.297 -5.207 1 96.06 242 GLN B N 1
ATOM 3784 C CA . GLN B 1 242 ? 12.125 -9.734 -5.406 1 96.06 242 GLN B CA 1
ATOM 3785 C C . GLN B 1 242 ? 13.359 -10.109 -6.215 1 96.06 242 GLN B C 1
ATOM 3787 O O . GLN B 1 242 ? 14.039 -11.094 -5.906 1 96.06 242 GLN B O 1
ATOM 3792 N N . TYR B 1 243 ? 13.633 -9.359 -7.199 1 96 243 TYR B N 1
ATOM 3793 C CA . TYR B 1 243 ? 14.789 -9.633 -8.039 1 96 243 TYR B CA 1
ATOM 3794 C C . TYR B 1 243 ? 16.078 -9.508 -7.238 1 96 243 TYR B C 1
ATOM 3796 O O . TYR B 1 243 ? 16.969 -10.352 -7.348 1 96 243 TYR B O 1
ATOM 3804 N N . GLU B 1 244 ? 16.172 -8.422 -6.512 1 95.31 244 GLU B N 1
ATOM 3805 C CA . GLU B 1 244 ? 17.391 -8.188 -5.727 1 95.31 244 GLU B CA 1
ATOM 3806 C C . GLU B 1 244 ? 17.625 -9.305 -4.719 1 95.31 244 GLU B C 1
ATOM 3808 O O . GLU B 1 244 ? 18.766 -9.703 -4.48 1 95.31 244 GLU B O 1
ATOM 3813 N N . ARG B 1 245 ? 16.625 -9.805 -4.145 1 94.31 245 ARG B N 1
ATOM 3814 C CA . ARG B 1 245 ? 16.719 -10.93 -3.217 1 94.31 245 ARG B CA 1
ATOM 3815 C C . ARG B 1 245 ? 17.344 -12.148 -3.895 1 94.31 245 ARG B C 1
ATOM 3817 O O . ARG B 1 245 ? 18.141 -12.867 -3.281 1 94.31 245 ARG B O 1
ATOM 3824 N N . VAL B 1 246 ? 16.969 -12.375 -5.102 1 95.62 246 VAL B N 1
ATOM 3825 C CA . VAL B 1 246 ? 17.484 -13.508 -5.855 1 95.62 246 VAL B CA 1
ATOM 3826 C C . VAL B 1 246 ? 18.906 -13.219 -6.328 1 95.62 246 VAL B C 1
ATOM 3828 O O . VAL B 1 246 ? 19.781 -14.07 -6.219 1 95.62 246 VAL B O 1
ATOM 3831 N N . ALA B 1 247 ? 19.141 -11.992 -6.793 1 94.06 247 ALA B N 1
ATOM 3832 C CA . ALA B 1 247 ? 20.422 -11.602 -7.367 1 94.06 247 ALA B CA 1
ATOM 3833 C C . ALA B 1 247 ? 21.531 -11.664 -6.32 1 94.06 247 ALA B C 1
ATOM 3835 O O . ALA B 1 247 ? 22.672 -12 -6.641 1 94.06 247 ALA B O 1
ATOM 3836 N N . GLU B 1 248 ? 21.172 -11.375 -5.152 1 93.12 248 GLU B N 1
ATOM 3837 C CA . GLU B 1 248 ? 22.156 -11.375 -4.07 1 93.12 248 GLU B CA 1
ATOM 3838 C C . GLU B 1 248 ? 22.703 -12.781 -3.824 1 93.12 248 GLU B C 1
ATOM 3840 O O . GLU B 1 248 ? 23.812 -12.945 -3.307 1 93.12 248 GLU B O 1
ATOM 3845 N N . ARG B 1 249 ? 22.062 -13.758 -4.215 1 92.5 249 ARG B N 1
ATOM 3846 C CA . ARG B 1 249 ? 22.453 -15.141 -3.936 1 92.5 249 ARG B CA 1
ATOM 3847 C C . ARG B 1 249 ? 22.969 -15.828 -5.191 1 92.5 249 ARG B C 1
ATOM 3849 O O . ARG B 1 249 ? 23.297 -17.016 -5.164 1 92.5 249 ARG B O 1
ATOM 3856 N N . GLY B 1 250 ? 22.953 -15.109 -6.254 1 94.81 250 GLY B N 1
ATOM 3857 C CA . GLY B 1 250 ? 23.344 -15.703 -7.523 1 94.81 250 GLY B CA 1
ATOM 3858 C C . GLY B 1 250 ? 24.812 -15.523 -7.836 1 94.81 250 GLY B C 1
ATOM 3859 O O . GLY B 1 250 ? 25.438 -14.562 -7.379 1 94.81 250 GLY B O 1
ATOM 3860 N N . GLU B 1 251 ? 25.328 -16.453 -8.648 1 95.69 251 GLU B N 1
ATOM 3861 C CA . GLU B 1 251 ? 26.703 -16.375 -9.141 1 95.69 251 GLU B CA 1
ATOM 3862 C C . GLU B 1 251 ? 26.734 -16.328 -10.672 1 95.69 251 GLU B C 1
ATOM 3864 O O . GLU B 1 251 ? 25.984 -17.047 -11.336 1 95.69 251 GLU B O 1
ATOM 3869 N N . ALA B 1 252 ? 27.719 -15.523 -11.062 1 95 252 ALA B N 1
ATOM 3870 C CA . ALA B 1 252 ? 27.859 -15.398 -12.508 1 95 252 ALA B CA 1
ATOM 3871 C C . ALA B 1 252 ? 28.312 -16.719 -13.133 1 95 252 ALA B C 1
ATOM 3873 O O . ALA B 1 252 ? 29.172 -17.406 -12.578 1 95 252 ALA B O 1
ATOM 3874 N N . VAL B 1 253 ? 27.625 -17.031 -14.273 1 93.31 253 VAL B N 1
ATOM 3875 C CA . VAL B 1 253 ? 27.969 -18.25 -15.008 1 93.31 253 VAL B CA 1
ATOM 3876 C C . VAL B 1 253 ? 28.953 -17.906 -16.125 1 93.31 253 VAL B C 1
ATOM 3878 O O . VAL B 1 253 ? 28.609 -17.234 -17.094 1 93.31 253 VAL B O 1
ATOM 3881 N N . ALA B 1 254 ? 30.109 -18.438 -15.938 1 93.38 254 ALA B N 1
ATOM 3882 C CA . ALA B 1 254 ? 31.125 -18.234 -16.969 1 93.38 254 ALA B CA 1
ATOM 3883 C C . ALA B 1 254 ? 30.906 -19.188 -18.141 1 93.38 254 ALA B C 1
ATOM 3885 O O . ALA B 1 254 ? 30.469 -20.328 -17.953 1 93.38 254 ALA B O 1
ATOM 3886 N N . PRO B 1 255 ? 31.219 -18.625 -19.344 1 90.75 255 PRO B N 1
ATOM 3887 C CA . PRO B 1 255 ? 31.094 -19.5 -20.5 1 90.75 255 PRO B CA 1
ATOM 3888 C C . PRO B 1 255 ? 31.844 -20.812 -20.344 1 90.75 255 PRO B C 1
ATOM 3890 O O . PRO B 1 255 ? 31.375 -21.875 -20.766 1 90.75 255 PRO B O 1
ATOM 3893 N N . GLU B 1 256 ? 32.875 -20.75 -19.672 1 90.25 256 GLU B N 1
ATOM 3894 C CA . GLU B 1 256 ? 33.719 -21.938 -19.484 1 90.25 256 GLU B CA 1
ATOM 3895 C C . GLU B 1 256 ? 33.031 -22.953 -18.578 1 90.25 256 GLU B C 1
ATOM 3897 O O . GLU B 1 256 ? 33.188 -24.156 -18.75 1 90.25 256 GLU B O 1
ATOM 3902 N N . HIS B 1 257 ? 32.344 -22.469 -17.656 1 89.56 257 HIS B N 1
ATOM 3903 C CA . HIS B 1 257 ? 31.625 -23.359 -16.781 1 89.56 257 HIS B CA 1
ATOM 3904 C C . HIS B 1 257 ? 30.578 -24.172 -17.547 1 89.56 257 HIS B C 1
ATOM 3906 O O . HIS B 1 257 ? 30.438 -25.375 -17.328 1 89.56 257 HIS B O 1
ATOM 3912 N N . VAL B 1 258 ? 29.906 -23.484 -18.422 1 88.19 258 VAL B N 1
ATOM 3913 C CA . VAL B 1 258 ? 28.906 -24.156 -19.25 1 88.19 258 VAL B CA 1
ATOM 3914 C C . VAL B 1 258 ? 29.594 -25.156 -20.188 1 88.19 258 VAL B C 1
ATOM 3916 O O . VAL B 1 258 ? 29.109 -26.266 -20.391 1 88.19 258 VAL B O 1
ATOM 3919 N N . ALA B 1 259 ? 30.734 -24.781 -20.672 1 87.44 259 ALA B N 1
ATOM 3920 C CA . ALA B 1 259 ? 31.484 -25.672 -21.547 1 87.44 259 ALA B CA 1
ATOM 3921 C C . ALA B 1 259 ? 31.922 -26.938 -20.812 1 87.44 259 ALA B C 1
ATOM 3923 O O . ALA B 1 259 ? 31.844 -28.031 -21.359 1 87.44 259 ALA B O 1
ATOM 3924 N N . ASP B 1 260 ? 32.281 -26.719 -19.688 1 88.56 260 ASP B N 1
ATOM 3925 C CA . ASP B 1 260 ? 32.719 -27.844 -18.859 1 88.56 260 ASP B CA 1
ATOM 3926 C C . ASP B 1 260 ? 31.547 -28.797 -18.594 1 88.56 260 ASP B C 1
ATOM 3928 O O . ASP B 1 260 ? 31.719 -30.016 -18.594 1 88.56 260 ASP B O 1
ATOM 3932 N N . MET B 1 261 ? 30.453 -28.25 -18.375 1 87.94 261 MET B N 1
ATOM 3933 C CA . MET B 1 261 ? 29.266 -29.062 -18.109 1 87.94 261 MET B CA 1
ATOM 3934 C C . MET B 1 261 ? 28.891 -29.875 -19.344 1 87.94 261 MET B C 1
ATOM 3936 O O . MET B 1 261 ? 28.422 -31.016 -19.219 1 87.94 261 MET B O 1
ATOM 3940 N N . LEU B 1 262 ? 29.047 -29.266 -20.469 1 83.06 262 LEU B N 1
ATOM 3941 C CA . LEU B 1 262 ? 28.75 -29.922 -21.734 1 83.06 262 LEU B CA 1
ATOM 3942 C C . LEU B 1 262 ? 29.672 -31.125 -21.953 1 83.06 262 LEU B C 1
ATOM 3944 O O . LEU B 1 262 ? 29.234 -32.156 -22.438 1 83.06 262 LEU B O 1
ATOM 3948 N N . ASP B 1 263 ? 30.906 -30.922 -21.625 1 81.5 263 ASP B N 1
ATOM 3949 C CA . ASP B 1 263 ? 31.891 -31.984 -21.812 1 81.5 263 ASP B CA 1
ATOM 3950 C C . ASP B 1 263 ? 31.641 -33.125 -20.844 1 81.5 263 ASP B C 1
ATOM 3952 O O . ASP B 1 263 ? 31.812 -34.312 -21.203 1 81.5 263 ASP B O 1
ATOM 3956 N N . GLU B 1 264 ? 31.297 -32.812 -19.719 1 76.5 264 GLU B N 1
ATOM 3957 C CA . GLU B 1 264 ? 31.016 -33.844 -18.734 1 76.5 264 GLU B CA 1
ATOM 3958 C C . GLU B 1 264 ? 29.797 -34.688 -19.141 1 76.5 264 GLU B C 1
ATOM 3960 O O . GLU B 1 264 ? 29.766 -35.906 -18.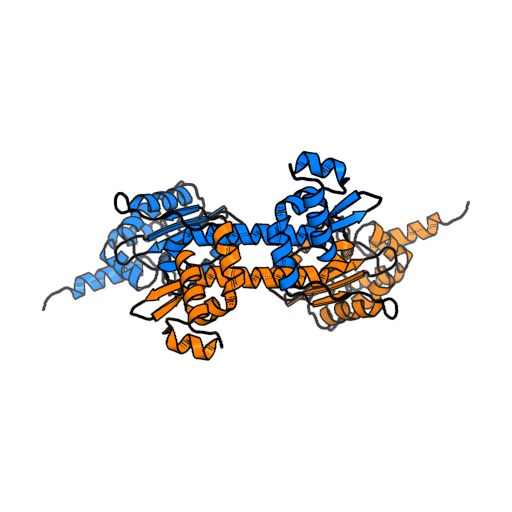906 1 76.5 264 GLU B O 1
ATOM 3965 N N . ASP B 1 265 ? 28.906 -34.094 -19.656 1 67.62 265 ASP B N 1
ATOM 3966 C CA . ASP B 1 265 ? 27.703 -34.812 -20.094 1 67.62 265 ASP B CA 1
ATOM 3967 C C . ASP B 1 265 ? 28 -35.719 -21.281 1 67.62 265 ASP B C 1
ATOM 3969 O O . ASP B 1 265 ? 27.391 -36.781 -21.422 1 67.62 265 ASP B O 1
ATOM 3973 N N . ARG B 1 266 ? 28.859 -35.344 -22.219 1 63.72 266 ARG B N 1
ATOM 3974 C CA . ARG B 1 266 ? 29.25 -36.156 -23.375 1 63.72 266 ARG B CA 1
ATOM 3975 C C . ARG B 1 266 ? 30.094 -37.344 -22.953 1 63.72 266 ARG B C 1
ATOM 3977 O O . ARG B 1 266 ? 29.953 -38.438 -23.5 1 63.72 266 ARG B O 1
ATOM 3984 N N . HIS B 1 267 ? 31.016 -37.094 -22.031 1 59.19 267 HIS B N 1
ATOM 3985 C CA . HIS B 1 267 ? 31.875 -38.219 -21.594 1 59.19 267 HIS B CA 1
ATOM 3986 C C . HIS B 1 267 ? 31.125 -39.156 -20.672 1 59.19 267 HIS B C 1
ATOM 3988 O O . HIS B 1 267 ? 31.453 -40.344 -20.594 1 59.19 267 HIS B O 1
ATOM 3994 N N . GLY B 1 268 ? 30.25 -38.656 -19.922 1 50.62 268 GLY B N 1
ATOM 3995 C CA . GLY B 1 268 ? 29.531 -39.594 -19.047 1 50.62 268 GLY B CA 1
ATOM 3996 C C . GLY B 1 268 ? 28.516 -40.438 -19.797 1 50.62 268 GLY B C 1
ATOM 3997 O O . GLY B 1 268 ? 27.906 -41.344 -19.203 1 50.62 268 GLY B O 1
ATOM 3998 N N . ALA B 1 269 ? 28 -40.219 -20.938 1 49.84 269 ALA B N 1
ATOM 3999 C CA . ALA B 1 269 ? 27.125 -41.062 -21.75 1 49.84 269 ALA B CA 1
ATOM 4000 C C . ALA B 1 269 ? 27.906 -42.188 -22.438 1 49.84 269 ALA B C 1
ATOM 4002 O O . ALA B 1 269 ? 27.375 -42.906 -23.266 1 49.84 269 ALA B O 1
ATOM 4003 N N . SER B 1 270 ? 29.172 -42.25 -22.234 1 40.97 270 SER B N 1
ATOM 4004 C CA . SER B 1 270 ? 29.766 -43.438 -22.812 1 40.97 270 SER B CA 1
ATOM 4005 C C . SER B 1 270 ? 29.281 -44.719 -22.109 1 40.97 270 SER B C 1
ATOM 4007 O O . SER B 1 270 ? 29.391 -44.812 -20.891 1 40.97 270 SER B O 1
ATOM 4009 N N . PRO B 1 271 ? 28.469 -45.406 -22.734 1 42.75 271 PRO B N 1
ATOM 4010 C CA . PRO B 1 271 ? 28.094 -46.75 -22.266 1 42.75 271 PRO B CA 1
ATOM 4011 C C . PRO B 1 271 ? 29.297 -47.594 -21.875 1 42.75 271 PRO B C 1
ATOM 4013 O O . PRO B 1 271 ? 30.391 -47.406 -22.422 1 42.75 271 PRO B O 1
ATOM 4016 N N . GLU B 1 272 ? 29.406 -47.969 -20.562 1 30.41 272 GLU B N 1
ATOM 4017 C CA . GLU B 1 272 ? 30 -49.281 -20.5 1 30.41 272 GLU B CA 1
ATOM 4018 C C . GLU B 1 272 ? 29.312 -50.25 -21.469 1 30.41 272 GLU B C 1
ATOM 4020 O O . GLU B 1 272 ? 28.078 -50.219 -21.625 1 30.41 272 GLU B O 1
#

pLDDT: mean 87.83, std 11.33, range [30.41, 98.06]

InterPro domains:
  IPR011991 ArsR-like helix-turn-helix domain [cd00090] (16-59)
  IPR013561 Methanogenesis regulatory protein FilR1, middle domain [PF08350] (121-248)
  IPR036388 Winged helix-like DNA-binding domain superfamily [G3DSA:1.10.10.10] (7-88)
  IPR036390 Winged helix DNA-binding domain superfamily [SSF46785] (19-84)
  IPR057527 HVO_A0261-like, N-terminal domain [PF25213] (13-85)